Protein AF-A0A3M9ZLJ0-F1 (afdb_monomer)

Nearest PDB structures (foldseek):
  2p5d-assembly1_A  TM=7.598E-01  e=3.535E-08  Methanocaldococcus jannaschii
  6t0x-assembly2_B  TM=7.408E-01  e=1.692E-04  Homo sapiens
  6t09-assembly2_B  TM=6.859E-01  e=2.561E-04  Homo sapiens
  6ynk-assembly1_A  TM=6.733E-01  e=2.144E-04  Homo sapiens
  8q35-assembly1_A  TM=6.871E-01  e=4.915E-04  Homo sapiens

Structure (mmCIF, N/CA/C/O backbone):
data_AF-A0A3M9ZLJ0-F1
#
_entry.id   AF-A0A3M9ZLJ0-F1
#
loop_
_atom_site.group_PDB
_atom_site.id
_atom_site.type_symbol
_atom_site.label_atom_id
_atom_site.label_alt_id
_atom_site.label_comp_id
_atom_site.label_asym_id
_atom_site.label_entity_id
_atom_site.label_seq_id
_atom_site.pdbx_PDB_ins_code
_atom_site.Cartn_x
_atom_site.Cartn_y
_atom_site.Cartn_z
_atom_site.occupancy
_atom_site.B_iso_or_equiv
_atom_site.auth_seq_id
_atom_site.auth_comp_id
_atom_site.auth_asym_id
_atom_site.auth_atom_id
_atom_site.pdbx_PDB_model_num
ATOM 1 N N . MET A 1 1 ? 13.527 -43.789 9.318 1.00 39.03 1 MET A N 1
ATOM 2 C CA . MET A 1 1 ? 13.101 -42.381 9.482 1.00 39.03 1 MET A CA 1
ATOM 3 C C . MET A 1 1 ? 14.214 -41.638 10.201 1.00 39.03 1 MET A C 1
ATOM 5 O O . MET A 1 1 ? 14.647 -42.113 11.244 1.00 39.03 1 MET A O 1
ATOM 9 N N . GLY A 1 2 ? 14.756 -40.577 9.596 1.00 50.22 2 GLY A N 1
ATOM 10 C CA . GLY A 1 2 ? 15.852 -39.792 10.178 1.00 50.22 2 GLY A CA 1
ATOM 11 C C . GLY A 1 2 ? 15.369 -38.919 11.339 1.00 50.22 2 GLY A C 1
ATOM 12 O O . GLY A 1 2 ? 14.223 -38.486 11.345 1.00 50.22 2 GLY A O 1
ATOM 13 N N . SER A 1 3 ? 16.228 -38.693 12.335 1.00 68.69 3 SER A N 1
ATOM 14 C CA . SER A 1 3 ? 15.946 -37.769 13.441 1.00 68.69 3 SER A CA 1
ATOM 15 C C . SER A 1 3 ? 15.919 -36.326 12.930 1.00 68.69 3 SER A C 1
ATOM 17 O O . SER A 1 3 ? 16.823 -35.939 12.191 1.00 68.69 3 SER A O 1
ATOM 19 N N . LEU A 1 4 ? 14.935 -35.532 13.366 1.00 73.06 4 LEU A N 1
ATOM 20 C CA . LEU A 1 4 ? 14.882 -34.088 13.111 1.00 73.06 4 LEU A CA 1
ATOM 21 C C . LEU A 1 4 ? 16.132 -33.396 13.672 1.00 73.06 4 LEU A C 1
ATOM 23 O O . LEU A 1 4 ? 16.608 -33.742 14.759 1.00 73.06 4 LEU A O 1
ATOM 27 N N . MET A 1 5 ? 16.652 -32.433 12.916 1.00 85.31 5 MET A N 1
ATOM 28 C CA . MET A 1 5 ? 17.828 -31.637 13.256 1.00 85.31 5 MET A CA 1
ATOM 29 C C . MET A 1 5 ? 17.429 -30.363 14.006 1.00 85.31 5 MET A C 1
ATOM 31 O O . MET A 1 5 ? 16.286 -29.907 13.974 1.00 85.31 5 MET A O 1
ATOM 35 N N . THR A 1 6 ? 18.398 -29.743 14.671 1.00 90.50 6 THR A N 1
ATOM 36 C CA . THR A 1 6 ? 18.258 -28.361 15.142 1.00 90.50 6 THR A CA 1
ATOM 37 C C . THR A 1 6 ? 18.358 -27.371 13.975 1.00 90.50 6 THR A C 1
ATOM 39 O O . THR A 1 6 ? 18.946 -27.668 12.936 1.00 90.50 6 THR A O 1
ATOM 42 N N . PHE A 1 7 ? 17.848 -26.147 14.159 1.00 88.19 7 PHE A N 1
ATOM 43 C CA . PHE A 1 7 ? 17.967 -25.058 13.173 1.00 88.19 7 PHE A CA 1
ATOM 44 C C . PHE A 1 7 ? 19.415 -24.834 12.715 1.00 88.19 7 PHE A C 1
ATOM 46 O O . PHE A 1 7 ? 19.677 -24.680 11.525 1.00 88.19 7 PHE A O 1
ATOM 53 N N . LYS A 1 8 ? 20.362 -24.885 13.656 1.00 91.38 8 LYS A N 1
ATOM 54 C CA . LYS A 1 8 ? 21.791 -24.716 13.387 1.00 91.38 8 LYS A CA 1
ATOM 55 C C . LYS A 1 8 ? 22.363 -25.869 12.549 1.00 91.38 8 LYS A C 1
ATOM 57 O O . LYS A 1 8 ? 23.070 -25.627 11.577 1.00 91.38 8 LYS A O 1
ATOM 62 N N . GLU A 1 9 ? 22.039 -27.114 12.893 1.00 88.81 9 GLU A N 1
ATOM 63 C CA . GLU A 1 9 ? 22.499 -28.297 12.149 1.00 88.81 9 GLU A CA 1
ATOM 64 C C . GLU A 1 9 ? 21.938 -28.323 10.724 1.00 88.81 9 GLU A C 1
ATOM 66 O O . GLU A 1 9 ? 22.683 -28.548 9.770 1.00 88.81 9 GLU A O 1
ATOM 71 N N . ALA A 1 10 ? 20.650 -28.017 10.562 1.00 91.19 10 ALA A N 1
ATOM 72 C CA . ALA A 1 10 ? 20.035 -27.949 9.245 1.00 91.19 10 ALA A CA 1
ATOM 73 C C . ALA A 1 10 ? 20.601 -26.802 8.401 1.00 91.19 10 ALA A C 1
ATOM 75 O O . ALA A 1 10 ? 20.842 -26.985 7.210 1.00 91.19 10 ALA A O 1
ATOM 76 N N . ALA A 1 11 ? 20.898 -25.648 9.006 1.00 93.50 11 ALA A N 1
ATOM 77 C CA . ALA A 1 11 ? 21.577 -24.563 8.307 1.00 93.50 11 ALA A CA 1
ATOM 78 C C . ALA A 1 11 ? 22.946 -24.987 7.762 1.00 93.50 11 ALA A C 1
ATOM 80 O O . ALA A 1 11 ? 23.276 -24.664 6.620 1.00 93.50 11 ALA A O 1
ATOM 81 N N . ALA A 1 12 ? 23.720 -25.752 8.538 1.00 92.06 12 ALA A N 1
ATOM 82 C CA . ALA A 1 12 ? 25.002 -26.284 8.086 1.00 92.06 12 ALA A CA 1
ATOM 83 C C . ALA A 1 12 ? 24.837 -27.254 6.907 1.00 92.06 12 ALA A C 1
ATOM 85 O O . ALA A 1 12 ? 25.590 -27.160 5.941 1.00 92.06 12 ALA A O 1
ATOM 86 N N . VAL A 1 13 ? 23.845 -28.151 6.948 1.00 91.56 13 VAL A N 1
ATOM 87 C CA . VAL A 1 13 ? 23.542 -29.067 5.831 1.00 91.56 13 VAL A CA 1
ATOM 88 C C . VAL A 1 13 ? 23.210 -28.282 4.564 1.00 91.56 13 VAL A C 1
ATOM 90 O O . VAL A 1 13 ? 23.886 -28.447 3.551 1.00 91.56 13 VAL A O 1
ATOM 93 N N . ILE A 1 14 ? 22.256 -27.353 4.647 1.00 93.19 14 ILE A N 1
ATOM 94 C CA . ILE A 1 14 ? 21.809 -26.569 3.492 1.00 93.19 14 ILE A CA 1
ATOM 95 C C . ILE A 1 14 ? 22.937 -25.711 2.903 1.00 93.19 14 ILE A C 1
ATOM 97 O O . ILE A 1 14 ? 23.059 -25.597 1.682 1.00 93.19 14 ILE A O 1
ATOM 101 N N . LEU A 1 15 ? 23.783 -25.110 3.742 1.00 92.75 15 LEU A N 1
ATOM 102 C CA . LEU A 1 15 ? 24.909 -24.306 3.265 1.00 92.75 15 LEU A CA 1
ATOM 103 C C . LEU A 1 15 ? 26.033 -25.163 2.662 1.00 92.75 15 LEU A C 1
ATOM 105 O O . LEU A 1 15 ? 26.671 -24.723 1.704 1.00 92.75 15 LEU A O 1
ATOM 109 N N . ARG A 1 16 ? 26.255 -26.388 3.163 1.00 90.50 16 ARG A N 1
ATOM 110 C CA . ARG A 1 16 ? 27.196 -27.346 2.554 1.00 90.50 16 ARG A CA 1
ATOM 111 C C . ARG A 1 16 ? 26.693 -27.844 1.209 1.00 90.50 16 ARG A C 1
ATOM 113 O O . ARG A 1 16 ? 27.485 -27.945 0.284 1.00 90.50 16 ARG A O 1
ATOM 120 N N . GLU A 1 17 ? 25.404 -28.113 1.071 1.00 84.25 17 GLU A N 1
ATOM 121 C CA . GLU A 1 17 ? 24.821 -28.488 -0.221 1.00 84.25 17 GLU A CA 1
ATOM 122 C C . GLU A 1 17 ? 24.901 -27.337 -1.228 1.00 84.25 17 GLU A C 1
ATOM 124 O O . GLU A 1 17 ? 25.194 -27.544 -2.401 1.00 84.25 17 GLU A O 1
ATOM 129 N N . ALA A 1 18 ? 24.675 -26.104 -0.771 1.00 86.12 18 ALA A N 1
ATOM 130 C CA . ALA A 1 18 ? 24.676 -24.941 -1.646 1.00 86.12 18 ALA A CA 1
ATOM 131 C C . ALA A 1 18 ? 26.078 -24.479 -2.074 1.00 86.12 18 ALA A C 1
ATOM 133 O O . ALA A 1 18 ? 26.181 -23.803 -3.098 1.00 86.12 18 ALA A O 1
ATOM 134 N N . GLN A 1 19 ? 27.123 -24.773 -1.285 1.00 87.50 19 GLN A N 1
ATOM 135 C CA . GLN A 1 19 ? 28.513 -24.316 -1.485 1.00 87.50 19 GLN A CA 1
ATOM 136 C C . GLN A 1 19 ? 28.658 -22.791 -1.693 1.00 87.50 19 GLN A C 1
ATOM 138 O O . GLN A 1 19 ? 29.661 -22.306 -2.211 1.00 87.50 19 GLN A O 1
ATOM 143 N N . LYS A 1 20 ? 27.659 -22.003 -1.278 1.00 88.12 20 LYS A N 1
ATOM 144 C CA . LYS A 1 20 ? 27.632 -20.540 -1.392 1.00 88.12 20 LYS A CA 1
ATOM 145 C C . LYS A 1 20 ? 26.816 -19.917 -0.258 1.00 88.12 20 LYS A C 1
ATOM 147 O O . LYS A 1 20 ? 25.944 -20.596 0.288 1.00 88.12 20 LYS A O 1
ATOM 152 N N . PRO A 1 21 ? 27.051 -18.639 0.096 1.00 89.81 21 PRO A N 1
ATOM 153 C CA . PRO A 1 21 ? 26.227 -17.956 1.083 1.00 89.81 21 PRO A CA 1
ATOM 154 C C . PRO A 1 21 ? 24.761 -17.872 0.645 1.00 89.81 21 PRO A C 1
ATOM 156 O O . PRO A 1 21 ? 24.470 -17.588 -0.518 1.00 89.81 21 PRO A O 1
ATOM 159 N N . LEU A 1 22 ? 23.840 -18.078 1.583 1.00 83.69 22 LEU A N 1
ATOM 160 C CA . LEU A 1 22 ? 22.396 -18.006 1.374 1.00 83.69 22 LEU A CA 1
ATOM 161 C C . LEU A 1 22 ? 21.747 -17.074 2.399 1.00 83.69 22 LEU A C 1
ATOM 163 O O . LEU A 1 22 ? 22.232 -16.931 3.520 1.00 83.69 22 LEU A O 1
ATOM 167 N N . HIS A 1 23 ? 20.625 -16.462 2.022 1.00 93.56 23 HIS A N 1
ATOM 168 C CA . HIS A 1 23 ? 19.811 -15.686 2.957 1.00 93.56 23 HIS A CA 1
ATOM 169 C C . HIS A 1 23 ? 19.177 -16.620 3.990 1.00 93.56 23 HIS A C 1
ATOM 171 O O . HIS A 1 23 ? 18.770 -17.728 3.629 1.00 93.56 23 HIS A O 1
ATOM 177 N N . TYR A 1 24 ? 19.042 -16.190 5.247 1.00 81.56 24 TYR A N 1
ATOM 178 C CA . TYR A 1 24 ? 18.455 -17.034 6.296 1.00 81.56 24 TYR A CA 1
ATOM 179 C C . TYR A 1 24 ? 17.049 -17.545 5.938 1.00 81.56 24 TYR A C 1
ATOM 181 O O . TYR A 1 24 ? 16.736 -18.688 6.251 1.00 81.56 24 TYR A O 1
ATOM 189 N N . ASP A 1 25 ? 16.245 -16.771 5.198 1.00 75.00 25 ASP A N 1
ATOM 190 C CA . ASP A 1 25 ? 14.938 -17.224 4.690 1.00 75.00 25 ASP A CA 1
ATOM 191 C C . ASP A 1 25 ? 15.059 -18.452 3.779 1.00 75.00 25 ASP A C 1
ATOM 193 O O . ASP A 1 25 ? 14.269 -19.394 3.870 1.00 75.00 25 ASP A O 1
ATOM 197 N N . VAL A 1 26 ? 16.071 -18.468 2.907 1.00 78.69 26 VAL A N 1
ATOM 198 C CA . VAL A 1 26 ? 16.330 -19.575 1.975 1.00 78.69 26 VAL A CA 1
ATOM 199 C C . VAL A 1 26 ? 16.829 -20.797 2.738 1.00 78.69 26 VAL A C 1
ATOM 201 O O . VAL A 1 26 ? 16.417 -21.917 2.439 1.00 78.69 26 VAL A O 1
ATOM 204 N N . ILE A 1 27 ? 17.680 -20.583 3.743 1.00 85.94 27 ILE A N 1
ATOM 205 C CA . ILE A 1 27 ? 18.184 -21.649 4.612 1.00 85.94 27 ILE A CA 1
ATOM 206 C C . ILE A 1 27 ? 17.016 -22.315 5.353 1.00 85.94 27 ILE A C 1
ATOM 208 O O . ILE A 1 27 ? 16.872 -23.535 5.298 1.00 85.94 27 ILE A O 1
ATOM 212 N N . THR A 1 28 ? 16.137 -21.524 5.973 1.00 82.75 28 THR A N 1
ATOM 213 C CA . THR A 1 28 ? 14.946 -22.017 6.680 1.00 82.75 28 THR A CA 1
ATOM 214 C C . THR A 1 28 ? 13.982 -22.743 5.760 1.00 82.75 28 THR A C 1
ATOM 216 O O . THR A 1 28 ? 13.499 -23.818 6.105 1.00 82.75 28 THR A O 1
ATOM 219 N N . THR A 1 29 ? 13.712 -22.181 4.582 1.00 80.69 29 THR A N 1
ATOM 220 C CA . THR A 1 29 ? 12.767 -22.767 3.625 1.00 80.69 29 THR A CA 1
ATOM 221 C C . THR A 1 29 ? 13.239 -24.142 3.168 1.00 80.69 29 THR A C 1
ATOM 223 O O . THR A 1 29 ? 12.471 -25.100 3.220 1.00 80.69 29 THR A O 1
ATOM 226 N N . ARG A 1 30 ? 14.518 -24.275 2.792 1.00 89.31 30 ARG A N 1
ATOM 227 C CA . ARG A 1 30 ? 15.086 -25.567 2.379 1.00 89.31 30 ARG A CA 1
ATOM 228 C C . ARG A 1 30 ? 15.137 -26.567 3.529 1.00 89.31 30 ARG A C 1
ATOM 230 O O . ARG A 1 30 ? 14.878 -27.745 3.316 1.00 89.31 30 ARG A O 1
ATOM 237 N N . ALA A 1 31 ? 15.421 -26.103 4.743 1.00 83.12 31 ALA A N 1
ATOM 238 C CA . ALA A 1 31 ? 15.432 -26.956 5.922 1.00 83.12 31 ALA A CA 1
ATOM 239 C C . ALA A 1 31 ? 14.033 -27.509 6.264 1.00 83.12 31 ALA A C 1
ATOM 241 O O . ALA A 1 31 ? 13.922 -28.684 6.606 1.00 83.12 31 ALA A O 1
ATOM 242 N N . LEU A 1 32 ? 12.970 -26.706 6.131 1.00 80.50 32 LEU A N 1
ATOM 243 C CA . LEU A 1 32 ? 11.583 -27.161 6.309 1.00 80.50 32 LEU A CA 1
ATOM 244 C C . LEU A 1 32 ? 11.150 -28.106 5.177 1.00 80.50 32 LEU A C 1
ATOM 246 O O . LEU A 1 32 ? 10.584 -29.160 5.439 1.00 80.50 32 LEU A O 1
ATOM 250 N N . GLN A 1 33 ? 11.458 -27.767 3.921 1.00 79.06 33 GLN A N 1
ATOM 251 C CA . GLN A 1 33 ? 11.107 -28.590 2.753 1.00 79.06 33 GLN A CA 1
ATOM 252 C C . GLN A 1 33 ? 11.823 -29.942 2.737 1.00 79.06 33 GLN A C 1
ATOM 254 O O . GLN A 1 33 ? 11.241 -30.949 2.344 1.00 79.06 33 GLN A O 1
ATOM 259 N N . GLY A 1 34 ? 13.079 -29.974 3.183 1.00 77.44 34 GLY A N 1
ATOM 260 C CA . GLY A 1 34 ? 13.844 -31.206 3.345 1.00 77.44 34 GLY A CA 1
ATOM 261 C C . GLY A 1 34 ? 13.436 -32.026 4.569 1.00 77.44 34 GLY A C 1
ATOM 262 O O . GLY A 1 34 ? 14.090 -33.027 4.849 1.00 77.44 34 GLY A O 1
ATOM 263 N N . ASN A 1 35 ? 12.411 -31.598 5.324 1.00 84.12 35 ASN A N 1
ATOM 264 C CA . ASN A 1 35 ? 12.037 -32.156 6.627 1.00 84.12 35 ASN A CA 1
ATOM 265 C C . ASN A 1 35 ? 13.246 -32.289 7.577 1.00 84.12 35 ASN A C 1
ATOM 267 O O . ASN A 1 35 ? 13.322 -33.213 8.385 1.00 84.12 35 ASN A O 1
ATOM 271 N N . LEU A 1 36 ? 14.223 -31.383 7.453 1.00 78.19 36 LEU A N 1
ATOM 272 C CA . LEU A 1 36 ? 15.404 -31.342 8.315 1.00 78.19 36 LEU A CA 1
ATOM 273 C C . LEU A 1 36 ? 15.055 -30.703 9.659 1.00 78.19 36 LEU A C 1
ATOM 275 O O . LEU A 1 36 ? 15.613 -31.090 10.680 1.00 78.19 36 LEU A O 1
ATOM 279 N N . ILE A 1 37 ? 14.131 -29.740 9.658 1.00 83.88 37 ILE A N 1
ATOM 280 C CA . ILE A 1 37 ? 13.608 -29.067 10.851 1.00 83.88 37 ILE A CA 1
ATOM 281 C C . ILE A 1 37 ? 12.088 -29.005 10.792 1.00 83.88 37 ILE A C 1
ATOM 283 O O . ILE A 1 37 ? 11.497 -29.012 9.717 1.00 83.88 37 ILE A O 1
ATOM 287 N N . GLU A 1 38 ? 11.474 -28.837 11.955 1.00 77.62 38 GLU A N 1
ATOM 288 C CA . GLU A 1 38 ? 10.074 -28.452 12.093 1.00 77.62 38 GLU A CA 1
ATOM 289 C C . GLU A 1 38 ? 9.999 -27.145 12.881 1.00 77.62 38 GLU A C 1
ATOM 291 O O . GLU A 1 38 ? 10.838 -26.867 13.744 1.00 77.62 38 GLU A O 1
ATOM 296 N N . SER A 1 39 ? 8.989 -26.324 12.603 1.00 62.88 39 SER A N 1
ATOM 297 C CA . SER A 1 39 ? 8.739 -25.118 13.385 1.00 62.88 39 SER A CA 1
ATOM 298 C C . SER A 1 39 ? 7.263 -24.954 13.688 1.00 62.88 39 SER A C 1
ATOM 300 O O . SER A 1 39 ? 6.422 -25.125 12.812 1.00 62.88 39 SER A O 1
ATOM 302 N N . GLN A 1 40 ? 6.970 -24.592 14.936 1.00 47.03 40 GLN A N 1
ATOM 303 C CA . GLN A 1 40 ? 5.631 -24.212 15.391 1.00 47.03 40 GLN A CA 1
ATOM 304 C C . GLN A 1 40 ? 5.485 -22.696 15.603 1.00 47.03 40 GLN A C 1
ATOM 306 O O . GLN A 1 40 ? 4.429 -22.233 16.022 1.00 47.03 40 GLN A O 1
ATOM 311 N N . GLY A 1 41 ? 6.544 -21.918 15.354 1.00 45.09 41 GLY A N 1
ATOM 312 C CA . GLY A 1 41 ? 6.508 -20.459 15.445 1.00 45.09 41 GLY A CA 1
ATOM 313 C C . GLY A 1 41 ? 6.034 -19.820 14.139 1.00 45.09 41 GLY A C 1
ATOM 314 O O . GLY A 1 41 ? 6.242 -20.377 13.066 1.00 45.09 41 GLY A O 1
ATOM 315 N N . LEU A 1 42 ? 5.451 -18.620 14.225 1.00 47.50 42 LEU A N 1
ATOM 316 C CA . LEU A 1 42 ? 4.993 -17.849 13.057 1.00 47.50 42 LEU A CA 1
ATOM 317 C C . LEU A 1 42 ? 6.151 -17.319 12.193 1.00 47.50 42 LEU A C 1
ATOM 319 O O . LEU A 1 42 ? 5.951 -16.965 11.035 1.00 47.50 42 LEU A O 1
ATOM 323 N N . THR A 1 43 ? 7.365 -17.250 12.748 1.00 64.56 43 THR A N 1
ATOM 324 C CA . THR A 1 43 ? 8.524 -16.602 12.116 1.00 64.56 43 THR A CA 1
ATOM 325 C C . THR A 1 43 ? 9.789 -17.477 12.137 1.00 64.56 43 THR A C 1
ATOM 327 O O . THR A 1 43 ? 10.847 -17.033 12.591 1.00 64.56 43 THR A O 1
ATOM 330 N N . PRO A 1 44 ? 9.746 -18.715 11.597 1.00 66.56 44 PRO A N 1
ATOM 331 C CA . PRO A 1 44 ? 10.887 -19.637 11.614 1.00 66.56 44 PRO A CA 1
ATOM 332 C C . PRO A 1 44 ? 12.128 -19.059 10.930 1.00 66.56 44 PRO A C 1
ATOM 334 O O . PRO A 1 44 ? 13.257 -19.375 11.302 1.00 66.56 44 PRO A O 1
ATOM 337 N N . ALA A 1 45 ? 11.941 -18.186 9.940 1.00 72.56 45 ALA A N 1
ATOM 338 C CA . ALA A 1 45 ? 13.046 -17.530 9.270 1.00 72.56 45 ALA A CA 1
ATOM 339 C C . ALA A 1 45 ? 13.734 -16.493 10.163 1.00 72.56 45 ALA A C 1
ATOM 341 O O . ALA A 1 45 ? 14.949 -16.554 10.333 1.00 72.56 45 ALA A O 1
ATOM 342 N N . SER A 1 46 ? 12.966 -15.638 10.845 1.00 72.06 46 SER A N 1
ATOM 343 C CA . SER A 1 46 ? 13.519 -14.738 11.861 1.00 72.06 46 SER A CA 1
ATOM 344 C C . SER A 1 46 ? 14.260 -15.522 12.948 1.00 72.06 46 SER A C 1
ATOM 346 O O . SER A 1 46 ? 15.356 -15.128 13.334 1.00 72.06 46 SER A O 1
ATOM 348 N N . THR A 1 47 ? 13.712 -16.658 13.397 1.00 81.56 47 THR A N 1
ATOM 349 C CA . THR A 1 47 ? 14.373 -17.546 14.367 1.00 81.56 47 THR A CA 1
ATOM 350 C C . THR A 1 47 ? 15.700 -18.096 13.836 1.00 81.56 47 THR A C 1
ATOM 352 O O . THR A 1 47 ? 16.704 -18.035 14.542 1.00 81.56 47 THR A O 1
ATOM 355 N N . MET A 1 48 ? 15.744 -18.581 12.591 1.00 91.25 48 MET A N 1
ATOM 356 C CA . MET A 1 48 ? 16.981 -19.038 11.944 1.00 91.25 48 MET A CA 1
ATOM 357 C C . MET A 1 48 ? 18.030 -17.926 11.875 1.00 91.25 48 MET A C 1
ATOM 359 O O . MET A 1 48 ? 19.174 -18.135 12.272 1.00 91.25 48 MET A O 1
ATOM 363 N N . GLY A 1 49 ? 17.638 -16.733 11.419 1.00 81.75 49 GLY A N 1
ATOM 364 C CA . GLY A 1 49 ? 18.527 -15.575 11.348 1.00 81.75 49 GLY A CA 1
ATOM 365 C C . GLY A 1 49 ? 19.095 -15.199 12.719 1.00 81.75 49 GLY A C 1
ATOM 366 O O . GLY A 1 49 ? 20.304 -15.007 12.847 1.00 81.75 49 GLY A O 1
ATOM 367 N N . SER A 1 50 ? 18.255 -15.164 13.759 1.00 87.62 50 SER A N 1
ATOM 368 C CA . SER A 1 50 ? 18.690 -14.892 15.135 1.00 87.62 50 SER A CA 1
ATOM 369 C C . SER A 1 50 ? 19.660 -15.949 15.663 1.00 87.62 50 SER A C 1
ATOM 371 O O . SER A 1 50 ? 20.683 -15.580 16.233 1.00 87.62 50 SER A O 1
ATOM 373 N N . ILE A 1 51 ? 19.388 -17.240 15.439 1.00 92.12 51 ILE A N 1
ATOM 374 C CA . ILE A 1 51 ? 20.257 -18.343 15.883 1.00 92.12 51 ILE A CA 1
ATOM 375 C C . ILE A 1 51 ? 21.635 -18.259 15.219 1.00 92.12 51 ILE A C 1
ATOM 377 O O . ILE A 1 51 ? 22.650 -18.375 15.902 1.00 92.12 51 ILE A O 1
ATOM 381 N N . LEU A 1 52 ? 21.687 -18.028 13.904 1.00 92.19 52 LEU A N 1
ATOM 382 C CA . LEU A 1 52 ? 22.952 -17.920 13.173 1.00 92.19 52 LEU A CA 1
ATOM 383 C C . LEU A 1 52 ? 23.737 -16.666 13.580 1.00 92.19 52 LEU A C 1
ATOM 385 O O . LEU A 1 52 ? 24.942 -16.742 13.809 1.00 92.19 52 LEU A O 1
ATOM 389 N N . SER A 1 53 ? 23.062 -15.523 13.731 1.00 90.75 53 SER A N 1
ATOM 390 C CA . SER A 1 53 ? 23.680 -14.294 14.248 1.00 90.75 53 SER A CA 1
ATOM 391 C C . SER A 1 53 ? 24.243 -14.472 15.657 1.00 90.75 53 SER A C 1
ATOM 393 O O . SER A 1 53 ? 25.361 -14.037 15.934 1.00 90.75 53 SER A O 1
ATOM 395 N N . GLN A 1 54 ? 23.481 -15.109 16.549 1.00 85.31 54 GLN A N 1
ATOM 396 C CA . GLN A 1 54 ? 23.899 -15.348 17.925 1.00 85.31 54 GLN A CA 1
ATOM 397 C C . GLN A 1 54 ? 25.096 -16.300 17.985 1.00 85.31 54 GLN A C 1
ATOM 399 O O . GLN A 1 54 ? 26.060 -16.005 18.686 1.00 85.31 54 GLN A O 1
ATOM 404 N N . ASP A 1 55 ? 25.093 -17.372 17.191 1.00 88.00 55 ASP A N 1
ATOM 405 C CA . ASP A 1 55 ? 26.220 -18.301 17.129 1.00 88.00 55 ASP A CA 1
ATOM 406 C C . ASP A 1 55 ? 27.518 -17.625 16.669 1.00 88.00 55 ASP A C 1
ATOM 408 O O . ASP A 1 55 ? 28.579 -17.847 17.251 1.00 88.00 55 ASP A O 1
ATOM 412 N N . ILE A 1 56 ? 27.431 -16.767 15.649 1.00 93.25 56 ILE A N 1
ATOM 413 C CA . ILE A 1 56 ? 28.575 -15.994 15.150 1.00 93.25 56 ILE A CA 1
ATOM 414 C C . ILE A 1 56 ? 29.059 -15.007 16.213 1.00 93.25 56 ILE A C 1
ATOM 416 O O . ILE A 1 56 ? 30.263 -14.850 16.402 1.00 93.25 56 ILE A O 1
ATOM 420 N N . LYS A 1 57 ? 28.140 -14.357 16.934 1.00 87.69 57 LYS A N 1
ATOM 421 C CA . LYS A 1 57 ? 28.479 -13.414 18.005 1.00 87.69 57 LYS A CA 1
ATOM 422 C C . LYS A 1 57 ? 29.185 -14.101 19.177 1.00 87.69 57 LYS A C 1
ATOM 424 O O . LYS A 1 57 ? 30.139 -13.546 19.712 1.00 87.69 57 LYS A O 1
ATOM 429 N N . GLU A 1 58 ? 28.723 -15.283 19.576 1.00 86.31 58 GLU A N 1
ATOM 430 C CA . GLU A 1 58 ? 29.268 -16.026 20.718 1.00 86.31 58 GLU A CA 1
ATOM 431 C C . GLU A 1 58 ? 30.585 -16.738 20.381 1.00 86.31 58 GLU A C 1
ATOM 433 O O . GLU A 1 58 ? 31.500 -16.775 21.205 1.00 86.31 58 GLU A O 1
ATOM 438 N N . ASN A 1 59 ? 30.708 -17.279 19.164 1.00 81.50 59 ASN A N 1
ATOM 439 C CA . ASN A 1 59 ? 31.841 -18.126 18.783 1.00 81.50 59 ASN A CA 1
ATOM 440 C C . ASN A 1 59 ? 32.866 -17.432 17.872 1.00 81.50 59 ASN A C 1
ATOM 442 O O . ASN A 1 59 ? 33.991 -17.922 17.741 1.00 81.50 59 ASN A O 1
ATOM 446 N N . GLY A 1 60 ? 32.535 -16.286 17.272 1.00 84.81 60 GLY A N 1
ATOM 447 C CA . GLY A 1 60 ? 33.442 -15.505 16.428 1.00 84.81 60 GLY A CA 1
ATOM 448 C C . GLY A 1 60 ? 34.048 -16.341 15.297 1.00 84.81 60 GLY A C 1
ATOM 449 O O . GLY A 1 60 ? 33.340 -17.042 14.577 1.00 84.81 60 GLY A O 1
ATOM 450 N N . SER A 1 61 ? 35.379 -16.325 15.175 1.00 81.94 61 SER A N 1
ATOM 451 C CA . SER A 1 61 ? 36.123 -17.118 14.181 1.00 81.94 61 SER A CA 1
ATOM 452 C C . SER A 1 61 ? 36.001 -18.638 14.358 1.00 81.94 61 SER A C 1
ATOM 454 O O . SER A 1 61 ? 36.343 -19.375 13.435 1.00 81.94 61 SER A O 1
ATOM 456 N N . ARG A 1 62 ? 35.498 -19.107 15.509 1.00 83.25 62 ARG A N 1
ATOM 457 C CA . ARG A 1 62 ? 35.218 -20.524 15.797 1.00 83.25 62 ARG A CA 1
ATOM 458 C C . ARG A 1 62 ? 33.790 -20.943 15.425 1.00 83.25 62 ARG A C 1
ATOM 460 O O . ARG A 1 62 ? 33.462 -22.120 15.553 1.00 83.25 62 ARG A O 1
ATOM 467 N N . SER A 1 63 ? 32.930 -20.015 14.989 1.00 90.88 63 SER A N 1
ATOM 468 C CA . SER A 1 63 ? 31.610 -20.369 14.453 1.00 90.88 63 SER A CA 1
ATOM 469 C C . SER A 1 63 ? 31.758 -21.109 13.123 1.00 90.88 63 SER A C 1
ATOM 471 O O . SER A 1 63 ? 32.647 -20.820 12.317 1.00 90.88 63 SER A O 1
ATOM 473 N N . GLU A 1 64 ? 30.850 -22.055 12.888 1.00 90.44 64 GLU A N 1
ATOM 474 C CA . GLU A 1 64 ? 30.699 -22.734 11.598 1.00 90.44 64 GLU A CA 1
ATOM 475 C C . GLU A 1 64 ? 30.193 -21.796 10.499 1.00 90.44 64 GLU A C 1
ATOM 477 O O . GLU A 1 64 ? 30.392 -22.051 9.310 1.00 90.44 64 GLU A O 1
ATOM 482 N N . PHE A 1 65 ? 29.574 -20.687 10.895 1.00 94.94 65 PHE A N 1
ATOM 483 C CA . PHE A 1 65 ? 28.934 -19.746 9.998 1.00 94.94 65 PHE A CA 1
ATOM 484 C C . PHE A 1 65 ? 29.703 -18.433 9.934 1.00 94.94 65 PHE A C 1
ATOM 486 O O . PHE A 1 65 ? 30.449 -18.058 10.836 1.00 94.94 65 PHE A O 1
ATOM 493 N N . VAL A 1 66 ? 29.489 -17.698 8.851 1.00 94.12 66 VAL A N 1
ATOM 494 C CA . VAL A 1 66 ? 29.991 -16.338 8.680 1.00 94.12 66 VAL A CA 1
ATOM 495 C C . VAL A 1 66 ? 28.903 -15.456 8.081 1.00 94.12 66 VAL A C 1
ATOM 497 O O . VAL A 1 66 ? 28.220 -15.852 7.135 1.00 94.12 66 VAL A O 1
ATOM 500 N N . HIS A 1 67 ? 28.745 -14.251 8.62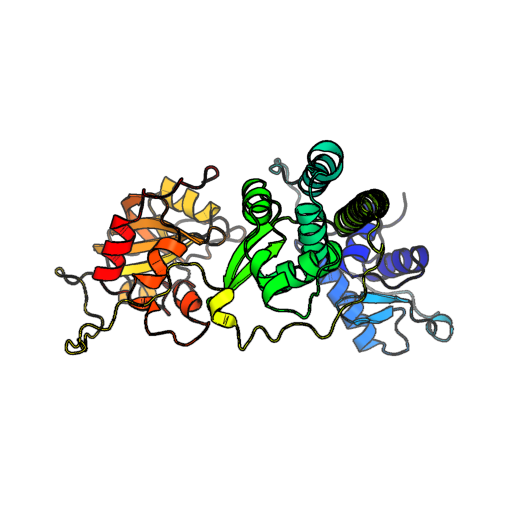9 1.00 92.06 67 HIS A N 1
ATOM 501 C CA . HIS A 1 67 ? 27.792 -13.262 8.134 1.00 92.06 67 HIS A CA 1
ATOM 502 C C . HIS A 1 67 ? 28.387 -12.516 6.931 1.00 92.06 67 HIS A C 1
ATOM 504 O O . HIS A 1 67 ? 29.541 -12.082 6.963 1.00 92.06 67 HIS A O 1
ATOM 510 N N . ARG A 1 68 ? 27.605 -12.369 5.857 1.00 87.88 68 ARG A N 1
ATOM 511 C CA . ARG A 1 68 ? 28.011 -11.726 4.592 1.00 87.88 68 ARG A CA 1
ATOM 512 C C . ARG A 1 68 ? 27.248 -10.433 4.285 1.00 87.88 68 ARG A C 1
ATOM 514 O O . ARG A 1 68 ? 27.395 -9.894 3.194 1.00 87.88 68 ARG A O 1
ATOM 521 N N . GLY A 1 69 ? 26.490 -9.910 5.252 1.00 69.06 69 GLY A N 1
ATOM 522 C CA . GLY A 1 69 ? 25.670 -8.706 5.080 1.00 69.06 69 GLY A CA 1
ATOM 523 C C . GLY A 1 69 ? 24.269 -9.029 4.558 1.00 69.06 69 GLY A C 1
ATOM 524 O O . GLY A 1 69 ? 24.048 -10.099 3.998 1.00 69.06 69 GLY A O 1
ATOM 525 N N . ASN A 1 70 ? 23.317 -8.114 4.766 1.00 80.06 70 ASN A N 1
ATOM 526 C CA . ASN A 1 70 ? 21.939 -8.208 4.259 1.00 80.06 70 ASN A CA 1
ATOM 527 C C . ASN A 1 70 ? 21.245 -9.557 4.549 1.00 80.06 70 ASN A C 1
ATOM 529 O O . ASN A 1 70 ? 20.572 -10.094 3.679 1.00 80.06 70 ASN A O 1
ATOM 533 N N . GLY A 1 71 ? 21.463 -10.139 5.737 1.00 81.00 71 GLY A N 1
ATOM 534 C CA . GLY A 1 71 ? 20.862 -11.420 6.138 1.00 81.00 71 GLY A CA 1
ATOM 535 C C . GLY A 1 71 ? 21.459 -12.669 5.472 1.00 81.00 71 GLY A C 1
ATOM 536 O O . GLY A 1 71 ? 20.891 -13.757 5.586 1.00 81.00 71 GLY A O 1
ATOM 537 N N . MET A 1 72 ? 22.598 -12.543 4.786 1.00 86.94 72 MET A N 1
ATOM 538 C CA . MET A 1 72 ? 23.294 -13.650 4.127 1.00 86.94 72 MET A CA 1
ATOM 539 C C . MET A 1 72 ? 24.276 -14.349 5.074 1.00 86.94 72 MET A C 1
ATOM 541 O O . MET A 1 72 ? 25.118 -13.704 5.703 1.00 86.94 72 MET A O 1
ATOM 545 N N . TYR A 1 73 ? 24.226 -15.680 5.102 1.00 91.62 73 TYR A N 1
ATOM 546 C CA . TYR A 1 73 ? 25.108 -16.542 5.888 1.00 91.62 73 TYR A CA 1
ATOM 547 C C . TYR A 1 73 ? 25.807 -17.548 4.981 1.00 91.62 73 TYR A C 1
ATOM 549 O O . TYR A 1 73 ? 25.199 -18.090 4.065 1.00 91.62 73 TYR A O 1
ATOM 557 N N . GLY A 1 74 ? 27.088 -17.805 5.228 1.00 93.81 74 GLY A N 1
ATOM 558 C CA . GLY A 1 74 ? 27.858 -18.851 4.553 1.00 93.81 74 GLY A CA 1
ATOM 559 C C . GLY A 1 74 ? 28.595 -19.735 5.550 1.00 93.81 74 GLY A C 1
ATOM 560 O O . GLY A 1 74 ? 28.597 -19.445 6.745 1.00 93.81 74 GLY A O 1
ATOM 561 N N . LEU A 1 75 ? 29.244 -20.789 5.057 1.00 93.56 75 LEU A N 1
ATOM 562 C CA . LEU A 1 75 ? 30.170 -21.577 5.871 1.00 93.56 75 LEU A CA 1
ATOM 563 C C . LEU A 1 75 ? 31.478 -20.816 6.059 1.00 93.56 75 LEU A C 1
ATOM 565 O O . LEU A 1 75 ? 31.995 -20.203 5.121 1.00 93.56 75 LEU A O 1
ATOM 569 N N . ASN A 1 76 ? 32.011 -20.869 7.272 1.00 91.00 76 ASN A N 1
ATOM 570 C CA . ASN A 1 76 ? 33.327 -20.348 7.589 1.00 91.00 76 ASN A CA 1
ATOM 571 C C . ASN A 1 76 ? 34.404 -21.330 7.078 1.00 91.00 76 ASN A C 1
ATOM 573 O O . ASN A 1 76 ? 34.493 -22.447 7.593 1.00 91.00 76 ASN A O 1
ATOM 577 N N . PRO A 1 77 ? 35.262 -20.939 6.114 1.00 81.62 77 PRO A N 1
ATOM 578 C CA . PRO A 1 77 ? 36.323 -21.812 5.603 1.00 81.62 77 PRO A CA 1
ATOM 579 C C . PRO A 1 77 ? 37.328 -22.240 6.685 1.00 81.62 77 PRO A C 1
ATOM 581 O O . PRO A 1 77 ? 37.932 -23.304 6.582 1.00 81.62 77 PRO A O 1
ATOM 584 N N . GLY A 1 78 ? 37.482 -21.436 7.745 1.00 77.00 78 GLY A N 1
ATOM 585 C CA . GLY A 1 78 ? 38.354 -21.721 8.886 1.00 77.00 78 GLY A CA 1
ATOM 586 C C . GLY A 1 78 ? 37.742 -22.642 9.947 1.00 77.00 78 GLY A C 1
ATOM 587 O O . GLY A 1 78 ? 38.400 -22.945 10.936 1.00 77.00 78 GLY A O 1
ATOM 588 N N . TYR A 1 79 ? 36.502 -23.106 9.777 1.00 71.94 79 TYR A N 1
ATOM 589 C CA . TYR A 1 79 ? 35.821 -23.929 10.784 1.00 71.94 79 TYR A CA 1
ATOM 590 C C . TYR A 1 79 ? 36.469 -25.313 10.982 1.00 71.94 79 TYR A C 1
ATOM 592 O O . TYR A 1 79 ? 36.473 -25.863 12.086 1.00 71.94 79 TYR A O 1
ATOM 600 N N . ALA A 1 80 ? 37.082 -25.867 9.930 1.00 56.50 80 ALA A N 1
ATOM 601 C CA . ALA A 1 80 ? 37.689 -27.198 9.957 1.00 56.50 80 ALA A CA 1
ATOM 602 C C . ALA A 1 80 ? 38.934 -27.308 10.861 1.00 56.50 80 ALA A C 1
ATOM 604 O O . ALA A 1 80 ? 39.343 -28.423 11.182 1.00 56.50 80 ALA A O 1
ATOM 605 N N . THR A 1 81 ? 39.516 -26.195 11.320 1.00 46.38 81 THR A N 1
ATOM 606 C CA . THR A 1 81 ? 40.722 -26.224 12.163 1.00 46.38 81 THR A CA 1
ATOM 607 C C . THR A 1 81 ? 40.446 -26.230 13.670 1.00 46.38 81 THR A C 1
ATOM 609 O O . THR A 1 81 ? 41.390 -26.411 14.433 1.00 46.38 81 THR A O 1
ATOM 612 N N . THR A 1 82 ? 39.197 -26.082 14.150 1.00 49.56 82 THR A N 1
ATOM 613 C CA . THR A 1 82 ? 38.952 -25.847 15.599 1.00 49.56 82 THR A CA 1
ATOM 614 C C . THR A 1 82 ? 37.653 -26.423 16.210 1.00 49.56 82 THR A C 1
ATOM 616 O O . THR A 1 82 ? 37.203 -25.923 17.239 1.00 49.56 82 THR A O 1
ATOM 619 N N . GLY A 1 83 ? 37.035 -27.485 15.661 1.00 39.53 83 GLY A N 1
ATOM 620 C CA . GLY A 1 83 ? 35.625 -27.780 16.003 1.00 39.53 83 GLY A CA 1
ATOM 621 C C . GLY A 1 83 ? 35.135 -29.215 16.237 1.00 39.53 83 GLY A C 1
ATOM 622 O O . GLY A 1 83 ? 33.925 -29.408 16.231 1.00 39.53 83 GLY A O 1
ATOM 623 N N . LYS A 1 84 ? 35.973 -30.237 16.469 1.00 36.78 84 LYS A N 1
ATOM 624 C CA . LYS A 1 84 ? 35.488 -31.557 16.951 1.00 36.78 84 LYS A CA 1
ATOM 625 C C . LYS A 1 84 ? 35.708 -31.701 18.457 1.00 36.78 84 LYS A C 1
ATOM 627 O O . LYS A 1 84 ? 36.613 -32.409 18.869 1.00 36.78 84 LYS A O 1
ATOM 632 N N . GLN A 1 85 ? 34.866 -31.074 19.282 1.00 40.16 85 GLN A N 1
ATOM 633 C CA . GLN A 1 85 ? 34.626 -31.521 20.664 1.00 40.16 85 GLN A CA 1
ATOM 634 C C . GLN A 1 85 ? 33.409 -30.812 21.285 1.00 40.16 85 GLN A C 1
ATOM 636 O O . GLN A 1 85 ? 33.500 -29.666 21.711 1.00 40.16 85 GLN A O 1
ATOM 641 N N . ARG A 1 86 ? 32.280 -31.534 21.375 1.00 34.66 86 ARG A N 1
ATOM 642 C CA . ARG A 1 86 ? 31.481 -31.798 22.600 1.00 34.66 86 ARG A CA 1
ATOM 643 C C . ARG A 1 86 ? 30.021 -32.110 22.254 1.00 34.66 86 ARG A C 1
ATOM 645 O O . ARG A 1 86 ? 29.210 -31.234 21.988 1.00 34.66 86 ARG A O 1
ATOM 652 N N . ARG A 1 87 ? 29.682 -33.401 22.347 1.00 35.38 87 ARG A N 1
ATOM 653 C CA . ARG A 1 87 ? 28.320 -33.885 22.619 1.00 35.38 87 ARG A CA 1
ATOM 654 C C . ARG A 1 87 ? 28.096 -33.882 24.141 1.00 35.38 87 ARG A C 1
ATOM 656 O O . ARG A 1 87 ? 29.002 -34.283 24.868 1.00 35.38 87 ARG A O 1
ATOM 663 N N . LYS A 1 88 ? 26.849 -33.590 24.541 1.00 32.47 88 LYS A N 1
ATOM 664 C CA . LYS A 1 88 ? 26.088 -34.030 25.742 1.00 32.47 88 LYS A CA 1
ATOM 665 C C . LYS A 1 88 ? 25.710 -32.973 26.800 1.00 32.47 88 LYS A C 1
ATOM 667 O O . LYS A 1 88 ? 26.546 -32.221 27.281 1.00 32.47 88 LYS A O 1
ATOM 672 N N . ALA A 1 89 ? 24.455 -33.164 27.250 1.00 28.33 89 ALA A N 1
ATOM 673 C CA . ALA A 1 89 ? 23.728 -32.668 28.434 1.00 28.33 89 ALA A CA 1
ATOM 674 C C . ALA A 1 89 ? 22.995 -31.319 28.251 1.00 28.33 89 ALA A C 1
ATOM 676 O O . ALA A 1 89 ? 23.598 -30.367 27.790 1.00 28.33 89 ALA A O 1
ATOM 677 N N . LYS A 1 90 ? 21.709 -31.139 28.601 1.00 29.97 90 LYS A N 1
ATOM 678 C CA . LYS A 1 90 ? 20.742 -31.934 29.395 1.00 29.97 90 LYS A CA 1
ATOM 679 C C . LYS A 1 90 ? 19.313 -31.366 29.173 1.00 29.97 90 LYS A C 1
ATOM 681 O O . LYS A 1 90 ? 19.176 -30.273 28.647 1.00 29.97 90 LYS A O 1
ATOM 686 N N . GLY A 1 91 ? 18.281 -32.130 29.567 1.00 27.72 91 GLY A N 1
ATOM 687 C CA . GLY A 1 91 ? 16.833 -31.884 29.356 1.00 27.72 91 GLY A CA 1
ATOM 688 C C . GLY A 1 91 ? 16.275 -30.563 29.927 1.00 27.72 91 GLY A C 1
ATOM 689 O O . GLY A 1 91 ? 16.975 -29.859 30.639 1.00 27.72 91 GLY A O 1
ATOM 690 N N . LYS A 1 92 ? 14.983 -30.221 29.773 1.00 26.58 92 LYS A N 1
ATOM 691 C CA . LYS A 1 92 ? 13.829 -31.035 30.211 1.00 26.58 92 LYS A CA 1
ATOM 692 C C . LYS A 1 92 ? 12.469 -30.343 29.891 1.00 26.58 92 LYS A C 1
ATOM 694 O O . LYS A 1 92 ? 12.280 -29.207 30.290 1.00 26.58 92 LYS A O 1
ATOM 699 N N . ARG A 1 93 ? 11.527 -31.133 29.332 1.00 27.38 93 ARG A N 1
ATOM 700 C CA . ARG A 1 93 ? 10.036 -31.176 29.492 1.00 27.38 93 ARG A CA 1
ATOM 701 C C . ARG A 1 93 ? 9.146 -30.021 28.974 1.00 27.38 93 ARG A C 1
ATOM 703 O O . ARG A 1 93 ? 9.265 -28.900 29.427 1.00 27.38 93 ARG A O 1
ATOM 710 N N . ARG A 1 94 ? 8.276 -30.324 27.987 1.00 24.94 94 ARG A N 1
ATOM 711 C CA . ARG A 1 94 ? 6.819 -30.696 28.035 1.00 24.94 94 ARG A CA 1
ATOM 712 C C . ARG A 1 94 ? 5.902 -29.455 28.136 1.00 24.94 94 ARG A C 1
ATOM 714 O O . ARG A 1 94 ? 6.151 -28.609 28.970 1.00 24.94 94 ARG A O 1
ATOM 721 N N . GLY A 1 95 ? 4.810 -29.326 27.383 1.00 24.97 95 GLY A N 1
ATOM 722 C CA . GLY A 1 95 ? 4.026 -30.361 26.715 1.00 24.97 95 GLY A CA 1
ATOM 723 C C . GLY A 1 95 ? 3.181 -29.844 25.552 1.00 24.97 95 GLY A C 1
ATOM 724 O O . GLY A 1 95 ? 2.934 -28.652 25.405 1.00 24.97 95 GLY A O 1
ATOM 725 N N . SER A 1 96 ? 2.782 -30.808 24.727 1.00 25.19 96 SER A N 1
ATOM 726 C CA . SER A 1 96 ? 1.903 -30.650 23.579 1.00 25.19 96 SER A CA 1
ATOM 727 C C . SER A 1 96 ? 0.451 -30.478 24.034 1.00 25.19 96 SER A C 1
ATOM 729 O O . SER A 1 96 ? 0.026 -31.065 25.034 1.00 25.19 96 SER A O 1
ATOM 731 N N . ARG A 1 97 ? -0.325 -29.723 23.255 1.00 24.11 97 ARG A N 1
ATOM 732 C CA . ARG A 1 97 ? -1.763 -29.947 23.111 1.00 24.11 97 ARG A CA 1
ATOM 733 C C . ARG A 1 97 ? -2.156 -29.699 21.660 1.00 24.11 97 ARG A C 1
ATOM 735 O O . ARG A 1 97 ? -2.019 -28.604 21.135 1.00 24.11 97 ARG A O 1
ATOM 742 N N . THR A 1 98 ? -2.580 -30.782 21.028 1.00 25.53 98 THR A N 1
ATOM 743 C CA . THR A 1 98 ? -3.169 -30.895 19.695 1.00 25.53 98 THR A CA 1
ATOM 744 C C . THR A 1 98 ? -4.576 -30.301 19.639 1.00 25.53 98 THR A C 1
ATOM 746 O O . THR A 1 98 ? -5.330 -30.440 20.602 1.00 25.53 98 THR A O 1
ATOM 749 N N . ARG A 1 99 ? -4.922 -29.745 18.468 1.00 23.38 99 ARG A N 1
ATOM 750 C CA . ARG A 1 99 ? -6.222 -29.705 17.742 1.00 23.38 99 ARG A CA 1
ATOM 751 C C . ARG A 1 99 ? -6.159 -28.466 16.836 1.00 23.38 99 ARG A C 1
ATOM 753 O O . ARG A 1 99 ? -5.795 -27.410 17.319 1.00 23.38 99 ARG A O 1
ATOM 760 N N . GLY A 1 100 ? -6.418 -28.473 15.538 1.00 21.64 100 GLY A N 1
ATOM 761 C CA . GLY A 1 100 ? -7.157 -29.375 14.665 1.00 21.64 100 GLY A CA 1
ATOM 762 C C . GLY A 1 100 ? -7.870 -28.466 13.654 1.00 21.64 100 GLY A C 1
ATOM 763 O O . GLY A 1 100 ? -8.688 -27.668 14.081 1.00 21.64 100 GLY A O 1
ATOM 764 N N . GLY A 1 101 ? -7.463 -28.557 12.381 1.00 24.69 101 GLY A N 1
ATOM 765 C CA . GLY A 1 101 ? -8.071 -28.070 11.126 1.00 24.69 101 GLY A CA 1
ATOM 766 C C . GLY A 1 101 ? -9.002 -26.846 11.093 1.00 24.69 101 GLY A C 1
ATOM 767 O O . GLY A 1 101 ? -10.074 -26.862 11.684 1.00 24.69 101 GLY A O 1
ATOM 768 N N . ASN A 1 102 ? -8.696 -25.882 10.213 1.00 24.16 102 ASN A N 1
ATOM 769 C CA . ASN A 1 102 ? -9.417 -25.752 8.935 1.00 24.16 102 ASN A CA 1
ATOM 770 C C . ASN A 1 102 ? -8.745 -24.767 7.955 1.00 24.16 102 ASN A C 1
ATOM 772 O O . ASN A 1 102 ? -7.883 -23.981 8.330 1.00 24.16 102 ASN A O 1
ATOM 776 N N . ALA A 1 103 ? -9.113 -24.937 6.683 1.00 27.78 103 ALA A N 1
ATOM 777 C CA . ALA A 1 103 ? -8.487 -24.491 5.438 1.00 27.78 103 ALA A CA 1
ATOM 778 C C . ALA A 1 103 ? -8.055 -23.012 5.332 1.00 27.78 103 ALA A C 1
ATOM 780 O O . ALA A 1 103 ? -8.764 -22.101 5.749 1.00 27.78 103 ALA A O 1
ATOM 781 N N . ALA A 1 104 ? -6.909 -22.804 4.671 1.00 27.20 104 ALA A N 1
ATOM 782 C CA . ALA A 1 104 ? -6.357 -21.502 4.298 1.00 27.20 104 ALA A CA 1
ATOM 783 C C . ALA A 1 104 ? -6.947 -20.975 2.966 1.00 27.20 104 ALA A C 1
ATOM 785 O O . ALA A 1 104 ? -7.214 -21.785 2.072 1.00 27.20 104 ALA A O 1
ATOM 786 N N . PRO A 1 105 ? -7.089 -19.646 2.779 1.00 29.66 105 PRO A N 1
ATOM 787 C CA . PRO A 1 105 ? -7.458 -19.047 1.502 1.00 29.66 105 PRO A CA 1
ATOM 788 C C . PRO A 1 105 ? -6.253 -18.893 0.554 1.00 29.66 105 PRO A C 1
ATOM 790 O O . PRO A 1 105 ? -5.098 -18.767 0.961 1.00 29.66 105 PRO A O 1
ATOM 793 N N . VAL A 1 106 ? -6.562 -18.923 -0.741 1.00 36.34 106 VAL A N 1
ATOM 794 C CA . VAL A 1 106 ? -5.670 -18.997 -1.905 1.00 36.34 106 VAL A CA 1
ATOM 795 C C . VAL A 1 106 ? -4.664 -17.835 -1.963 1.00 36.34 106 VAL A C 1
ATOM 797 O O . VAL A 1 106 ? -4.986 -16.742 -2.413 1.00 36.34 106 VAL A O 1
ATOM 800 N N . THR A 1 107 ? -3.403 -18.086 -1.606 1.00 44.56 107 THR A N 1
ATOM 801 C CA . THR A 1 107 ? -2.259 -17.253 -2.017 1.00 44.56 107 THR A CA 1
ATOM 802 C C . THR A 1 107 ? -1.311 -18.121 -2.832 1.00 44.56 107 THR A C 1
ATOM 804 O O . THR A 1 107 ? -0.632 -18.997 -2.307 1.00 44.56 107 THR A O 1
ATOM 807 N N . GLY A 1 108 ? -1.286 -17.944 -4.152 1.00 46.25 108 GLY A N 1
ATOM 808 C CA . GLY A 1 108 ? -0.408 -18.782 -4.966 1.00 46.25 108 GLY A CA 1
ATOM 809 C C . GLY A 1 108 ? -0.612 -18.666 -6.460 1.00 46.25 108 GLY A C 1
ATOM 810 O O . GLY A 1 108 ? -0.954 -19.663 -7.083 1.00 46.25 108 GLY A O 1
ATOM 811 N N . ASN A 1 109 ? -0.405 -17.481 -7.056 1.00 62.91 109 ASN A N 1
ATOM 812 C CA . ASN A 1 109 ? -0.166 -17.447 -8.506 1.00 62.91 109 ASN A CA 1
ATOM 813 C C . ASN A 1 109 ? 0.512 -16.194 -9.110 1.00 62.91 109 ASN A C 1
ATOM 815 O O . ASN A 1 109 ? 0.612 -16.147 -10.331 1.00 62.91 109 ASN A O 1
ATOM 819 N N . CYS A 1 110 ? 0.972 -15.163 -8.373 1.00 70.38 110 CYS A N 1
ATOM 820 C CA . CYS A 1 110 ? 1.494 -13.968 -9.079 1.00 70.38 110 CYS A CA 1
ATOM 821 C C . CYS A 1 110 ? 2.722 -14.280 -9.960 1.00 70.38 110 CYS A C 1
ATOM 823 O O . CYS A 1 110 ? 2.766 -13.865 -11.115 1.00 70.38 110 CYS A O 1
ATOM 825 N N . GLY A 1 111 ? 3.676 -15.079 -9.470 1.00 70.62 111 GLY A N 1
ATOM 826 C CA . GLY A 1 111 ? 4.859 -15.452 -10.254 1.00 70.62 111 GLY A CA 1
ATOM 827 C C . GLY A 1 111 ? 4.536 -16.199 -11.553 1.00 70.62 111 GLY A C 1
ATOM 828 O O . GLY A 1 111 ? 5.167 -15.946 -12.577 1.00 70.62 111 GLY A O 1
ATOM 829 N N . LYS A 1 112 ? 3.524 -17.074 -11.543 1.00 75.19 112 LYS A N 1
ATOM 830 C CA . LYS A 1 112 ? 3.085 -17.773 -12.755 1.00 75.19 112 LYS A CA 1
ATOM 831 C C . LYS A 1 112 ? 2.209 -16.881 -13.647 1.00 75.19 112 LYS A C 1
ATOM 833 O O . LYS A 1 112 ? 2.482 -16.827 -14.833 1.00 75.19 112 LYS A O 1
ATOM 838 N N . ARG A 1 113 ? 1.292 -16.067 -13.105 1.00 85.38 113 ARG A N 1
ATOM 839 C CA . ARG A 1 113 ? 0.540 -15.061 -13.893 1.00 85.38 113 ARG A CA 1
ATOM 840 C C . ARG A 1 113 ? 1.455 -14.102 -14.656 1.00 85.38 113 ARG A C 1
ATOM 842 O O . ARG A 1 113 ? 1.177 -13.768 -15.801 1.00 85.38 113 ARG A O 1
ATOM 849 N N . LEU A 1 114 ? 2.523 -13.638 -14.012 1.00 82.75 114 LEU A N 1
ATOM 850 C CA . LEU A 1 114 ? 3.476 -12.727 -14.633 1.00 82.75 114 LEU A CA 1
ATOM 851 C C . LEU A 1 114 ? 4.324 -13.426 -15.698 1.00 82.75 114 LEU A C 1
ATOM 853 O O . LEU A 1 114 ? 4.575 -12.849 -16.749 1.00 82.75 114 LEU A O 1
ATOM 857 N N . ARG A 1 115 ? 4.728 -14.673 -15.452 1.00 80.25 115 ARG A N 1
ATOM 858 C CA . ARG A 1 115 ? 5.388 -15.497 -16.467 1.00 80.25 115 ARG A CA 1
ATOM 859 C C . ARG A 1 115 ? 4.492 -15.679 -17.692 1.00 80.25 115 ARG A C 1
ATOM 861 O O . ARG A 1 115 ? 4.924 -15.346 -18.787 1.00 80.25 115 ARG A O 1
ATOM 868 N N . ASP A 1 116 ? 3.251 -16.119 -17.489 1.00 81.50 116 ASP A N 1
ATOM 869 C CA . ASP A 1 116 ? 2.279 -16.342 -18.564 1.00 81.50 116 ASP A CA 1
ATOM 870 C C . ASP A 1 116 ? 2.064 -15.046 -19.374 1.00 81.50 116 ASP A C 1
ATOM 872 O O . ASP A 1 116 ? 2.022 -15.071 -20.605 1.00 81.50 116 ASP A O 1
ATOM 876 N N . TYR A 1 117 ? 2.019 -13.893 -18.691 1.00 85.12 117 TYR A N 1
ATOM 877 C CA . TYR A 1 117 ? 1.948 -12.577 -19.326 1.00 85.12 117 TYR A CA 1
ATOM 878 C C . TYR A 1 117 ? 3.181 -12.260 -20.182 1.00 85.12 117 TYR A C 1
ATOM 880 O O . TYR A 1 117 ? 3.033 -11.863 -21.337 1.00 85.12 117 TYR A O 1
ATOM 888 N N . ILE A 1 118 ? 4.388 -12.455 -19.643 1.00 83.06 118 ILE A N 1
ATOM 889 C CA . ILE A 1 118 ? 5.642 -12.213 -20.369 1.00 83.06 118 ILE A CA 1
ATOM 890 C C . ILE A 1 118 ? 5.734 -13.122 -21.592 1.00 83.06 118 ILE A C 1
ATOM 892 O O . ILE A 1 118 ? 6.116 -12.665 -22.668 1.00 83.06 118 ILE A O 1
ATOM 896 N N . GLU A 1 119 ? 5.367 -14.392 -21.446 1.00 76.56 119 GLU A N 1
ATOM 897 C CA . GLU A 1 119 ? 5.466 -15.404 -22.494 1.00 76.56 119 GLU A CA 1
ATOM 898 C C . GLU A 1 119 ? 4.441 -15.184 -23.615 1.00 76.56 119 GLU A C 1
ATOM 900 O O . GLU A 1 119 ? 4.832 -15.266 -24.781 1.00 76.56 119 GLU A O 1
ATOM 905 N N . SER A 1 120 ? 3.198 -14.810 -23.287 1.00 73.06 120 SER A N 1
ATOM 906 C CA . SER A 1 120 ? 2.073 -14.856 -24.240 1.00 73.06 120 SER A CA 1
ATOM 907 C C . SER A 1 120 ? 1.425 -13.506 -24.580 1.00 73.06 120 SER A C 1
ATOM 909 O O . SER A 1 120 ? 0.775 -13.407 -25.617 1.00 73.06 120 SER A O 1
ATOM 911 N N . ASN A 1 121 ? 1.578 -12.469 -23.744 1.00 62.31 121 ASN A N 1
ATOM 912 C CA . ASN A 1 121 ? 0.733 -11.262 -23.804 1.00 62.31 121 ASN A CA 1
ATOM 913 C C . ASN A 1 121 ? 1.505 -9.930 -23.885 1.00 62.31 121 ASN A C 1
ATOM 915 O O . ASN A 1 121 ? 0.875 -8.867 -23.910 1.00 62.31 121 ASN A O 1
ATOM 919 N N . ILE A 1 122 ? 2.841 -9.959 -23.907 1.00 67.88 122 ILE A N 1
ATOM 920 C CA . ILE A 1 122 ? 3.634 -8.756 -24.188 1.00 67.88 122 ILE A CA 1
ATOM 921 C C . ILE A 1 122 ? 3.592 -8.480 -25.688 1.00 67.88 122 ILE A C 1
ATOM 923 O O . ILE A 1 122 ? 4.012 -9.306 -26.498 1.00 67.88 122 ILE A O 1
ATOM 927 N N . ASP A 1 123 ? 3.096 -7.293 -26.020 1.00 60.53 123 ASP A N 1
ATOM 928 C CA . ASP A 1 123 ? 3.149 -6.730 -27.360 1.00 60.53 123 ASP A CA 1
ATOM 929 C C . ASP A 1 123 ? 4.602 -6.348 -27.676 1.00 60.53 123 ASP A C 1
ATOM 931 O O . ASP A 1 123 ? 5.175 -5.468 -27.032 1.00 60.53 123 ASP A O 1
ATOM 935 N N . LEU A 1 124 ? 5.215 -7.064 -28.621 1.00 64.50 124 LEU A N 1
ATOM 936 C CA . LEU A 1 124 ? 6.612 -6.874 -29.016 1.00 64.50 124 LEU A CA 1
ATOM 937 C C . LEU A 1 124 ? 6.798 -5.748 -30.044 1.00 64.50 124 LEU A C 1
ATOM 939 O O . LEU A 1 124 ? 7.908 -5.592 -30.551 1.00 64.50 124 LEU A O 1
ATOM 943 N N . ASP A 1 125 ? 5.768 -4.948 -30.333 1.00 65.00 125 ASP A N 1
ATOM 944 C CA . ASP A 1 125 ? 5.916 -3.725 -31.132 1.00 65.00 125 ASP A CA 1
ATOM 945 C C . ASP A 1 125 ? 6.711 -2.639 -30.380 1.00 65.00 125 ASP A C 1
ATOM 947 O O . ASP A 1 125 ? 7.292 -1.747 -30.997 1.00 65.00 125 ASP A O 1
ATOM 951 N N . THR A 1 126 ? 6.803 -2.732 -29.044 1.00 80.38 126 THR A N 1
ATOM 952 C CA . THR A 1 126 ? 7.697 -1.909 -28.206 1.00 80.38 126 THR A CA 1
ATOM 953 C C . THR A 1 126 ? 8.325 -2.744 -27.086 1.00 80.38 126 THR A C 1
ATOM 955 O O . THR A 1 126 ? 7.734 -3.712 -26.617 1.00 80.38 126 THR A O 1
ATOM 958 N N . ASN A 1 127 ? 9.496 -2.354 -26.572 1.00 87.00 127 ASN A N 1
ATOM 959 C CA . ASN A 1 127 ? 10.136 -3.044 -25.437 1.00 87.00 127 ASN A CA 1
ATOM 960 C C . ASN A 1 127 ? 9.804 -2.444 -24.058 1.00 87.00 127 ASN A C 1
ATOM 962 O O . ASN A 1 127 ? 10.364 -2.874 -23.046 1.00 87.00 127 ASN A O 1
ATOM 966 N N . HIS A 1 128 ? 8.922 -1.442 -23.996 1.00 89.88 128 HIS A N 1
ATOM 967 C CA . HIS A 1 128 ? 8.751 -0.617 -22.802 1.00 89.88 128 HIS A CA 1
ATOM 968 C C . HIS A 1 128 ? 8.333 -1.431 -21.566 1.00 89.88 128 HIS A C 1
ATOM 970 O O . HIS A 1 128 ? 8.887 -1.237 -20.485 1.00 89.88 128 HIS A O 1
ATOM 976 N N . GLU A 1 129 ? 7.415 -2.391 -21.721 1.00 88.69 129 GLU A N 1
ATOM 977 C CA . GLU A 1 129 ? 6.976 -3.265 -20.622 1.00 88.69 129 GLU A CA 1
ATOM 978 C C . GLU A 1 129 ? 8.116 -4.139 -20.087 1.00 88.69 129 GLU A C 1
ATOM 980 O O . GLU A 1 129 ? 8.278 -4.261 -18.873 1.00 88.69 129 GLU A O 1
ATOM 985 N N . LEU A 1 130 ? 8.948 -4.691 -20.980 1.00 89.62 130 LEU A N 1
ATOM 986 C CA . LEU A 1 130 ? 10.101 -5.518 -20.613 1.00 89.62 130 LEU A CA 1
ATOM 987 C C . LEU A 1 130 ? 11.125 -4.707 -19.812 1.00 89.62 130 LEU A C 1
ATOM 989 O O . LEU A 1 130 ? 11.611 -5.159 -18.774 1.00 89.62 130 LEU A O 1
ATOM 993 N N . VAL A 1 131 ? 11.425 -3.492 -20.275 1.00 89.88 131 VAL A N 1
ATOM 994 C CA . VAL A 1 131 ? 12.403 -2.596 -19.646 1.00 89.88 131 VAL A CA 1
ATOM 995 C C . VAL A 1 131 ? 11.923 -2.137 -18.268 1.00 89.88 131 VAL A C 1
ATOM 997 O O . VAL A 1 131 ? 12.694 -2.203 -17.306 1.00 89.88 131 VAL A O 1
ATOM 1000 N N . ILE A 1 132 ? 10.649 -1.746 -18.145 1.00 90.12 132 ILE A N 1
ATOM 1001 C CA . ILE A 1 132 ? 10.039 -1.337 -16.871 1.00 90.12 132 ILE A CA 1
ATOM 1002 C C . ILE A 1 132 ? 10.064 -2.496 -15.870 1.00 90.12 132 ILE A C 1
ATOM 1004 O O . ILE A 1 132 ? 10.580 -2.338 -14.761 1.00 90.12 132 ILE A O 1
ATOM 1008 N N . LEU A 1 133 ? 9.558 -3.673 -16.258 1.00 89.94 133 LEU A N 1
ATOM 1009 C CA . LEU A 1 133 ? 9.507 -4.843 -15.378 1.00 89.94 133 LEU A CA 1
ATOM 1010 C C . LEU A 1 133 ? 10.909 -5.272 -14.937 1.00 89.94 133 LEU A C 1
ATOM 1012 O O . LEU A 1 133 ? 11.132 -5.512 -13.752 1.00 89.94 133 LEU A O 1
ATOM 1016 N N . ARG A 1 134 ? 11.884 -5.298 -15.854 1.00 90.56 134 ARG A N 1
ATOM 1017 C CA . ARG A 1 134 ? 13.285 -5.604 -15.530 1.00 90.56 134 ARG A CA 1
ATOM 1018 C C . ARG A 1 134 ? 13.853 -4.617 -14.509 1.00 90.56 134 ARG A C 1
ATOM 1020 O O . ARG A 1 134 ? 14.498 -5.033 -13.544 1.00 90.56 134 ARG A O 1
ATOM 1027 N N . HIS A 1 135 ? 13.646 -3.316 -14.723 1.00 87.94 135 HIS A N 1
ATOM 1028 C CA . HIS A 1 135 ? 14.184 -2.279 -13.844 1.00 87.94 135 HIS A CA 1
ATOM 1029 C C . HIS A 1 135 ? 13.578 -2.378 -12.437 1.00 87.94 135 HIS A C 1
ATOM 1031 O O . HIS A 1 135 ? 14.312 -2.397 -11.446 1.00 87.94 135 HIS A O 1
ATOM 1037 N N . LEU A 1 136 ? 12.256 -2.532 -12.341 1.00 85.69 136 LEU A N 1
ATOM 1038 C CA . LEU A 1 136 ? 11.557 -2.655 -11.062 1.00 85.69 136 LEU A CA 1
ATOM 1039 C C . LEU A 1 136 ? 11.877 -3.966 -10.340 1.00 85.69 136 LEU A C 1
ATOM 1041 O O . LEU A 1 136 ? 12.030 -3.963 -9.122 1.00 85.69 136 LEU A O 1
ATOM 1045 N N . LEU A 1 137 ? 12.076 -5.073 -11.055 1.00 82.75 137 LEU A N 1
ATOM 1046 C CA . LEU A 1 137 ? 12.480 -6.336 -10.437 1.00 82.75 137 LEU A CA 1
ATOM 1047 C C . LEU A 1 137 ? 13.891 -6.254 -9.825 1.00 82.75 137 LEU A C 1
ATOM 1049 O O . LEU A 1 137 ? 14.169 -6.885 -8.806 1.00 82.75 137 LEU A O 1
ATOM 1053 N N . LYS A 1 138 ? 14.775 -5.441 -10.419 1.00 79.25 138 LYS A N 1
ATOM 1054 C CA . LYS A 1 138 ? 16.141 -5.207 -9.931 1.00 79.25 138 LYS A CA 1
ATOM 1055 C C . LYS A 1 138 ? 16.205 -4.207 -8.773 1.00 79.25 138 LYS A C 1
ATOM 1057 O O . LYS A 1 138 ? 16.974 -4.417 -7.838 1.00 79.25 138 LYS A O 1
ATOM 1062 N N . HIS A 1 139 ? 15.440 -3.119 -8.846 1.00 75.75 139 HIS A N 1
ATOM 1063 C CA . HIS A 1 139 ? 15.562 -1.976 -7.933 1.00 75.75 139 HIS A CA 1
ATOM 1064 C C . HIS A 1 139 ? 14.415 -1.853 -6.920 1.00 75.75 139 HIS A C 1
ATOM 1066 O O . HIS A 1 139 ? 14.518 -1.061 -5.988 1.00 75.75 139 HIS A O 1
ATOM 1072 N N . ARG A 1 140 ? 13.359 -2.668 -7.057 1.00 70.00 140 ARG A N 1
ATOM 1073 C CA . ARG A 1 140 ? 12.096 -2.686 -6.287 1.00 70.00 140 ARG A CA 1
ATOM 1074 C C . ARG A 1 140 ? 11.238 -1.426 -6.356 1.00 70.00 140 ARG A C 1
ATOM 1076 O O . ARG A 1 140 ? 10.023 -1.536 -6.224 1.00 70.00 140 ARG A O 1
ATOM 1083 N N . LEU A 1 141 ? 11.857 -0.276 -6.568 1.00 77.44 141 LEU A N 1
ATOM 1084 C CA . LEU A 1 141 ? 11.249 1.040 -6.637 1.00 77.44 141 LEU A CA 1
ATOM 1085 C C . LEU A 1 141 ? 12.019 1.877 -7.658 1.00 77.44 141 LEU A C 1
ATOM 1087 O O . LEU A 1 141 ? 13.252 1.840 -7.671 1.00 77.44 141 LEU A O 1
ATOM 1091 N N . ALA A 1 142 ? 11.309 2.648 -8.473 1.00 81.00 142 ALA A N 1
ATOM 1092 C CA . ALA A 1 142 ? 11.912 3.640 -9.353 1.00 81.00 142 ALA A CA 1
ATOM 1093 C C . ALA A 1 142 ? 10.956 4.809 -9.588 1.00 81.00 142 ALA A C 1
ATOM 1095 O O . ALA A 1 142 ? 9.761 4.605 -9.795 1.00 81.00 142 ALA A O 1
ATOM 1096 N N . HIS A 1 143 ? 11.472 6.037 -9.606 1.00 86.12 143 HIS A N 1
ATOM 1097 C CA . HIS A 1 143 ? 10.668 7.171 -10.065 1.00 86.12 143 HIS A CA 1
ATOM 1098 C C . HIS A 1 143 ? 10.565 7.185 -11.594 1.00 86.12 143 HIS A C 1
ATOM 1100 O O . HIS A 1 143 ? 11.434 6.663 -12.294 1.00 86.12 143 HIS A O 1
ATOM 1106 N N . HIS A 1 144 ? 9.529 7.824 -12.137 1.00 85.06 144 HIS A N 1
ATOM 1107 C CA . HIS A 1 144 ? 9.245 7.778 -13.578 1.00 85.06 144 HIS A CA 1
ATOM 1108 C C . HIS A 1 144 ? 10.408 8.292 -14.447 1.00 85.06 144 HIS A C 1
ATOM 1110 O O . HIS A 1 144 ? 10.633 7.762 -15.527 1.00 85.06 144 HIS A O 1
ATOM 1116 N N . GLY A 1 145 ? 11.207 9.246 -13.954 1.00 85.88 145 GLY A N 1
ATOM 1117 C CA . GLY A 1 145 ? 12.445 9.684 -14.617 1.00 85.88 145 GLY A CA 1
ATOM 1118 C C . GLY A 1 145 ? 13.526 8.600 -14.744 1.00 85.88 145 GLY A C 1
ATOM 1119 O O . GLY A 1 145 ? 14.132 8.466 -15.799 1.00 85.88 145 GLY A O 1
ATOM 1120 N N . GLN A 1 146 ? 13.730 7.764 -13.718 1.00 88.00 146 GLN A N 1
ATOM 1121 C CA . GLN A 1 146 ? 14.667 6.629 -13.783 1.00 88.00 146 GLN A CA 1
ATOM 1122 C C . GLN A 1 146 ? 14.203 5.579 -14.792 1.00 88.00 146 GLN A C 1
ATOM 1124 O O . GLN A 1 146 ? 15.017 5.016 -15.521 1.00 88.00 146 GLN A O 1
ATOM 1129 N N . LEU A 1 147 ? 12.893 5.333 -14.847 1.00 89.38 147 LEU A N 1
ATOM 1130 C CA . LEU A 1 147 ? 12.308 4.444 -15.845 1.00 89.38 147 LEU A CA 1
ATOM 1131 C C . LEU A 1 147 ? 12.455 5.034 -17.250 1.00 89.38 147 LE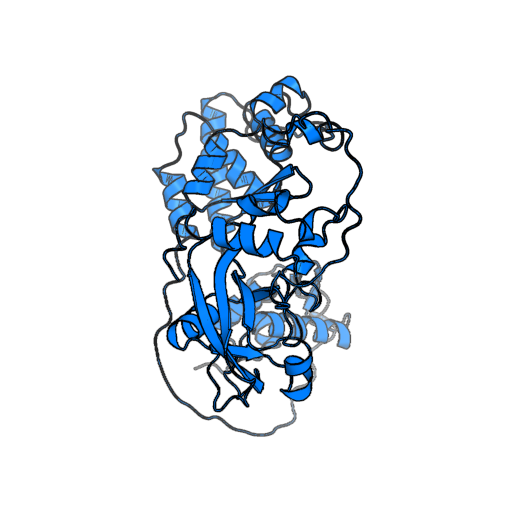U A C 1
ATOM 1133 O O . LEU A 1 147 ? 12.828 4.306 -18.160 1.00 89.38 147 LEU A O 1
ATOM 1137 N N . ALA A 1 148 ? 12.254 6.342 -17.416 1.00 89.12 148 ALA A N 1
ATOM 1138 C CA . ALA A 1 148 ? 12.437 7.035 -18.687 1.00 89.12 148 ALA A CA 1
ATOM 1139 C C . ALA A 1 148 ? 13.900 7.006 -19.176 1.00 89.12 148 ALA A C 1
ATOM 1141 O O . ALA A 1 148 ? 14.130 6.747 -20.353 1.00 89.12 148 ALA A O 1
ATOM 1142 N N . GLU A 1 149 ? 14.892 7.186 -18.292 1.00 88.00 149 GLU A N 1
ATOM 1143 C CA . GLU A 1 149 ? 16.314 6.998 -18.637 1.00 88.00 149 GLU A CA 1
ATOM 1144 C C . GLU A 1 149 ? 16.601 5.563 -19.099 1.00 88.00 149 GLU A C 1
ATOM 1146 O O . GLU A 1 149 ? 17.325 5.341 -20.070 1.00 88.00 149 GLU A O 1
ATOM 1151 N N . GLU A 1 150 ? 16.046 4.568 -18.398 1.00 91.25 150 GLU A N 1
ATOM 1152 C CA . GLU A 1 150 ? 16.221 3.165 -18.772 1.00 91.25 150 GLU A CA 1
ATOM 1153 C C . GLU A 1 150 ? 15.567 2.878 -20.131 1.00 91.25 150 GLU A C 1
ATOM 1155 O O . GLU A 1 150 ? 16.176 2.232 -20.981 1.00 91.25 150 GLU A O 1
ATOM 1160 N N . LEU A 1 151 ? 14.361 3.397 -20.365 1.00 91.31 151 LEU A N 1
ATOM 1161 C CA . LEU A 1 151 ? 13.653 3.275 -21.637 1.00 91.31 151 LEU A CA 1
ATOM 1162 C C . LEU A 1 151 ? 14.433 3.939 -22.774 1.00 91.31 151 LEU A C 1
ATOM 1164 O O . LEU A 1 151 ? 14.588 3.317 -23.822 1.00 91.31 151 LEU A O 1
ATOM 1168 N N . ALA A 1 152 ? 14.982 5.138 -22.561 1.00 89.56 152 ALA A N 1
ATOM 1169 C CA . ALA A 1 152 ? 15.805 5.829 -23.551 1.00 89.56 152 ALA A CA 1
ATOM 1170 C C . ALA A 1 152 ? 17.003 4.959 -23.949 1.00 89.56 152 ALA A C 1
ATOM 1172 O O . ALA A 1 152 ? 17.209 4.650 -25.123 1.00 89.56 152 ALA A O 1
ATOM 1173 N N . ARG A 1 153 ? 17.716 4.445 -22.942 1.00 89.75 153 ARG A N 1
ATOM 1174 C CA . ARG A 1 153 ? 18.898 3.604 -23.127 1.00 89.75 153 ARG A CA 1
ATOM 1175 C C . ARG A 1 153 ? 18.607 2.324 -23.915 1.00 89.75 153 ARG A C 1
ATOM 1177 O O . ARG A 1 153 ? 19.391 1.941 -24.781 1.00 89.75 153 ARG A O 1
ATOM 1184 N N . TYR A 1 154 ? 17.502 1.647 -23.610 1.00 90.06 154 TYR A N 1
ATOM 1185 C CA . TYR A 1 154 ? 17.121 0.396 -24.277 1.00 90.06 154 TYR A CA 1
ATOM 1186 C C . TYR A 1 154 ? 16.449 0.600 -25.640 1.00 90.06 154 TYR A C 1
ATOM 1188 O O . TYR A 1 154 ? 16.213 -0.384 -26.334 1.00 90.06 154 TYR A O 1
ATOM 1196 N N . ASN A 1 155 ? 16.182 1.845 -26.042 1.00 88.94 155 ASN A N 1
ATOM 1197 C CA . ASN A 1 155 ? 15.653 2.201 -27.362 1.00 88.94 155 ASN A CA 1
ATOM 1198 C C . ASN A 1 155 ? 16.656 3.001 -28.213 1.00 88.94 155 ASN A C 1
ATOM 1200 O O . ASN A 1 155 ? 16.269 3.616 -29.200 1.00 88.94 155 ASN A O 1
ATOM 1204 N N . GLY A 1 156 ? 17.945 2.994 -27.847 1.00 85.56 156 GLY A N 1
ATOM 1205 C CA . GLY A 1 156 ? 19.007 3.650 -28.622 1.00 85.56 156 GLY A CA 1
ATOM 1206 C C . GLY A 1 156 ? 19.016 5.181 -28.534 1.00 85.56 156 GLY A C 1
ATOM 1207 O O . GLY A 1 156 ? 19.733 5.824 -29.296 1.00 85.56 156 GLY A O 1
ATOM 1208 N N . LEU A 1 157 ? 18.247 5.760 -27.611 1.00 87.81 157 LEU A N 1
ATOM 1209 C CA . LEU A 1 157 ? 18.214 7.196 -27.341 1.00 87.81 157 LEU A CA 1
ATOM 1210 C C . LEU A 1 157 ? 19.260 7.582 -26.286 1.00 87.81 157 LEU A C 1
ATOM 1212 O O . LEU A 1 157 ? 19.766 6.736 -25.540 1.00 87.81 157 LEU A O 1
ATOM 1216 N N . ASN A 1 158 ? 19.576 8.875 -26.199 1.00 85.44 158 ASN A N 1
ATOM 1217 C CA . ASN A 1 158 ? 20.545 9.370 -25.229 1.00 85.44 158 ASN A CA 1
ATOM 1218 C C . ASN A 1 158 ? 19.909 9.493 -23.833 1.00 85.44 158 ASN A C 1
ATOM 1220 O O . ASN A 1 158 ? 19.124 10.396 -23.564 1.00 85.44 158 ASN A O 1
ATOM 1224 N N . ASP A 1 159 ? 20.296 8.608 -22.912 1.00 84.38 159 ASP A N 1
ATOM 1225 C CA . ASP A 1 159 ? 19.797 8.581 -21.527 1.00 84.38 159 ASP A CA 1
ATOM 1226 C C . ASP A 1 159 ? 20.304 9.736 -20.647 1.00 84.38 159 ASP A C 1
ATOM 1228 O O . ASP A 1 159 ? 19.915 9.854 -19.487 1.00 84.38 159 ASP A O 1
ATOM 1232 N N . SER A 1 160 ? 21.191 10.574 -21.185 1.00 86.19 160 SER A N 1
ATOM 1233 C CA . SER A 1 160 ? 21.695 11.793 -20.550 1.00 86.19 160 SER A CA 1
ATOM 1234 C C . SER A 1 160 ? 21.154 13.067 -21.218 1.00 86.19 160 SER A C 1
ATOM 1236 O O . SER A 1 160 ? 21.528 14.163 -20.802 1.00 86.19 160 SER A O 1
ATOM 1238 N N . ASP A 1 161 ? 20.306 12.935 -22.245 1.00 86.81 161 ASP A N 1
ATOM 1239 C CA . ASP A 1 161 ? 19.636 14.046 -22.921 1.00 86.81 161 ASP A CA 1
ATOM 1240 C C . ASP A 1 161 ? 18.191 14.173 -22.428 1.00 86.81 161 ASP A C 1
ATOM 1242 O O . ASP A 1 161 ? 17.372 13.260 -22.558 1.00 86.81 161 ASP A O 1
ATOM 1246 N N . LEU A 1 162 ? 17.866 15.329 -21.854 1.00 85.31 162 LEU A N 1
ATOM 1247 C CA . LEU A 1 162 ? 16.542 15.594 -21.308 1.00 85.31 162 LEU A CA 1
ATOM 1248 C C . LEU A 1 162 ? 15.450 15.575 -22.386 1.00 85.31 162 LEU A C 1
ATOM 1250 O O . LEU A 1 162 ? 14.329 15.159 -22.096 1.00 85.31 162 LEU A O 1
ATOM 1254 N N . ASP A 1 163 ? 15.749 15.993 -23.617 1.00 85.38 163 ASP A N 1
ATOM 1255 C CA . ASP A 1 163 ? 14.761 16.049 -24.694 1.00 85.38 163 ASP A CA 1
ATOM 1256 C C . ASP A 1 163 ? 14.362 14.664 -25.193 1.00 85.38 163 ASP A C 1
ATOM 1258 O O . ASP A 1 163 ? 13.209 14.458 -25.583 1.00 85.38 163 ASP A O 1
ATOM 1262 N N . ASP A 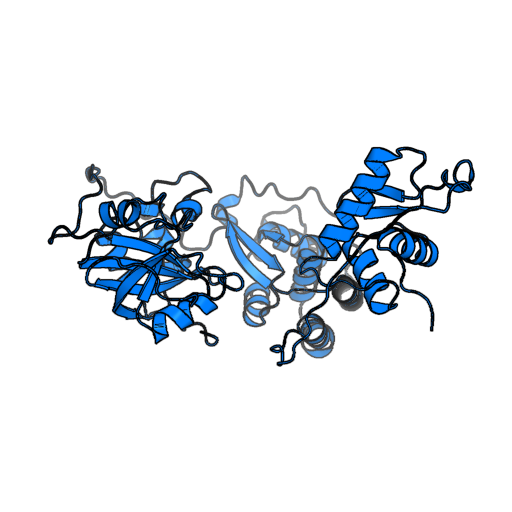1 164 ? 15.279 13.705 -25.137 1.00 84.06 164 ASP A N 1
ATOM 1263 C CA . ASP A 1 164 ? 14.992 12.309 -25.441 1.00 84.06 164 ASP A CA 1
ATOM 1264 C C . ASP A 1 164 ? 14.284 11.612 -24.283 1.00 84.06 164 ASP A C 1
ATOM 1266 O O . ASP A 1 164 ? 13.287 10.918 -24.494 1.00 84.06 164 ASP A O 1
ATOM 1270 N N . VAL A 1 165 ? 14.735 11.850 -23.051 1.00 85.31 165 VAL A N 1
ATOM 1271 C CA . VAL A 1 165 ? 14.170 11.195 -21.869 1.00 85.31 165 VAL A CA 1
ATOM 1272 C C . VAL A 1 165 ? 12.766 11.713 -21.535 1.00 85.31 165 VAL A C 1
ATOM 1274 O O . VAL A 1 165 ? 11.894 10.916 -21.184 1.00 85.31 165 VAL A O 1
ATOM 1277 N N . LYS A 1 166 ? 12.478 13.013 -21.700 1.00 85.25 166 LYS A N 1
ATOM 1278 C CA . LYS A 1 166 ? 11.158 13.587 -21.362 1.00 85.25 166 LYS A CA 1
ATOM 1279 C C . LYS A 1 166 ? 10.007 12.979 -22.167 1.00 85.25 166 LYS A C 1
ATOM 1281 O O . LYS A 1 166 ? 8.898 12.875 -21.654 1.00 85.25 166 LYS A O 1
ATOM 1286 N N . LYS A 1 167 ? 10.272 12.530 -23.402 1.00 85.81 167 LYS A N 1
ATOM 1287 C CA . LYS A 1 167 ? 9.286 11.867 -24.280 1.00 85.81 167 LYS A CA 1
ATOM 1288 C C . LYS A 1 167 ? 8.815 10.521 -23.714 1.00 85.81 167 LYS A C 1
ATOM 1290 O O . LYS A 1 167 ? 7.758 10.032 -24.099 1.00 85.81 167 LYS A O 1
ATOM 1295 N N . LEU A 1 168 ? 9.605 9.926 -22.820 1.00 86.50 168 LEU A N 1
ATOM 1296 C CA . LEU A 1 168 ? 9.387 8.601 -22.240 1.00 86.50 168 LEU A CA 1
ATOM 1297 C C . LEU A 1 168 ? 8.901 8.661 -20.785 1.00 86.50 168 LEU A C 1
ATOM 1299 O O . LEU A 1 168 ? 8.697 7.625 -20.149 1.00 86.50 168 LEU A O 1
ATOM 1303 N N . ILE A 1 169 ? 8.684 9.860 -20.239 1.00 82.69 169 ILE A N 1
ATOM 1304 C CA . ILE A 1 169 ? 8.048 10.020 -18.932 1.00 82.69 169 ILE A CA 1
ATOM 1305 C C . ILE A 1 169 ? 6.555 9.709 -19.080 1.00 82.69 169 ILE A C 1
ATOM 1307 O O . ILE A 1 169 ? 5.853 10.329 -19.873 1.00 82.69 169 ILE A O 1
ATOM 1311 N N . GLY A 1 170 ? 6.052 8.759 -18.286 1.00 75.50 170 GLY A N 1
ATOM 1312 C CA . GLY A 1 170 ? 4.617 8.460 -18.235 1.00 75.50 170 GLY A CA 1
ATOM 1313 C C . GLY A 1 170 ? 4.083 7.649 -19.419 1.00 75.50 170 GLY A C 1
ATOM 1314 O O . GLY A 1 170 ? 2.908 7.777 -19.756 1.00 75.50 170 GLY A O 1
ATOM 1315 N N . VAL A 1 171 ? 4.919 6.805 -20.035 1.00 82.81 171 VAL A N 1
ATOM 1316 C CA . VAL A 1 171 ? 4.489 5.882 -21.099 1.00 82.81 171 VAL A CA 1
ATOM 1317 C C . VAL A 1 171 ? 3.239 5.073 -20.694 1.00 82.81 171 VAL A C 1
ATOM 1319 O O . VAL A 1 171 ? 3.142 4.623 -19.545 1.00 82.81 171 VAL A O 1
ATOM 1322 N N . PRO A 1 172 ? 2.277 4.839 -21.611 1.00 80.69 172 PRO A N 1
ATOM 1323 C CA . PRO A 1 172 ? 0.999 4.186 -21.294 1.00 80.69 172 PRO A CA 1
ATOM 1324 C C . PRO A 1 172 ? 1.163 2.757 -20.754 1.00 80.69 172 PRO A C 1
ATOM 1326 O O . PRO A 1 172 ? 0.297 2.251 -20.038 1.00 80.69 172 PRO A O 1
ATOM 1329 N N . GLN A 1 173 ? 2.300 2.119 -21.034 1.00 84.44 173 GLN A N 1
ATOM 1330 C CA . GLN A 1 173 ? 2.675 0.807 -20.517 1.00 84.44 173 GLN A CA 1
ATOM 1331 C C . GLN A 1 173 ? 2.754 0.776 -18.981 1.00 84.44 173 GLN A C 1
ATOM 1333 O O . GLN A 1 173 ? 2.451 -0.257 -18.390 1.00 84.44 173 GLN A O 1
ATOM 1338 N N . LEU A 1 174 ? 3.058 1.898 -18.312 1.00 79.38 174 LEU A N 1
ATOM 1339 C CA . LEU A 1 174 ? 2.984 1.985 -16.846 1.00 79.38 174 LEU A CA 1
ATOM 1340 C C . LEU A 1 174 ? 1.546 1.813 -16.344 1.00 79.38 174 LEU A C 1
ATOM 1342 O O . LEU A 1 174 ? 1.299 1.010 -15.449 1.00 79.38 174 LEU A O 1
ATOM 1346 N N . GLN A 1 175 ? 0.582 2.493 -16.972 1.00 79.44 175 GLN A N 1
ATOM 1347 C CA . GLN A 1 175 ? -0.838 2.351 -16.630 1.00 79.44 175 GLN A CA 1
ATOM 1348 C C . GLN A 1 175 ? -1.356 0.943 -16.952 1.00 79.44 175 GLN A C 1
ATOM 1350 O O . GLN A 1 175 ? -2.194 0.405 -16.231 1.00 79.44 175 GLN A O 1
ATOM 1355 N N . LYS A 1 176 ? -0.860 0.321 -18.029 1.00 81.88 176 LYS A N 1
ATOM 1356 C CA . LYS A 1 176 ? -1.218 -1.058 -18.388 1.00 81.88 176 LYS A CA 1
ATOM 1357 C C . LYS A 1 176 ? -0.714 -2.065 -17.348 1.00 81.88 176 LYS A C 1
ATOM 1359 O O . LYS A 1 176 ? -1.501 -2.886 -16.887 1.00 81.88 176 LYS A O 1
ATOM 1364 N N . LEU A 1 177 ? 0.555 -1.986 -16.942 1.00 82.38 177 LEU A N 1
ATOM 1365 C CA . LEU A 1 177 ? 1.128 -2.872 -15.919 1.00 82.38 177 LEU A CA 1
ATOM 1366 C C . LEU A 1 177 ? 0.482 -2.673 -14.538 1.00 82.38 177 LEU A C 1
ATOM 1368 O O . LEU A 1 177 ? 0.328 -3.641 -13.790 1.00 82.38 177 LEU A O 1
ATOM 1372 N N . GLU A 1 178 ? 0.071 -1.443 -14.225 1.00 79.19 178 GLU A N 1
ATOM 1373 C CA . GLU A 1 178 ? -0.699 -1.120 -13.022 1.00 79.19 178 GLU A CA 1
ATOM 1374 C C . GLU A 1 178 ? -2.092 -1.763 -13.052 1.00 79.19 178 GLU A C 1
ATOM 1376 O O . GLU A 1 178 ? -2.455 -2.468 -12.116 1.00 79.19 178 GLU A O 1
ATOM 1381 N N . ARG A 1 179 ? -2.843 -1.645 -14.160 1.00 79.44 179 ARG A N 1
ATOM 1382 C CA . ARG A 1 179 ? -4.154 -2.315 -14.326 1.00 79.44 179 ARG A CA 1
ATOM 1383 C C . ARG A 1 179 ? -4.076 -3.839 -14.199 1.00 79.44 179 ARG A C 1
ATOM 1385 O O . ARG A 1 179 ? -5.052 -4.474 -13.812 1.00 79.44 179 ARG A O 1
ATOM 1392 N N . LEU A 1 180 ? -2.933 -4.431 -14.545 1.00 78.50 180 LEU A N 1
ATOM 1393 C CA . LEU A 1 180 ? -2.682 -5.871 -14.429 1.00 78.50 180 LEU A CA 1
ATOM 1394 C C . LEU A 1 180 ? -2.230 -6.300 -13.019 1.00 78.50 180 LEU A C 1
ATOM 1396 O O . LEU A 1 180 ? -2.099 -7.503 -12.763 1.00 78.50 180 LEU A O 1
ATOM 1400 N N . ASN A 1 181 ? -2.048 -5.340 -12.103 1.00 75.94 181 ASN A N 1
ATOM 1401 C CA . ASN A 1 181 ? -1.547 -5.511 -10.738 1.00 75.94 181 ASN A CA 1
ATOM 1402 C C . ASN A 1 181 ? -0.123 -6.094 -10.665 1.00 75.94 181 ASN A C 1
ATOM 1404 O O . ASN A 1 181 ? 0.207 -6.814 -9.723 1.00 75.94 181 ASN A O 1
ATOM 1408 N N . PHE A 1 182 ? 0.731 -5.817 -11.657 1.00 80.25 182 PHE A N 1
ATOM 1409 C CA . PHE A 1 182 ? 2.150 -6.198 -11.600 1.00 80.25 182 PHE A CA 1
ATOM 1410 C C . PHE A 1 182 ? 3.018 -5.134 -10.928 1.00 80.25 182 PHE A C 1
ATOM 1412 O O . PHE A 1 182 ? 4.017 -5.461 -10.283 1.00 80.25 182 PHE A O 1
ATOM 1419 N N . ILE A 1 183 ? 2.622 -3.871 -11.057 1.00 81.25 183 ILE A N 1
ATOM 1420 C CA . ILE A 1 183 ? 3.276 -2.723 -10.432 1.00 81.25 183 ILE A CA 1
ATOM 1421 C C . ILE A 1 183 ? 2.232 -1.896 -9.689 1.00 81.25 183 ILE A C 1
ATOM 1423 O O . ILE A 1 183 ? 1.055 -1.918 -10.046 1.00 81.25 183 ILE A O 1
ATOM 1427 N N . THR A 1 184 ? 2.669 -1.152 -8.686 1.00 76.75 184 THR A N 1
ATOM 1428 C CA . THR A 1 184 ? 1.860 -0.135 -8.013 1.00 76.75 184 THR A CA 1
ATOM 1429 C C . THR A 1 184 ? 2.532 1.216 -8.202 1.00 76.75 184 THR A C 1
ATOM 1431 O O . THR A 1 184 ? 3.745 1.341 -8.039 1.00 76.75 184 THR A O 1
ATOM 1434 N N . ASN A 1 185 ? 1.760 2.232 -8.583 1.00 76.38 185 ASN A N 1
ATOM 1435 C CA . ASN A 1 185 ? 2.258 3.598 -8.660 1.00 76.38 185 ASN A CA 1
ATOM 1436 C C . ASN A 1 185 ? 1.889 4.342 -7.376 1.00 76.38 185 ASN A C 1
ATOM 1438 O O . ASN A 1 185 ? 0.774 4.241 -6.867 1.00 76.38 185 ASN A O 1
ATOM 1442 N N . ARG A 1 186 ? 2.834 5.108 -6.843 1.00 72.88 186 ARG A N 1
ATOM 1443 C CA . ARG A 1 186 ? 2.647 5.956 -5.669 1.00 72.88 186 ARG A CA 1
ATOM 1444 C C . ARG A 1 186 ? 3.284 7.313 -5.907 1.00 72.88 186 ARG A C 1
ATOM 1446 O O . ARG A 1 186 ? 4.266 7.434 -6.632 1.00 72.88 186 ARG A O 1
ATOM 1453 N N . LYS A 1 187 ? 2.765 8.343 -5.248 1.00 68.19 187 LYS A N 1
ATOM 1454 C CA . LYS A 1 187 ? 3.428 9.647 -5.202 1.00 68.19 187 LYS A CA 1
ATOM 1455 C C . LYS A 1 187 ? 4.270 9.738 -3.940 1.00 68.19 187 LYS A C 1
ATOM 1457 O O . LYS A 1 187 ? 3.794 9.454 -2.848 1.00 68.19 187 LYS A O 1
ATOM 1462 N N . THR A 1 188 ? 5.537 10.105 -4.078 1.00 56.25 188 THR A N 1
ATOM 1463 C CA . THR A 1 188 ? 6.441 10.354 -2.947 1.00 56.25 188 THR A CA 1
ATOM 1464 C C . THR A 1 188 ? 7.160 11.673 -3.200 1.00 56.25 188 THR A C 1
ATOM 1466 O O . THR A 1 188 ? 7.829 11.843 -4.216 1.00 56.25 188 THR A O 1
ATOM 1469 N N . ASN A 1 189 ? 6.984 12.648 -2.303 1.00 56.94 189 ASN A N 1
ATOM 1470 C CA . ASN A 1 189 ? 7.553 14.001 -2.414 1.00 56.94 189 ASN A CA 1
ATOM 1471 C C . ASN A 1 189 ? 7.216 14.708 -3.746 1.00 56.94 189 ASN A C 1
ATOM 1473 O O . ASN A 1 189 ? 8.088 15.320 -4.360 1.00 56.94 189 ASN A O 1
ATOM 1477 N N . GLY A 1 190 ? 5.978 14.567 -4.234 1.00 56.88 190 GLY A N 1
ATOM 1478 C CA . GLY A 1 190 ? 5.536 15.143 -5.513 1.00 56.88 190 GLY A CA 1
ATOM 1479 C C . GLY A 1 190 ? 6.001 14.387 -6.764 1.00 56.88 190 GLY A C 1
ATOM 1480 O O . GLY A 1 190 ? 5.594 14.737 -7.864 1.00 56.88 190 GLY A O 1
ATOM 1481 N N . ARG A 1 191 ? 6.798 13.322 -6.620 1.00 64.81 191 ARG A N 1
ATOM 1482 C CA . ARG A 1 191 ? 7.285 12.508 -7.742 1.00 64.81 191 ARG A CA 1
ATOM 1483 C C . ARG A 1 191 ? 6.449 11.251 -7.891 1.00 64.81 191 ARG A C 1
ATOM 1485 O O . ARG A 1 191 ? 6.142 10.594 -6.897 1.00 64.81 191 ARG A O 1
ATOM 1492 N N . ASN A 1 192 ? 6.130 10.893 -9.130 1.00 72.25 192 ASN A N 1
ATOM 1493 C CA . ASN A 1 192 ? 5.541 9.593 -9.430 1.00 72.25 192 ASN A CA 1
ATOM 1494 C C . ASN A 1 192 ? 6.614 8.492 -9.332 1.00 72.25 192 ASN A C 1
ATOM 1496 O O . ASN A 1 192 ? 7.627 8.529 -10.040 1.00 72.25 192 ASN A O 1
ATOM 1500 N N . GLU A 1 193 ? 6.389 7.531 -8.440 1.00 78.31 193 GLU A N 1
ATOM 1501 C CA . GLU A 1 193 ? 7.207 6.339 -8.230 1.00 78.31 193 GLU A CA 1
ATOM 1502 C C . GLU A 1 193 ? 6.414 5.081 -8.554 1.00 78.31 193 GLU A C 1
ATOM 1504 O O . GLU A 1 193 ? 5.281 4.923 -8.115 1.00 78.31 193 GLU A O 1
ATOM 1509 N N . SER A 1 194 ? 7.040 4.159 -9.273 1.00 78.50 194 SER A N 1
ATOM 1510 C CA . SER A 1 194 ? 6.519 2.820 -9.499 1.00 78.50 194 SER A CA 1
ATOM 1511 C C . SER A 1 194 ? 7.271 1.842 -8.611 1.00 78.50 194 SER A C 1
ATOM 1513 O O . SER A 1 194 ? 8.504 1.865 -8.540 1.00 78.50 194 SER A O 1
ATOM 1515 N N . GLU A 1 195 ? 6.542 0.955 -7.951 1.00 78.75 195 GLU A N 1
ATOM 1516 C CA . GLU A 1 195 ? 7.100 -0.139 -7.173 1.00 78.75 195 GLU A CA 1
ATOM 1517 C C . GLU A 1 195 ? 6.538 -1.483 -7.624 1.00 78.75 195 GLU A C 1
ATOM 1519 O O . GLU A 1 195 ? 5.533 -1.589 -8.330 1.00 78.75 195 GLU A O 1
ATOM 1524 N N . TRP A 1 196 ? 7.245 -2.534 -7.235 1.00 78.12 196 TRP A N 1
ATOM 1525 C CA . TRP A 1 196 ? 6.849 -3.890 -7.557 1.00 78.12 196 TRP A CA 1
ATOM 1526 C C . TRP A 1 196 ? 5.597 -4.305 -6.766 1.00 78.12 196 TRP A C 1
ATOM 1528 O O . TRP A 1 196 ? 5.645 -4.405 -5.541 1.00 78.12 196 TRP A O 1
ATOM 1538 N N . GLY A 1 197 ? 4.496 -4.606 -7.464 1.00 65.31 197 GLY A N 1
ATOM 1539 C CA . GLY A 1 197 ? 3.180 -4.844 -6.854 1.00 65.31 197 GLY A CA 1
ATOM 1540 C C . GLY A 1 197 ? 2.935 -6.279 -6.371 1.00 65.31 197 GLY A C 1
ATOM 1541 O O . GLY A 1 197 ? 1.901 -6.561 -5.772 1.00 65.31 197 GLY A O 1
ATOM 1542 N N . CYS A 1 198 ? 3.869 -7.205 -6.617 1.00 69.00 198 CYS A N 1
ATOM 1543 C CA . CYS A 1 198 ? 3.670 -8.631 -6.354 1.00 69.00 198 CYS A CA 1
ATOM 1544 C C . CYS A 1 198 ? 4.670 -9.257 -5.379 1.00 69.00 198 CYS A C 1
ATOM 1546 O O . CYS A 1 198 ? 5.884 -9.131 -5.524 1.00 69.00 198 CYS A O 1
ATOM 1548 N N . ALA A 1 199 ? 4.175 -10.092 -4.466 1.00 63.09 199 ALA A N 1
ATOM 1549 C CA . ALA A 1 199 ? 5.031 -10.992 -3.701 1.00 63.09 199 ALA A CA 1
ATOM 1550 C C . ALA A 1 199 ? 5.586 -12.098 -4.619 1.00 63.09 199 ALA A C 1
ATOM 1552 O O . ALA A 1 199 ? 4.876 -13.031 -4.995 1.00 63.09 199 ALA A O 1
ATOM 1553 N N . LEU A 1 200 ? 6.860 -11.981 -5.000 1.00 62.81 200 LEU A N 1
ATOM 1554 C CA . LEU A 1 200 ? 7.592 -13.014 -5.731 1.00 62.81 200 LEU A CA 1
ATOM 1555 C C . LEU A 1 200 ? 8.538 -13.765 -4.798 1.00 62.81 200 LEU A C 1
ATOM 1557 O O . LEU A 1 200 ? 9.274 -13.155 -4.018 1.00 62.81 200 LEU A O 1
ATOM 1561 N N . SER A 1 201 ? 8.581 -15.091 -4.939 1.00 60.44 201 SER A N 1
ATOM 1562 C CA . SER A 1 201 ? 9.692 -15.865 -4.392 1.00 60.44 201 SER A CA 1
ATOM 1563 C C . SER A 1 201 ? 10.987 -15.495 -5.128 1.00 60.44 201 SER A C 1
ATOM 1565 O O . SER A 1 201 ? 10.959 -15.085 -6.288 1.00 60.44 201 SER A O 1
ATOM 1567 N N . ILE A 1 202 ? 12.147 -15.680 -4.492 1.00 51.09 202 ILE A N 1
ATOM 1568 C CA . ILE A 1 202 ? 13.449 -15.443 -5.145 1.00 51.09 202 ILE A CA 1
ATOM 1569 C C . ILE A 1 202 ? 13.606 -16.327 -6.397 1.00 51.09 202 ILE A C 1
ATOM 1571 O O . ILE A 1 202 ? 14.210 -15.907 -7.380 1.00 51.09 202 ILE A O 1
ATOM 1575 N N . HIS A 1 203 ? 13.028 -17.533 -6.387 1.00 50.94 203 HIS A N 1
ATOM 1576 C CA . HIS A 1 203 ? 13.042 -18.437 -7.535 1.00 50.94 203 HIS A CA 1
ATOM 1577 C C . HIS A 1 203 ? 12.175 -17.937 -8.690 1.00 50.94 203 HIS A C 1
ATOM 1579 O O . HIS A 1 203 ? 12.590 -18.044 -9.843 1.00 50.94 203 HIS A O 1
ATOM 1585 N N . ASP A 1 204 ? 10.998 -17.386 -8.395 1.00 69.06 204 ASP A N 1
ATOM 1586 C CA . ASP A 1 204 ? 10.137 -16.803 -9.421 1.00 69.06 204 ASP A CA 1
ATOM 1587 C C . ASP A 1 204 ? 10.747 -15.515 -9.961 1.00 69.06 204 ASP A C 1
ATOM 1589 O O . ASP A 1 204 ? 10.814 -15.356 -11.171 1.00 69.06 204 ASP A O 1
ATOM 1593 N N . ALA A 1 205 ? 11.284 -14.651 -9.096 1.00 71.00 205 ALA A N 1
ATOM 1594 C CA . ALA A 1 205 ? 11.992 -13.442 -9.504 1.00 71.00 205 ALA A CA 1
ATOM 1595 C C . ALA A 1 205 ? 13.193 -13.752 -10.411 1.00 71.00 205 ALA A C 1
ATOM 1597 O O . ALA A 1 205 ? 13.364 -13.095 -11.430 1.00 71.00 205 ALA A O 1
ATOM 1598 N N . ALA A 1 206 ? 13.994 -14.776 -10.095 1.00 65.94 206 ALA A N 1
ATOM 1599 C CA . ALA A 1 206 ? 15.109 -15.188 -10.948 1.00 65.94 206 ALA A CA 1
ATOM 1600 C C . ALA A 1 206 ? 14.632 -15.688 -12.321 1.00 65.94 206 ALA A C 1
ATOM 1602 O O . ALA A 1 206 ? 15.141 -15.235 -13.340 1.00 65.94 206 ALA A O 1
ATOM 1603 N N . ARG A 1 207 ? 13.616 -16.563 -12.352 1.00 75.00 207 ARG A N 1
ATOM 1604 C CA . ARG A 1 207 ? 13.071 -17.108 -13.607 1.00 75.00 207 ARG A CA 1
ATOM 1605 C C . ARG A 1 207 ? 12.355 -16.049 -14.453 1.00 75.00 207 ARG A C 1
ATOM 1607 O O . ARG A 1 207 ? 12.416 -16.097 -15.672 1.00 75.00 207 ARG A O 1
ATOM 1614 N N . ILE A 1 208 ? 11.675 -15.100 -13.814 1.00 83.38 208 ILE A N 1
ATOM 1615 C CA . ILE A 1 208 ? 11.047 -13.956 -14.484 1.00 83.38 208 ILE A CA 1
ATOM 1616 C C . ILE A 1 208 ? 12.122 -13.027 -15.050 1.00 83.38 208 ILE A C 1
ATOM 1618 O O . ILE A 1 208 ? 11.998 -12.591 -16.187 1.00 83.38 208 ILE A O 1
ATOM 1622 N N . MET A 1 209 ? 13.182 -12.742 -14.287 1.00 83.88 209 MET A N 1
ATOM 1623 C CA . MET A 1 209 ? 14.296 -11.920 -14.765 1.00 83.88 209 MET A CA 1
ATOM 1624 C C . MET A 1 209 ? 14.967 -12.552 -15.989 1.00 83.88 209 MET A C 1
ATOM 1626 O O . MET A 1 209 ? 15.245 -11.845 -16.948 1.00 83.88 209 MET A O 1
ATOM 1630 N N . GLU A 1 210 ? 15.193 -13.866 -15.974 1.00 76.56 210 GLU A N 1
ATOM 1631 C CA . GLU A 1 210 ? 15.728 -14.620 -17.114 1.00 76.56 210 GLU A CA 1
ATOM 1632 C C . GLU A 1 210 ? 14.820 -14.491 -18.348 1.00 76.56 210 GLU A C 1
ATOM 1634 O O . GLU A 1 210 ? 15.269 -14.003 -19.381 1.00 76.56 210 GLU A O 1
ATOM 1639 N N . ALA A 1 211 ? 13.519 -14.771 -18.208 1.00 83.88 211 ALA A N 1
ATOM 1640 C CA . ALA A 1 211 ? 12.553 -14.637 -19.303 1.00 83.88 211 ALA A CA 1
ATOM 1641 C C . ALA A 1 211 ? 12.459 -13.203 -19.866 1.00 83.88 211 ALA A C 1
ATOM 1643 O O . ALA A 1 211 ? 12.316 -13.011 -21.074 1.00 83.88 211 ALA A O 1
ATOM 1644 N N . LEU A 1 212 ? 12.552 -12.183 -19.002 1.00 88.56 212 LEU A N 1
ATOM 1645 C CA . LEU A 1 212 ? 12.594 -10.778 -19.419 1.00 88.56 212 LEU A CA 1
ATOM 1646 C C . LEU A 1 212 ? 13.859 -10.464 -20.221 1.00 88.56 212 LEU A C 1
ATOM 1648 O O . LEU A 1 212 ? 13.774 -9.760 -21.224 1.00 88.56 212 LEU A O 1
ATOM 1652 N N . LEU A 1 213 ? 15.022 -10.955 -19.779 1.00 86.69 213 LEU A N 1
ATOM 1653 C CA . LEU A 1 213 ? 16.297 -10.723 -20.458 1.00 86.69 213 LEU A CA 1
ATOM 1654 C C . LEU A 1 213 ? 16.347 -11.417 -21.820 1.00 86.69 213 LEU A C 1
ATOM 1656 O O . LEU A 1 213 ? 16.796 -10.792 -22.779 1.00 86.69 213 LEU A O 1
ATOM 1660 N N . ASP A 1 214 ? 15.839 -12.644 -21.923 1.00 86.38 214 ASP A N 1
ATOM 1661 C CA . ASP A 1 214 ? 15.793 -13.384 -23.187 1.00 86.38 214 ASP A CA 1
ATOM 1662 C C . ASP A 1 214 ? 14.913 -12.670 -24.219 1.00 86.38 214 ASP A C 1
ATOM 1664 O O . ASP A 1 214 ? 15.373 -12.359 -25.320 1.00 86.38 214 ASP A O 1
ATOM 1668 N N . LYS A 1 215 ? 13.683 -12.292 -23.838 1.00 87.50 215 LYS A N 1
ATOM 1669 C CA . LYS A 1 215 ? 12.779 -11.547 -24.731 1.00 87.50 215 LYS A CA 1
ATOM 1670 C C . LYS A 1 215 ? 13.313 -10.169 -25.108 1.00 87.50 215 LYS A C 1
ATOM 1672 O O . LYS A 1 215 ? 13.128 -9.718 -26.238 1.00 87.50 215 LYS A O 1
ATOM 1677 N N . LEU A 1 216 ? 13.974 -9.487 -24.175 1.00 89.88 216 LEU A N 1
ATOM 1678 C CA . LEU A 1 216 ? 14.584 -8.190 -24.448 1.00 89.88 216 LEU A CA 1
ATOM 1679 C C . LEU A 1 216 ? 15.758 -8.324 -25.425 1.00 89.88 216 LEU A C 1
ATOM 1681 O O . LEU A 1 216 ? 15.883 -7.496 -26.324 1.00 89.88 216 LEU A O 1
ATOM 1685 N N . ALA A 1 217 ? 16.556 -9.389 -25.307 1.00 87.12 217 ALA A N 1
ATOM 1686 C CA . ALA A 1 217 ? 17.636 -9.694 -26.238 1.00 87.12 217 ALA A CA 1
ATOM 1687 C C . ALA A 1 217 ? 17.114 -10.031 -27.645 1.00 87.12 217 ALA A C 1
ATOM 1689 O O . ALA A 1 217 ? 17.709 -9.594 -28.632 1.00 87.12 217 ALA A O 1
ATOM 1690 N N . ASP A 1 218 ? 16.001 -10.764 -27.754 1.00 88.31 218 ASP A N 1
ATOM 1691 C CA . ASP A 1 218 ? 15.327 -11.018 -29.036 1.00 88.31 218 ASP A CA 1
ATOM 1692 C C . ASP A 1 218 ? 14.857 -9.721 -29.697 1.00 88.31 218 ASP A C 1
ATOM 1694 O O . ASP A 1 218 ? 15.141 -9.487 -30.874 1.00 88.31 218 ASP A O 1
ATOM 1698 N N . TYR A 1 219 ? 14.201 -8.845 -28.930 1.00 88.81 219 TYR A N 1
ATOM 1699 C CA . TYR A 1 219 ? 13.790 -7.528 -29.413 1.00 88.81 219 TYR A CA 1
ATOM 1700 C C . TYR A 1 219 ? 15.000 -6.701 -29.870 1.00 88.81 219 TYR A C 1
ATOM 1702 O O . TYR A 1 219 ? 15.009 -6.163 -30.972 1.00 88.81 219 TYR A O 1
ATOM 1710 N N . GLN A 1 220 ? 16.057 -6.628 -29.060 1.00 90.50 220 GLN A N 1
ATOM 1711 C CA . GLN A 1 220 ? 17.252 -5.851 -29.394 1.00 90.50 220 GLN A CA 1
ATOM 1712 C C . GLN A 1 220 ? 17.919 -6.346 -30.681 1.00 90.50 220 GLN A C 1
ATOM 1714 O O . GLN A 1 220 ? 18.273 -5.525 -31.519 1.00 90.50 220 GLN A O 1
ATOM 1719 N N . ARG A 1 221 ? 18.022 -7.667 -30.886 1.00 91.38 221 ARG A N 1
ATOM 1720 C CA . ARG A 1 221 ? 18.523 -8.240 -32.147 1.00 91.38 221 ARG A CA 1
ATOM 1721 C C . ARG A 1 221 ? 17.646 -7.872 -33.338 1.00 91.38 221 ARG A C 1
ATOM 1723 O O . ARG A 1 221 ? 18.173 -7.496 -34.374 1.00 91.38 221 ARG A O 1
ATOM 1730 N N . LYS A 1 222 ? 16.322 -7.979 -33.198 1.00 90.69 222 LYS A N 1
ATOM 1731 C CA . LYS A 1 222 ? 15.366 -7.677 -34.275 1.00 90.69 222 LYS A CA 1
ATOM 1732 C C . LYS A 1 222 ? 15.419 -6.208 -34.717 1.00 90.69 222 LYS A C 1
ATOM 1734 O O . LYS A 1 222 ? 15.132 -5.919 -35.873 1.00 90.69 222 LYS A O 1
ATOM 1739 N N . HIS A 1 223 ? 15.755 -5.304 -33.801 1.00 88.19 223 HIS A N 1
ATOM 1740 C CA . HIS A 1 223 ? 15.770 -3.857 -34.025 1.00 88.19 223 HIS A CA 1
ATOM 1741 C C . HIS A 1 223 ? 17.190 -3.264 -34.139 1.00 88.19 223 HIS A C 1
ATOM 1743 O O . HIS A 1 223 ? 17.333 -2.046 -34.069 1.00 88.19 223 HIS A O 1
ATOM 1749 N N . ASP A 1 224 ? 18.228 -4.098 -34.287 1.00 90.06 224 ASP A N 1
ATOM 1750 C CA . ASP A 1 224 ? 19.643 -3.687 -34.375 1.00 90.06 224 ASP A CA 1
ATOM 1751 C C . ASP A 1 224 ? 20.118 -2.789 -33.211 1.00 90.06 224 ASP A C 1
ATOM 1753 O O . ASP A 1 224 ? 20.944 -1.885 -33.361 1.00 90.06 224 ASP A O 1
ATOM 1757 N N . LEU A 1 225 ? 19.607 -3.057 -32.008 1.00 89.75 225 LEU A N 1
ATOM 1758 C CA . LEU A 1 225 ? 19.954 -2.351 -30.778 1.00 89.75 225 LEU A CA 1
ATOM 1759 C C . LEU A 1 225 ? 21.019 -3.117 -29.969 1.00 89.75 225 LEU A C 1
ATOM 1761 O O . LEU A 1 225 ? 21.070 -4.350 -29.982 1.00 89.75 225 LEU A O 1
ATOM 1765 N N . PRO A 1 226 ? 21.864 -2.418 -29.191 1.00 85.19 226 PRO A N 1
ATOM 1766 C CA . PRO A 1 226 ? 22.865 -3.061 -28.343 1.00 85.19 226 PRO A CA 1
ATOM 1767 C C . PRO A 1 226 ? 22.215 -3.928 -27.254 1.00 85.19 226 PRO A C 1
ATOM 1769 O O . PRO A 1 226 ? 21.385 -3.439 -26.493 1.00 85.19 226 PRO A O 1
ATOM 1772 N N . LEU A 1 227 ? 22.664 -5.183 -27.114 1.00 80.19 227 LEU A N 1
ATOM 1773 C CA . LEU A 1 227 ? 22.164 -6.139 -26.107 1.00 80.19 227 LEU A CA 1
ATOM 1774 C C . LEU A 1 227 ? 22.349 -5.650 -24.661 1.00 80.19 227 LEU A C 1
ATOM 1776 O O . LEU A 1 227 ? 21.485 -5.817 -23.803 1.00 80.19 227 LEU A O 1
ATOM 1780 N N . ALA A 1 228 ? 23.487 -5.015 -24.389 1.00 80.06 228 ALA A N 1
ATOM 1781 C CA . ALA A 1 228 ? 23.826 -4.462 -23.083 1.00 80.06 228 ALA A CA 1
ATOM 1782 C C . ALA A 1 228 ? 24.226 -2.988 -23.244 1.00 80.06 228 ALA A C 1
ATOM 1784 O O . ALA A 1 228 ? 25.421 -2.675 -23.300 1.00 80.06 228 ALA A O 1
ATOM 1785 N N . PRO A 1 229 ? 23.252 -2.070 -23.365 1.00 82.62 229 PRO A N 1
ATOM 1786 C CA . PRO A 1 229 ? 23.558 -0.668 -23.586 1.00 82.62 229 PRO A CA 1
ATOM 1787 C C . PRO A 1 229 ? 24.258 -0.079 -22.356 1.00 82.62 229 PRO A C 1
ATOM 1789 O O . PRO A 1 229 ? 23.866 -0.316 -21.207 1.00 82.62 229 PRO A O 1
ATOM 1792 N N . LYS A 1 230 ? 25.331 0.681 -22.594 1.00 79.62 230 LYS A N 1
ATOM 1793 C CA . LYS A 1 230 ? 26.112 1.313 -21.525 1.00 79.62 230 LYS A CA 1
ATOM 1794 C C . LYS A 1 230 ? 25.310 2.446 -20.892 1.00 79.62 230 LYS A C 1
ATOM 1796 O O . LYS A 1 230 ? 24.612 3.179 -21.582 1.00 79.62 230 LYS A O 1
ATOM 1801 N N . ARG A 1 231 ? 25.433 2.588 -19.572 1.00 80.50 231 ARG A N 1
ATOM 1802 C CA . ARG A 1 231 ? 24.812 3.685 -18.827 1.00 80.50 231 ARG A CA 1
ATOM 1803 C C . ARG A 1 231 ? 25.578 4.986 -19.067 1.00 80.50 231 ARG A C 1
ATOM 1805 O O . ARG A 1 231 ? 26.801 4.988 -18.923 1.00 80.50 231 ARG A O 1
ATOM 1812 N N . GLY A 1 232 ? 24.861 6.058 -19.403 1.00 76.62 232 GLY A N 1
ATOM 1813 C CA . GLY A 1 232 ? 25.420 7.402 -19.504 1.00 76.62 232 GLY A CA 1
ATOM 1814 C C . GLY A 1 232 ? 25.665 8.053 -18.140 1.00 76.62 232 GLY A C 1
ATOM 1815 O O . GLY A 1 232 ? 25.695 7.390 -17.099 1.00 76.62 232 GLY A O 1
ATOM 1816 N N . ARG A 1 233 ? 25.847 9.378 -18.135 1.00 78.75 233 ARG A N 1
ATOM 1817 C CA . ARG A 1 233 ? 26.060 10.152 -16.896 1.00 78.75 233 ARG A CA 1
ATOM 1818 C C . ARG A 1 233 ? 24.787 10.258 -16.044 1.00 78.75 233 ARG A C 1
ATOM 1820 O O . ARG A 1 233 ? 24.907 10.448 -14.836 1.00 78.75 233 ARG A O 1
ATOM 1827 N N . GLY A 1 234 ? 23.617 10.043 -16.651 1.00 76.50 234 GLY A N 1
ATOM 1828 C CA . GLY A 1 234 ? 22.307 10.144 -16.005 1.00 76.50 234 GLY A CA 1
ATOM 1829 C C . GLY A 1 234 ? 21.871 11.596 -15.811 1.00 76.50 234 GLY A C 1
ATOM 1830 O O . GLY A 1 234 ? 22.689 12.516 -15.889 1.00 76.50 234 GLY A O 1
ATOM 1831 N N . ILE A 1 235 ? 20.579 11.803 -15.567 1.00 81.62 235 ILE A N 1
ATOM 1832 C CA . ILE A 1 235 ? 19.989 13.130 -15.378 1.00 81.62 235 ILE A CA 1
ATOM 1833 C C . ILE A 1 235 ? 19.871 13.416 -13.876 1.00 81.62 235 ILE A C 1
ATOM 1835 O O . ILE A 1 235 ? 19.456 12.563 -13.087 1.00 81.62 235 ILE A O 1
ATOM 1839 N N . ASP A 1 236 ? 20.226 14.633 -13.447 1.00 82.94 236 ASP A N 1
ATOM 1840 C CA . ASP A 1 236 ? 19.955 15.058 -12.072 1.00 82.94 236 ASP A CA 1
ATOM 1841 C C . ASP A 1 236 ? 18.480 15.446 -11.924 1.00 82.94 236 ASP A C 1
ATOM 1843 O O . ASP A 1 236 ? 18.075 16.595 -12.073 1.00 82.94 236 ASP A O 1
ATOM 1847 N N . TRP A 1 237 ? 17.646 14.471 -11.584 1.00 79.44 237 TRP A N 1
ATOM 1848 C CA . TRP A 1 237 ? 16.212 14.686 -11.382 1.00 79.44 237 TRP A CA 1
ATOM 1849 C C . TRP A 1 237 ? 15.857 15.609 -10.210 1.00 79.44 237 TRP A C 1
ATOM 1851 O O . TRP A 1 237 ? 14.684 15.931 -10.022 1.00 79.44 237 TRP A O 1
ATOM 1861 N N . ARG A 1 238 ? 16.827 16.056 -9.398 1.00 76.62 238 ARG A N 1
ATOM 1862 C CA . ARG A 1 238 ? 16.562 17.065 -8.361 1.00 76.62 238 ARG A CA 1
ATOM 1863 C C . ARG A 1 238 ? 16.238 18.429 -8.963 1.00 76.62 238 ARG A C 1
ATOM 1865 O O . ARG A 1 238 ? 15.422 19.135 -8.382 1.00 76.62 238 ARG A O 1
ATOM 1872 N N . ILE A 1 239 ? 16.840 18.767 -10.105 1.00 79.00 239 ILE A N 1
ATOM 1873 C CA . ILE A 1 239 ? 16.637 20.053 -10.792 1.00 79.00 239 ILE A CA 1
ATOM 1874 C C . ILE A 1 239 ? 15.484 20.023 -11.810 1.00 79.00 239 ILE A C 1
ATOM 1876 O O . ILE A 1 239 ? 15.042 21.080 -12.241 1.00 79.00 239 ILE A O 1
ATOM 1880 N N . HIS A 1 240 ? 14.964 18.834 -12.136 1.00 79.19 240 HIS A N 1
ATOM 1881 C CA . HIS A 1 240 ? 13.833 18.609 -13.055 1.00 79.19 240 HIS A CA 1
ATOM 1882 C C . HIS A 1 240 ? 12.643 17.936 -12.349 1.00 79.19 240 HIS A C 1
ATOM 1884 O O . HIS A 1 240 ? 11.986 17.044 -12.889 1.00 79.19 240 HIS A O 1
ATOM 1890 N N . ALA A 1 241 ? 12.416 18.289 -11.080 1.00 69.44 241 ALA A N 1
ATOM 1891 C CA . ALA A 1 241 ? 11.377 17.671 -10.257 1.00 69.44 241 ALA A CA 1
ATOM 1892 C C . ALA A 1 241 ? 9.956 17.976 -10.766 1.00 69.44 241 ALA A C 1
ATOM 1894 O O . ALA A 1 241 ? 9.062 17.156 -10.584 1.00 69.44 241 ALA A O 1
ATOM 1895 N N . ASP A 1 242 ? 9.777 19.115 -11.433 1.00 72.62 242 ASP A N 1
ATOM 1896 C CA . ASP A 1 242 ? 8.554 19.558 -12.104 1.00 72.62 242 ASP A CA 1
ATOM 1897 C C . ASP A 1 242 ? 8.092 18.584 -13.196 1.00 72.62 242 ASP A C 1
ATOM 1899 O O . ASP A 1 242 ? 6.900 18.319 -13.323 1.00 72.62 242 ASP A O 1
ATOM 1903 N N . MET A 1 243 ? 9.030 17.977 -13.928 1.00 71.94 243 MET A N 1
ATOM 1904 C CA . MET A 1 243 ? 8.730 17.005 -14.988 1.00 71.94 243 MET A CA 1
ATOM 1905 C C . MET A 1 243 ? 8.298 15.633 -14.457 1.00 71.94 243 MET A C 1
ATOM 1907 O O . MET A 1 243 ? 7.795 14.800 -15.209 1.00 71.94 243 MET A O 1
ATOM 1911 N N . LEU A 1 244 ? 8.512 15.370 -13.166 1.00 69.06 244 LEU A N 1
ATOM 1912 C CA . LEU A 1 244 ? 8.081 14.138 -12.500 1.00 69.06 244 LEU A CA 1
ATOM 1913 C C . LEU A 1 244 ? 6.689 14.266 -11.868 1.00 69.06 244 LEU A C 1
ATOM 1915 O O . LEU A 1 244 ? 6.143 13.262 -11.389 1.00 69.06 244 LEU A O 1
ATOM 1919 N N . SER A 1 245 ? 6.132 15.476 -11.908 1.00 58.59 245 SER A N 1
ATOM 1920 C CA . SER A 1 245 ? 4.799 15.852 -11.454 1.00 58.59 245 SER A CA 1
ATOM 1921 C C . SER A 1 245 ? 3.800 15.800 -12.625 1.00 58.59 245 SER A C 1
ATOM 1923 O O . SER A 1 245 ? 4.179 15.878 -13.791 1.00 58.59 245 SER A O 1
ATOM 1925 N N . SER A 1 246 ? 2.509 15.587 -12.359 1.00 45.59 246 SER A N 1
ATOM 1926 C CA . SER A 1 246 ? 1.508 15.412 -13.431 1.00 45.59 246 SER A CA 1
ATOM 1927 C C . SER A 1 246 ? 1.075 16.767 -14.032 1.00 45.59 246 SER A C 1
ATOM 1929 O O . SER A 1 246 ? 1.029 17.755 -13.297 1.00 45.59 246 SER A O 1
ATOM 1931 N N . PRO A 1 247 ? 0.682 16.849 -15.325 1.00 36.28 247 PRO A N 1
ATOM 1932 C CA . PRO A 1 247 ? 0.138 18.079 -15.907 1.00 36.28 247 PRO A CA 1
ATOM 1933 C C . PRO A 1 247 ? -1.161 18.460 -15.183 1.00 36.28 247 PRO A C 1
ATOM 1935 O O . PRO A 1 247 ? -2.181 17.787 -15.312 1.00 36.28 247 PRO A O 1
ATOM 1938 N N . GLY A 1 248 ? -1.085 19.502 -14.360 1.00 41.34 248 GLY A N 1
ATOM 1939 C CA . GLY A 1 248 ? -2.115 19.903 -13.397 1.00 41.34 248 GLY A CA 1
ATOM 1940 C C . GLY A 1 248 ? -1.558 20.777 -12.266 1.00 41.34 248 GLY A C 1
ATOM 1941 O O . GLY A 1 248 ? -2.312 21.500 -11.628 1.00 41.34 248 GLY A O 1
ATOM 1942 N N . ASP A 1 249 ? -0.232 20.783 -12.086 1.00 33.34 249 ASP A N 1
ATOM 1943 C CA . ASP A 1 249 ? 0.472 21.532 -11.035 1.00 33.34 249 ASP A CA 1
ATOM 1944 C C . ASP A 1 249 ? 0.817 22.999 -11.382 1.00 33.34 249 ASP A C 1
ATOM 1946 O O . ASP A 1 249 ? 1.676 23.608 -10.740 1.00 33.34 249 ASP A O 1
ATOM 1950 N N . VAL A 1 250 ? 0.122 23.632 -12.341 1.00 31.08 250 VAL A N 1
ATOM 1951 C CA . VAL A 1 250 ? 0.112 25.107 -12.380 1.00 31.08 250 VAL A CA 1
ATOM 1952 C C . VAL A 1 250 ? -0.798 25.572 -11.249 1.00 31.08 250 VAL A C 1
ATOM 1954 O O . VAL A 1 250 ? -2.020 25.598 -11.386 1.00 31.08 250 VAL A O 1
ATOM 1957 N N . GLN A 1 251 ? -0.190 25.908 -10.109 1.00 30.64 251 GLN A N 1
ATOM 1958 C CA . GLN A 1 251 ? -0.885 26.522 -8.981 1.00 30.64 251 GLN A CA 1
ATOM 1959 C C . GLN A 1 251 ? -1.727 27.713 -9.476 1.00 30.64 251 GLN A C 1
ATOM 1961 O O . GLN A 1 251 ? -1.161 28.637 -10.070 1.00 30.64 251 GLN A O 1
ATOM 1966 N N . PRO A 1 252 ? -3.050 27.756 -9.225 1.00 28.20 252 PRO A N 1
ATOM 1967 C CA . PRO A 1 252 ? -3.793 28.990 -9.411 1.00 28.20 252 PRO A CA 1
ATOM 1968 C C . PRO A 1 252 ? -3.182 30.047 -8.488 1.00 28.20 252 PRO A C 1
ATOM 1970 O O . PRO A 1 252 ? -2.888 29.777 -7.319 1.00 28.20 252 PRO A O 1
ATOM 1973 N N . GLN A 1 253 ? -2.942 31.240 -9.035 1.00 28.81 253 GLN A N 1
ATOM 1974 C CA . GLN A 1 253 ? -2.370 32.342 -8.272 1.00 28.81 253 GLN A CA 1
ATOM 1975 C C . GLN A 1 253 ? -3.164 32.568 -6.981 1.00 28.81 253 GLN A C 1
ATOM 1977 O O . GLN A 1 253 ? -4.397 32.572 -6.980 1.00 28.81 253 GLN A O 1
ATOM 1982 N N . ARG A 1 254 ? -2.417 32.741 -5.882 1.00 26.75 254 ARG A N 1
ATOM 1983 C CA . ARG A 1 254 ? -2.914 33.062 -4.539 1.00 26.75 254 ARG A CA 1
ATOM 1984 C C . ARG A 1 254 ? -4.070 34.067 -4.599 1.00 26.75 254 ARG A C 1
ATOM 1986 O O . ARG A 1 254 ? -3.842 35.198 -5.028 1.00 26.75 254 ARG A O 1
ATOM 1993 N N . PRO A 1 255 ? -5.236 33.760 -4.010 1.00 28.34 255 PRO A N 1
ATOM 1994 C CA . PRO A 1 255 ? -6.077 34.809 -3.473 1.00 28.34 255 PRO A CA 1
ATOM 1995 C C . PRO A 1 255 ? -5.326 35.417 -2.285 1.00 28.34 255 PRO A C 1
ATOM 1997 O O . PRO A 1 255 ? -5.057 34.753 -1.282 1.00 28.34 255 PRO A O 1
ATOM 2000 N N . THR A 1 256 ? -4.942 36.683 -2.408 1.00 30.69 256 THR A N 1
ATOM 2001 C CA . THR A 1 256 ? -4.480 37.516 -1.297 1.00 30.69 256 THR A CA 1
ATOM 2002 C C . THR A 1 256 ? -5.665 37.803 -0.373 1.00 30.69 256 THR A C 1
ATOM 2004 O O . THR A 1 256 ? -6.293 38.853 -0.457 1.00 30.69 256 THR A O 1
ATOM 2007 N N . GLY A 1 257 ? -6.012 36.834 0.470 1.00 30.72 257 GLY A N 1
ATOM 2008 C CA . GLY A 1 257 ? -6.978 36.970 1.559 1.00 30.72 257 GLY A CA 1
ATOM 2009 C C . GLY A 1 257 ? -6.315 36.648 2.901 1.00 30.72 257 GLY A C 1
ATOM 2010 O O . GLY A 1 257 ? -5.332 35.900 2.926 1.00 30.72 257 GLY A O 1
ATOM 2011 N N . PRO A 1 258 ? -6.788 37.225 4.019 1.00 29.53 258 PRO A N 1
ATOM 2012 C CA . PRO A 1 258 ? -6.131 37.064 5.308 1.00 29.53 258 PRO A CA 1
ATOM 2013 C C . PRO A 1 258 ? -6.185 35.596 5.748 1.00 29.53 258 PRO A C 1
ATOM 2015 O O . PRO A 1 258 ? -7.227 34.948 5.660 1.00 29.53 258 PRO A O 1
ATOM 2018 N N . LYS A 1 259 ? -5.048 35.075 6.231 1.00 29.00 259 LYS A N 1
ATOM 2019 C CA . LYS A 1 259 ? -4.960 33.750 6.862 1.00 29.00 259 LYS A CA 1
ATOM 2020 C C . LYS A 1 259 ? -6.012 33.647 7.976 1.00 29.00 259 LYS A C 1
ATOM 2022 O O . LYS A 1 259 ? -5.949 34.464 8.898 1.00 29.00 259 LYS A O 1
ATOM 2027 N N . PRO A 1 260 ? -6.899 32.638 7.985 1.00 34.03 260 PRO A N 1
ATOM 2028 C CA . PRO A 1 260 ? -7.642 32.334 9.188 1.00 34.03 260 PRO A CA 1
ATOM 2029 C C . PRO A 1 260 ? -6.695 31.607 10.144 1.00 34.03 260 PRO A C 1
ATOM 2031 O O . PRO A 1 260 ? -6.330 30.451 9.942 1.00 34.03 260 PRO A O 1
ATOM 2034 N N . GLY A 1 261 ? -6.278 32.311 11.193 1.00 36.53 261 GLY A N 1
ATOM 2035 C CA . GLY A 1 261 ? -5.865 31.662 12.427 1.00 36.53 261 GLY A CA 1
ATOM 2036 C C . GLY A 1 261 ? -7.097 30.992 13.028 1.00 36.53 261 GLY A C 1
ATOM 2037 O O . GLY A 1 261 ? -7.925 31.663 13.631 1.00 36.53 261 GLY A O 1
ATOM 2038 N N . GLY A 1 262 ? -7.251 29.691 12.803 1.00 31.55 262 GLY A N 1
ATOM 2039 C CA . GLY A 1 262 ? -8.326 28.889 13.374 1.00 31.55 262 GLY A CA 1
ATOM 2040 C C . GLY A 1 262 ? -7.730 27.777 14.218 1.00 31.55 262 GLY A C 1
ATOM 2041 O O . GLY A 1 262 ? -7.136 26.841 13.690 1.00 31.55 262 GLY A O 1
ATOM 2042 N N . THR A 1 263 ? -7.864 27.885 15.535 1.00 36.44 263 THR A N 1
ATOM 2043 C CA . THR A 1 263 ? -7.672 26.757 16.445 1.00 36.44 263 THR A CA 1
ATOM 2044 C C . THR A 1 263 ? -8.664 25.645 16.092 1.00 36.44 263 THR A C 1
ATOM 2046 O O . THR A 1 263 ? -9.797 25.913 15.697 1.00 36.44 263 THR A O 1
ATOM 2049 N N . ALA A 1 264 ? -8.234 24.388 16.224 1.00 39.03 264 ALA A N 1
ATOM 2050 C CA . ALA A 1 264 ? -9.090 23.214 16.074 1.00 39.03 264 ALA A CA 1
ATOM 2051 C C . ALA A 1 264 ? -10.219 23.254 17.122 1.00 39.03 264 ALA A C 1
ATOM 2053 O O . ALA A 1 264 ? -10.011 22.873 18.272 1.00 39.03 264 ALA A O 1
ATOM 2054 N N . GLY A 1 265 ? -11.381 23.787 16.744 1.00 40.19 265 GLY A N 1
ATOM 2055 C CA . GLY A 1 265 ? -12.595 23.797 17.558 1.00 40.19 265 GLY A CA 1
ATOM 2056 C C . GLY A 1 265 ? -13.515 22.613 17.227 1.00 40.19 265 GLY A C 1
ATOM 2057 O O . GLY A 1 265 ? -13.466 22.115 16.096 1.00 40.19 265 GLY A O 1
ATOM 2058 N N . PRO A 1 266 ? -14.341 22.153 18.189 1.00 51.16 266 PRO A N 1
ATOM 2059 C CA . PRO A 1 266 ? -15.346 21.113 17.964 1.00 51.16 266 PRO A CA 1
ATOM 2060 C C . PRO A 1 266 ? -16.413 21.562 16.951 1.00 51.16 266 PRO A C 1
ATOM 2062 O O . PRO A 1 266 ? -16.525 22.745 16.623 1.00 51.16 266 PRO A O 1
ATOM 2065 N N . GLY A 1 267 ? -17.181 20.608 16.413 1.00 49.03 267 GLY A N 1
ATOM 2066 C CA . GLY A 1 267 ? -18.289 20.896 15.496 1.00 49.03 267 GLY A CA 1
ATOM 2067 C C . GLY A 1 267 ? -19.384 21.778 16.112 1.00 49.03 267 GLY A C 1
ATOM 2068 O O . GLY A 1 267 ? -19.348 22.048 17.312 1.00 49.03 267 GLY A O 1
ATOM 2069 N N . PRO A 1 268 ? -20.369 22.219 15.307 1.00 48.25 268 PRO A N 1
ATOM 2070 C CA . PRO A 1 268 ? -21.441 23.119 15.750 1.00 48.25 268 PRO A CA 1
ATOM 2071 C C . PRO A 1 268 ? -22.227 22.624 16.981 1.00 48.25 268 PRO A C 1
ATOM 2073 O O . PRO A 1 268 ? -22.750 23.455 17.716 1.00 48.25 268 PRO A O 1
ATOM 2076 N N . ASP A 1 269 ? -22.214 21.315 17.263 1.00 58.34 269 ASP A N 1
ATOM 2077 C CA . ASP A 1 269 ? -22.889 20.688 18.412 1.00 58.34 269 ASP A CA 1
ATOM 2078 C C . ASP A 1 269 ? -21.936 20.309 19.572 1.00 58.34 269 ASP A C 1
ATOM 2080 O O . ASP A 1 269 ? -22.331 19.634 20.520 1.00 58.34 269 ASP A O 1
ATOM 2084 N N . GLY A 1 270 ? -20.658 20.705 19.514 1.00 67.81 270 GLY A N 1
ATOM 2085 C CA . GLY A 1 270 ? -19.650 20.389 20.539 1.00 67.81 270 GLY A CA 1
ATOM 2086 C C . GLY A 1 270 ? -18.987 19.007 20.411 1.00 67.81 270 GLY A C 1
ATOM 2087 O O . GLY A 1 270 ? -18.109 18.682 21.208 1.00 67.81 270 GLY A O 1
ATOM 2088 N N . THR A 1 271 ? -19.350 18.213 19.401 1.00 81.69 271 THR A N 1
ATOM 2089 C CA . THR A 1 271 ? -18.809 16.866 19.150 1.00 81.69 271 THR A CA 1
ATOM 2090 C C . THR A 1 271 ? -17.456 16.901 18.440 1.00 81.69 271 THR A C 1
ATOM 2092 O O . THR A 1 271 ? -17.236 17.694 17.513 1.00 81.69 271 THR A O 1
ATOM 2095 N N . ASN A 1 272 ? -16.560 15.994 18.826 1.00 94.12 272 ASN A N 1
ATOM 2096 C CA . ASN A 1 272 ? -15.265 15.816 18.183 1.00 94.12 272 ASN A CA 1
ATOM 2097 C C . ASN A 1 272 ? -15.366 14.903 16.957 1.00 94.12 272 ASN A C 1
ATOM 2099 O O . ASN A 1 272 ? -16.232 14.037 16.848 1.00 94.12 272 ASN A O 1
ATOM 2103 N N . SER A 1 273 ? -14.436 15.089 16.024 1.00 95.38 273 SER A N 1
ATOM 2104 C CA . SER A 1 273 ? -14.263 14.223 14.860 1.00 95.38 273 SER A CA 1
ATOM 2105 C C . SER A 1 273 ? -12.914 13.522 14.940 1.00 95.38 273 SER A C 1
ATOM 2107 O O . SER A 1 273 ? -11.894 14.158 15.188 1.00 95.38 273 SER A O 1
ATOM 2109 N N . TRP A 1 274 ? -12.888 12.216 14.713 1.00 96.06 274 TRP A N 1
ATOM 2110 C CA . TRP A 1 274 ? -11.712 11.369 14.884 1.00 96.06 274 TRP A CA 1
ATOM 2111 C C . TRP A 1 274 ? -11.350 10.647 13.592 1.00 96.06 274 TRP A C 1
ATOM 2113 O O . TRP A 1 274 ? -12.200 10.377 12.747 1.00 96.06 274 TRP A O 1
ATOM 2123 N N . ILE A 1 275 ? -10.081 10.265 13.473 1.00 94.88 275 ILE A N 1
ATOM 2124 C CA . ILE A 1 275 ? -9.628 9.267 12.501 1.00 94.88 275 ILE A CA 1
ATOM 2125 C C . ILE A 1 275 ? -9.151 8.053 13.280 1.00 94.88 275 ILE A C 1
ATOM 2127 O O . ILE A 1 275 ? -8.430 8.210 14.265 1.00 94.88 275 ILE A O 1
ATOM 2131 N N . TRP A 1 276 ? -9.498 6.850 12.837 1.00 95.25 276 TRP A N 1
ATOM 2132 C CA . TRP A 1 276 ? -8.983 5.622 13.433 1.00 95.25 276 TRP A CA 1
ATOM 2133 C C . TRP A 1 276 ? -8.556 4.629 12.357 1.00 95.25 276 TRP A C 1
ATOM 2135 O O . TRP A 1 276 ? -9.309 4.339 11.432 1.00 95.25 276 TRP A O 1
ATOM 2145 N N . SER A 1 277 ? -7.334 4.107 12.456 1.00 90.06 277 SER A N 1
ATOM 2146 C CA . SER A 1 277 ? -6.850 3.091 11.524 1.00 90.06 277 SER A CA 1
ATOM 2147 C C . SER A 1 277 ? -7.397 1.705 11.872 1.00 90.06 277 SER A C 1
ATOM 2149 O O . SER A 1 277 ? -7.340 1.300 13.034 1.00 90.06 277 SER A O 1
ATOM 2151 N N . VAL A 1 278 ? -7.837 0.955 10.865 1.00 88.06 278 VAL A N 1
ATOM 2152 C CA . VAL A 1 278 ? -8.394 -0.399 10.992 1.00 88.06 278 VAL A CA 1
ATOM 2153 C C . VAL A 1 278 ? -7.816 -1.312 9.906 1.00 88.06 278 VAL A C 1
ATOM 2155 O O . VAL A 1 278 ? -7.480 -0.845 8.822 1.00 88.06 278 VAL A O 1
ATOM 2158 N N . ASN A 1 279 ? -7.647 -2.607 10.184 1.00 86.38 279 ASN A N 1
ATOM 2159 C CA . ASN A 1 279 ? -7.291 -3.605 9.163 1.00 86.38 279 ASN A CA 1
ATOM 2160 C C . ASN A 1 279 ? -8.564 -4.226 8.547 1.00 86.38 279 ASN A C 1
ATOM 2162 O O . ASN A 1 279 ? -9.657 -4.037 9.073 1.00 86.38 279 ASN A O 1
ATOM 2166 N N . ALA A 1 280 ? -8.442 -4.963 7.441 1.00 82.25 280 ALA A N 1
ATOM 2167 C CA . ALA A 1 280 ? -9.610 -5.490 6.727 1.00 82.25 280 ALA A CA 1
ATOM 2168 C C . ALA A 1 280 ? -10.473 -6.443 7.577 1.00 82.25 280 ALA A C 1
ATOM 2170 O O . ALA A 1 280 ? -11.697 -6.324 7.577 1.00 82.25 280 ALA A O 1
ATOM 2171 N N . ASP A 1 281 ? -9.856 -7.338 8.351 1.00 82.75 281 ASP A N 1
ATOM 2172 C CA . ASP A 1 281 ? -10.586 -8.313 9.171 1.00 82.75 281 ASP A CA 1
ATOM 2173 C C . ASP A 1 281 ? -11.340 -7.642 10.327 1.00 82.75 281 ASP A C 1
ATOM 2175 O O . ASP A 1 281 ? -12.523 -7.900 10.548 1.00 82.75 281 ASP A O 1
ATOM 2179 N N . ASN A 1 282 ? -10.691 -6.707 11.024 1.00 86.12 282 ASN A N 1
ATOM 2180 C CA . ASN A 1 282 ? -11.313 -5.931 12.094 1.00 86.12 282 ASN A CA 1
ATOM 2181 C C . ASN A 1 282 ? -12.401 -5.003 11.552 1.00 86.12 282 ASN A C 1
ATOM 2183 O O . ASN A 1 282 ? -13.405 -4.793 12.227 1.00 86.12 282 ASN A O 1
ATOM 2187 N N . PHE A 1 283 ? -12.262 -4.493 10.325 1.00 90.12 283 PHE A N 1
ATOM 2188 C CA . PHE A 1 283 ? -13.326 -3.725 9.685 1.00 90.12 283 PHE A CA 1
ATOM 2189 C C . PHE A 1 283 ? -14.568 -4.590 9.424 1.00 90.12 283 PHE A C 1
ATOM 2191 O O . PHE A 1 283 ? -15.675 -4.148 9.723 1.00 90.12 283 PHE A O 1
ATOM 2198 N N . LYS A 1 284 ? -14.406 -5.841 8.965 1.00 88.81 284 LYS A N 1
ATOM 2199 C CA . LYS A 1 284 ? -15.520 -6.800 8.807 1.00 88.81 284 LYS A CA 1
ATOM 2200 C C . LYS A 1 284 ? -16.227 -7.078 10.135 1.00 88.81 284 LYS A C 1
ATOM 2202 O O . LYS A 1 284 ? -17.456 -7.039 10.202 1.00 88.81 284 LYS A O 1
ATOM 2207 N N . ILE A 1 285 ? -15.458 -7.303 11.202 1.00 85.38 285 ILE A N 1
ATOM 2208 C CA . ILE A 1 285 ? -15.990 -7.544 12.553 1.00 85.38 285 ILE A CA 1
ATOM 2209 C C . ILE A 1 285 ? -16.771 -6.323 13.051 1.00 85.38 285 ILE A C 1
ATOM 2211 O O . ILE A 1 285 ? -17.931 -6.462 13.446 1.00 85.38 285 ILE A O 1
ATOM 2215 N N . MET A 1 286 ? -16.160 -5.137 12.973 1.00 92.00 286 MET A N 1
ATOM 2216 C CA . MET A 1 286 ? -16.758 -3.855 13.347 1.00 92.00 286 MET A CA 1
ATOM 2217 C C . MET A 1 286 ? -18.054 -3.594 12.576 1.00 92.00 286 MET A C 1
ATOM 2219 O O . MET A 1 286 ? -19.060 -3.239 13.180 1.00 92.00 286 MET A O 1
ATOM 2223 N N . ARG A 1 287 ? -18.055 -3.810 11.255 1.00 88.50 287 ARG A N 1
ATOM 2224 C CA . ARG A 1 287 ? -19.226 -3.640 10.385 1.00 88.50 287 ARG A CA 1
ATOM 2225 C C . ARG A 1 287 ? -20.362 -4.586 10.772 1.00 88.50 287 ARG A C 1
ATOM 2227 O O . ARG A 1 287 ? -21.509 -4.157 10.851 1.00 88.50 287 ARG A O 1
ATOM 2234 N N . SER A 1 288 ? -20.054 -5.851 11.057 1.00 86.81 288 SER A N 1
ATOM 223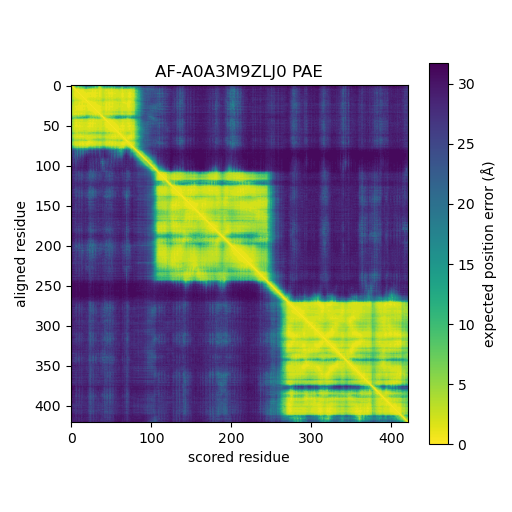5 C CA . SER A 1 288 ? -21.061 -6.852 11.433 1.00 86.81 288 SER A CA 1
ATOM 2236 C C . SER A 1 288 ? -21.658 -6.618 12.822 1.00 86.81 288 SER A C 1
ATOM 2238 O O . SER A 1 288 ? -22.835 -6.899 13.026 1.00 86.81 288 SER A O 1
ATOM 2240 N N . HIS A 1 289 ? -20.859 -6.152 13.783 1.00 86.75 289 HIS A N 1
ATOM 2241 C CA . HIS A 1 289 ? -21.272 -6.035 15.188 1.00 86.75 289 HIS A CA 1
ATOM 2242 C C . HIS A 1 289 ? -21.591 -4.596 15.610 1.00 86.75 289 HIS A C 1
ATOM 2244 O O . HIS A 1 289 ? -22.075 -4.387 16.719 1.00 86.75 289 HIS A O 1
ATOM 2250 N N . GLN A 1 290 ? -21.319 -3.615 14.742 1.00 92.31 290 GLN A N 1
ATOM 2251 C CA . GLN A 1 290 ? -21.506 -2.183 14.992 1.00 92.31 290 GLN A CA 1
ATOM 2252 C C . GLN A 1 290 ? -20.851 -1.747 16.313 1.00 92.31 290 GLN A C 1
ATOM 2254 O O . GLN A 1 290 ? -21.443 -1.062 17.145 1.00 92.31 290 GLN A O 1
ATOM 2259 N N . VAL A 1 291 ? -19.607 -2.177 16.523 1.00 93.12 291 VAL A N 1
ATOM 2260 C CA . VAL A 1 291 ? -18.830 -1.905 17.736 1.00 93.12 291 VAL A CA 1
ATOM 2261 C C . VAL A 1 291 ? -17.393 -1.588 17.370 1.00 93.12 291 VAL A C 1
ATOM 2263 O O . VAL A 1 291 ? -16.842 -2.178 16.443 1.00 93.12 291 VAL A O 1
ATOM 2266 N N . TRP A 1 292 ? -16.780 -0.682 18.120 1.00 95.69 292 TRP A N 1
ATOM 2267 C CA . TRP A 1 292 ? -15.348 -0.430 18.078 1.00 95.69 292 TRP A CA 1
ATOM 2268 C C . TRP A 1 292 ? -14.712 -0.688 19.436 1.00 95.69 2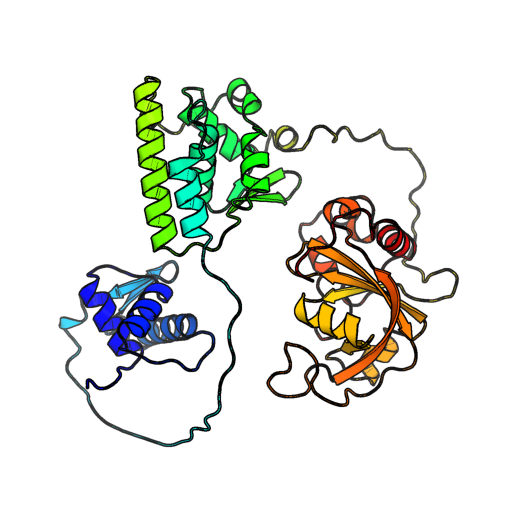92 TRP A C 1
ATOM 2270 O O . TRP A 1 292 ? -15.381 -0.594 20.464 1.00 95.69 292 TRP A O 1
ATOM 2280 N N . ALA A 1 293 ? -13.416 -0.998 19.451 1.00 91.50 293 ALA A N 1
ATOM 2281 C CA . ALA A 1 293 ? -12.689 -1.244 20.683 1.00 91.50 293 ALA A CA 1
ATOM 2282 C C . ALA A 1 293 ? -11.341 -0.529 20.747 1.00 91.50 293 ALA A C 1
ATOM 2284 O O . ALA A 1 293 ? -10.742 -0.132 19.749 1.00 91.50 293 ALA A O 1
ATOM 2285 N N . SER A 1 294 ? -10.867 -0.378 21.975 1.00 91.81 294 SER A N 1
ATOM 2286 C CA . SER A 1 294 ? -9.620 0.268 22.333 1.00 91.81 294 SER A CA 1
ATOM 2287 C C . SER A 1 294 ? -8.816 -0.625 23.271 1.00 91.81 294 SER A C 1
ATOM 2289 O O . SER A 1 294 ? -9.354 -1.247 24.185 1.00 91.81 294 SER A O 1
ATOM 2291 N N . GLN A 1 295 ? -7.496 -0.635 23.090 1.00 89.19 295 GLN A N 1
ATOM 2292 C CA . GLN A 1 295 ? -6.548 -1.243 24.033 1.00 89.19 295 GLN A CA 1
ATOM 2293 C C . GLN A 1 295 ? -6.415 -0.454 25.347 1.00 89.19 295 GLN A C 1
ATOM 2295 O O . GLN A 1 295 ? -5.869 -0.969 26.326 1.00 89.19 295 GLN A O 1
ATOM 2300 N N . ALA A 1 296 ? -6.880 0.798 25.377 1.00 88.44 296 ALA A N 1
ATOM 2301 C CA . ALA A 1 296 ? -6.884 1.616 26.579 1.00 88.44 296 ALA A CA 1
ATOM 2302 C C . ALA A 1 296 ? -8.017 1.190 27.527 1.00 88.44 296 ALA A C 1
ATOM 2304 O O . ALA A 1 296 ? -9.050 0.682 27.095 1.00 88.44 296 ALA A O 1
ATOM 2305 N N . GLU A 1 297 ? -7.809 1.405 28.827 1.00 89.94 297 GLU A N 1
ATOM 2306 C CA . GLU A 1 297 ? -8.855 1.235 29.845 1.00 89.94 297 GLU A CA 1
ATOM 2307 C C . GLU A 1 297 ? -9.940 2.308 29.686 1.00 89.94 297 GLU A C 1
ATOM 2309 O O . GLU A 1 297 ? -9.658 3.404 29.181 1.00 89.94 297 GLU A O 1
ATOM 2314 N N . ILE A 1 298 ? -11.151 2.003 30.161 1.00 89.44 298 ILE A N 1
ATOM 2315 C CA . ILE A 1 298 ? -12.339 2.855 30.023 1.00 89.44 298 ILE A CA 1
ATOM 2316 C C . ILE A 1 298 ? -12.045 4.251 30.563 1.00 89.44 298 ILE A C 1
ATOM 2318 O O . ILE A 1 298 ? -12.282 5.236 29.869 1.00 89.44 298 ILE A O 1
ATOM 2322 N N . GLU A 1 299 ? -11.413 4.337 31.735 1.00 89.50 299 GLU A N 1
ATOM 2323 C CA . GLU A 1 299 ? -11.127 5.597 32.422 1.00 89.50 299 GLU A CA 1
ATOM 2324 C C . GLU A 1 299 ? -10.221 6.518 31.601 1.00 89.50 299 GLU A C 1
ATOM 2326 O O . GLU A 1 299 ? -10.292 7.732 31.735 1.00 89.50 299 GLU A O 1
ATOM 2331 N N . LYS A 1 300 ? -9.376 5.956 30.728 1.00 89.81 300 LYS A N 1
ATOM 2332 C CA . LYS A 1 300 ? -8.436 6.732 29.909 1.00 89.81 300 LYS A CA 1
ATOM 2333 C C . LYS A 1 300 ? -9.018 7.137 28.563 1.00 89.81 300 LYS A C 1
ATOM 2335 O O . LYS A 1 300 ? -8.697 8.212 28.055 1.00 89.81 300 LYS A O 1
ATOM 2340 N N . ILE A 1 301 ? -9.804 6.256 27.943 1.00 91.56 301 ILE A N 1
ATOM 2341 C CA . ILE A 1 301 ? -10.351 6.509 26.607 1.00 91.56 301 ILE A CA 1
ATOM 2342 C C . ILE A 1 301 ? -11.616 7.363 26.667 1.00 91.56 301 ILE A C 1
ATOM 2344 O O . ILE A 1 301 ? -11.787 8.233 25.811 1.00 91.56 301 ILE A O 1
ATOM 2348 N N . GLN A 1 302 ? -12.439 7.190 27.707 1.00 90.69 302 GLN A N 1
ATOM 2349 C CA . GLN A 1 302 ? -13.693 7.923 27.860 1.00 90.69 302 GLN A CA 1
ATOM 2350 C C . GLN A 1 302 ? -13.475 9.427 28.000 1.00 90.69 302 GLN A C 1
ATOM 2352 O O . GLN A 1 302 ? -14.345 10.189 27.613 1.00 90.69 302 GLN A O 1
ATOM 2357 N N . ASP A 1 303 ? -12.334 9.885 28.524 1.00 87.25 303 ASP A N 1
ATOM 2358 C CA . ASP A 1 303 ? -12.019 11.316 28.641 1.00 87.25 303 ASP A CA 1
ATOM 2359 C C . ASP A 1 303 ? -11.773 11.982 27.288 1.00 87.25 303 ASP A C 1
ATOM 2361 O O . ASP A 1 303 ? -11.931 13.194 27.157 1.00 87.25 303 ASP A O 1
ATOM 2365 N N . ARG A 1 304 ? -11.415 11.187 26.277 1.00 89.12 304 ARG A N 1
ATOM 2366 C CA . ARG A 1 304 ? -11.084 11.669 24.937 1.00 89.12 304 ARG A CA 1
ATOM 2367 C C . ARG A 1 304 ? -12.236 11.475 23.974 1.00 89.12 304 ARG A C 1
ATOM 2369 O O . ARG A 1 304 ? -12.640 12.435 23.338 1.00 89.12 304 ARG A O 1
ATOM 2376 N N . VAL A 1 305 ? -12.731 10.246 23.866 1.00 93.19 305 VAL A N 1
ATOM 2377 C CA . VAL A 1 305 ? -13.762 9.870 22.898 1.00 93.19 305 VAL A CA 1
ATOM 2378 C C . VAL A 1 305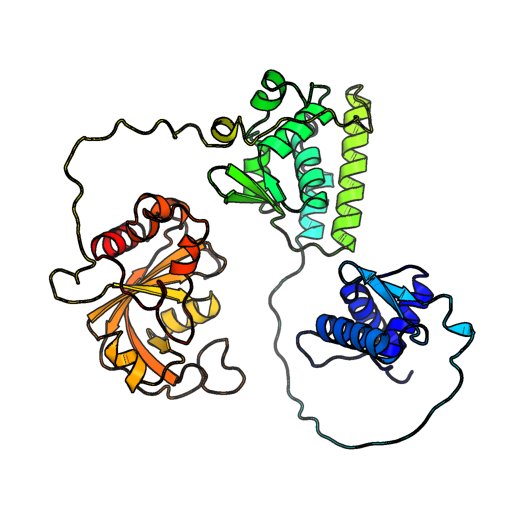 ? -15.093 9.782 23.622 1.00 93.19 305 VAL A C 1
ATOM 2380 O O . VAL A 1 305 ? -15.269 8.921 24.488 1.00 93.19 305 VAL A O 1
ATOM 2383 N N . LYS A 1 306 ? -16.011 10.677 23.268 1.00 91.31 306 LYS A N 1
ATOM 2384 C CA . LYS A 1 306 ? -17.317 10.816 23.909 1.00 91.31 306 LYS A CA 1
ATOM 2385 C C . LYS A 1 306 ? -18.431 10.263 23.011 1.00 91.31 306 LYS A C 1
ATOM 2387 O O . LYS A 1 306 ? -18.275 10.230 21.790 1.00 91.31 306 LYS A O 1
ATOM 2392 N N . PRO A 1 307 ? -19.567 9.841 23.589 1.00 92.25 307 PRO A N 1
ATOM 2393 C CA . PRO A 1 307 ? -20.765 9.564 22.804 1.00 92.25 307 PRO A CA 1
ATOM 2394 C C . PRO A 1 307 ? -21.164 10.801 21.981 1.00 92.25 307 PRO A C 1
ATOM 2396 O O . PRO A 1 307 ? -21.083 11.922 22.479 1.00 92.25 307 PRO A O 1
ATOM 2399 N N . GLY A 1 308 ? -21.585 10.598 20.735 1.00 90.88 308 GLY A N 1
ATOM 2400 C CA . GLY A 1 308 ? -21.882 11.650 19.757 1.00 90.88 308 GLY A CA 1
ATOM 2401 C C . GLY A 1 308 ? -20.685 12.060 18.892 1.00 90.88 308 GLY A C 1
ATOM 2402 O O . GLY A 1 308 ? -20.873 12.677 17.846 1.00 90.88 308 GLY A O 1
ATOM 2403 N N . ASP A 1 309 ? -19.458 11.690 19.269 1.00 95.25 309 ASP A N 1
ATOM 2404 C CA . ASP A 1 309 ? -18.287 11.937 18.431 1.00 95.25 309 ASP A CA 1
ATOM 2405 C C . ASP A 1 309 ? -18.347 11.121 17.131 1.00 95.25 309 ASP A C 1
ATOM 2407 O O . ASP A 1 309 ? -18.794 9.970 17.103 1.00 95.25 309 ASP A O 1
ATOM 2411 N N . LEU A 1 310 ? -17.818 11.694 16.052 1.00 96.75 310 LEU A N 1
ATOM 2412 C CA . LEU A 1 310 ? -17.692 11.018 14.764 1.00 96.75 310 LEU A CA 1
ATOM 2413 C C . LEU A 1 310 ? -16.317 10.378 14.612 1.00 96.75 310 LEU A C 1
ATOM 2415 O O . LEU A 1 310 ? -15.308 10.932 15.042 1.00 96.75 310 LEU A O 1
ATOM 2419 N N . VAL A 1 311 ? -16.250 9.249 13.917 1.00 97.00 311 VAL A N 1
ATOM 2420 C CA . VAL A 1 311 ? -14.997 8.577 13.571 1.00 97.00 311 VAL A CA 1
ATOM 2421 C C . VAL A 1 311 ? -14.979 8.171 12.108 1.00 97.00 311 VAL A C 1
ATOM 2423 O O . VAL A 1 311 ? -15.883 7.497 11.623 1.00 97.00 311 VAL A O 1
ATOM 2426 N N . ALA A 1 312 ? -13.915 8.561 11.413 1.00 96.94 312 ALA A N 1
ATOM 2427 C CA . ALA A 1 312 ? -13.588 8.111 10.072 1.00 96.94 312 ALA A CA 1
ATOM 2428 C C . ALA A 1 312 ? -12.577 6.962 10.151 1.00 96.94 312 ALA A C 1
ATOM 2430 O O . ALA A 1 312 ? -11.466 7.130 10.666 1.00 96.94 312 ALA A O 1
ATOM 2431 N N . PHE A 1 313 ? -12.942 5.797 9.620 1.00 95.75 313 PHE A N 1
ATOM 2432 C CA . PHE A 1 313 ? -12.072 4.626 9.611 1.00 95.75 313 PHE A CA 1
ATOM 2433 C C . PHE A 1 313 ? -11.183 4.603 8.374 1.00 95.75 313 PHE A C 1
ATOM 2435 O O . PHE A 1 313 ? -11.672 4.525 7.245 1.00 95.75 313 PHE A O 1
ATOM 2442 N N . TYR A 1 314 ? -9.872 4.653 8.606 1.00 92.00 314 TYR A N 1
ATOM 2443 C CA . TYR A 1 314 ? -8.844 4.526 7.578 1.00 92.00 314 TYR A CA 1
ATOM 2444 C C . TYR A 1 314 ? -8.393 3.070 7.467 1.00 92.00 314 TYR A C 1
ATOM 2446 O O . TYR A 1 314 ? -7.913 2.484 8.441 1.00 92.00 314 TYR A O 1
ATOM 2454 N N . LEU A 1 315 ? -8.522 2.482 6.281 1.00 85.62 315 LEU A N 1
ATOM 2455 C CA . LEU A 1 315 ? -8.201 1.083 6.057 1.00 85.62 315 LEU A CA 1
ATOM 2456 C C . LEU A 1 315 ? -6.713 0.887 5.737 1.00 85.62 315 LEU A C 1
ATOM 2458 O O . LEU A 1 315 ? -6.202 1.289 4.687 1.00 85.62 315 LEU A O 1
ATOM 2462 N N . ILE A 1 316 ? -6.019 0.207 6.646 1.00 76.44 316 ILE A N 1
ATOM 2463 C CA . ILE A 1 316 ? -4.598 -0.117 6.526 1.00 76.44 316 ILE A CA 1
ATOM 2464 C C . ILE A 1 316 ? -4.382 -1.041 5.319 1.00 76.44 316 ILE A C 1
ATOM 2466 O O . ILE A 1 316 ? -5.131 -1.992 5.090 1.00 76.44 316 ILE A O 1
ATOM 2470 N N . GLY A 1 317 ? -3.345 -0.743 4.534 1.00 69.06 317 GLY A N 1
ATOM 2471 C CA . GLY A 1 317 ? -2.976 -1.504 3.337 1.00 69.06 317 GLY A CA 1
ATOM 2472 C C . GLY A 1 317 ? -3.791 -1.171 2.083 1.00 69.06 317 GLY A C 1
ATOM 2473 O O . GLY A 1 317 ? -3.372 -1.553 1.001 1.00 69.06 317 GLY A O 1
ATOM 2474 N N . HIS A 1 318 ? -4.896 -0.428 2.211 1.00 71.62 318 HIS A N 1
ATOM 2475 C CA . HIS A 1 318 ? -5.776 -0.075 1.087 1.00 71.62 318 HIS A CA 1
ATOM 2476 C C . HIS A 1 318 ? -5.797 1.427 0.778 1.00 71.62 318 HIS A C 1
ATOM 2478 O O . HIS A 1 318 ? -6.368 1.842 -0.224 1.00 71.62 318 HIS A O 1
ATOM 2484 N N . GLY A 1 319 ? -5.165 2.253 1.617 1.00 75.56 319 GLY A N 1
ATOM 2485 C CA . GLY A 1 319 ? -4.853 3.637 1.259 1.00 75.56 319 GLY A CA 1
ATOM 2486 C C . GLY A 1 319 ? -6.053 4.582 1.217 1.00 75.56 319 GLY A C 1
ATOM 2487 O O . GLY A 1 319 ? -6.017 5.557 0.472 1.00 75.56 319 GLY A O 1
ATOM 2488 N N . GLY A 1 320 ? -7.121 4.322 1.976 1.00 85.12 320 GLY A N 1
ATOM 2489 C CA . GLY A 1 320 ? -8.318 5.163 1.949 1.00 85.12 320 GLY A CA 1
ATOM 2490 C C . GLY A 1 320 ? -9.240 4.986 3.148 1.00 85.12 320 GLY A C 1
ATOM 2491 O O . GLY A 1 320 ? -9.078 4.070 3.957 1.00 85.12 320 GLY A O 1
ATOM 2492 N N . PHE A 1 321 ? -10.216 5.884 3.256 1.00 92.75 321 PHE A N 1
ATOM 2493 C CA . PHE A 1 321 ? -11.294 5.782 4.233 1.00 92.75 321 PHE A CA 1
ATOM 2494 C C . PHE A 1 321 ? -12.409 4.889 3.702 1.00 92.75 321 PHE A C 1
ATOM 2496 O O . PHE A 1 321 ? -12.765 4.969 2.526 1.00 92.75 321 PHE A O 1
ATOM 2503 N N . VAL A 1 322 ? -12.957 4.054 4.582 1.00 92.56 322 VAL A N 1
ATOM 2504 C CA . VAL A 1 322 ? -13.968 3.040 4.230 1.00 92.56 322 VAL A CA 1
ATOM 2505 C C . VAL A 1 322 ? -15.341 3.303 4.840 1.00 92.56 322 VAL A C 1
ATOM 2507 O O . VAL A 1 322 ? -16.358 2.815 4.350 1.00 92.56 322 VAL A O 1
ATOM 2510 N N . ALA A 1 323 ? -15.391 4.075 5.921 1.00 94.38 323 ALA A N 1
ATOM 2511 C CA . ALA A 1 323 ? -16.643 4.440 6.557 1.00 94.38 323 ALA A CA 1
ATOM 2512 C C . ALA A 1 323 ? -16.463 5.574 7.563 1.00 94.38 323 ALA A C 1
ATOM 2514 O O . ALA A 1 323 ? -15.371 5.793 8.094 1.00 94.38 323 ALA A O 1
ATOM 2515 N N . VAL A 1 324 ? -17.575 6.234 7.866 1.00 96.94 324 VAL A N 1
ATOM 2516 C CA . VAL A 1 324 ? -17.747 7.128 9.004 1.00 96.94 324 VAL A CA 1
ATOM 2517 C C . VAL A 1 324 ? -18.883 6.603 9.875 1.00 96.94 324 VAL A C 1
ATOM 2519 O O . VAL A 1 324 ? -19.955 6.240 9.380 1.00 96.94 324 VAL A O 1
ATOM 2522 N N . TYR A 1 325 ? -18.633 6.582 11.178 1.00 96.94 325 TYR A N 1
ATOM 2523 C CA . TYR A 1 325 ? -19.578 6.177 12.210 1.00 96.94 325 TYR A CA 1
ATOM 2524 C C . TYR A 1 325 ? -19.673 7.249 13.295 1.00 96.94 325 TYR A C 1
ATOM 2526 O O . TYR A 1 325 ? -18.764 8.057 13.471 1.00 96.94 325 TYR A O 1
ATOM 2534 N N . GLU A 1 326 ? -20.771 7.219 14.032 1.00 96.12 326 GLU A N 1
ATOM 2535 C CA . GLU A 1 326 ? -20.991 7.947 15.277 1.00 96.12 326 GLU A CA 1
ATOM 2536 C C . GLU A 1 326 ? -20.756 6.988 16.453 1.00 96.12 326 GLU A C 1
ATOM 2538 O O . GLU A 1 326 ? -21.214 5.842 16.416 1.00 96.12 326 GLU A O 1
ATOM 2543 N N . PHE A 1 327 ? -20.047 7.431 17.490 1.00 95.81 327 PHE A N 1
ATOM 2544 C CA . PHE A 1 327 ? -19.914 6.689 18.742 1.00 95.81 327 PHE A CA 1
ATOM 2545 C C . PHE A 1 327 ? -21.185 6.838 19.583 1.00 95.81 327 PHE A C 1
ATOM 2547 O O . PHE A 1 327 ? -21.595 7.953 19.889 1.00 95.81 327 PHE A O 1
ATOM 2554 N N . VAL A 1 328 ? -21.811 5.731 19.989 1.00 92.19 328 VAL A N 1
ATOM 2555 C CA . VAL A 1 328 ? -23.121 5.754 20.659 1.00 92.19 328 VAL A CA 1
ATOM 2556 C C . VAL A 1 328 ? -23.080 5.069 22.020 1.00 92.19 328 VAL A C 1
ATOM 2558 O O . VAL A 1 328 ? -22.756 3.887 22.142 1.00 92.19 328 VAL A O 1
ATOM 2561 N N . GLY A 1 329 ? -23.538 5.796 23.039 1.00 89.25 329 GLY A N 1
ATOM 2562 C CA . GLY A 1 329 ? -23.552 5.333 24.425 1.00 89.25 329 GLY A CA 1
ATOM 2563 C C . GLY A 1 329 ? -22.156 5.231 25.037 1.00 89.25 329 GLY A C 1
ATOM 2564 O O . GLY A 1 329 ? -21.153 5.537 24.398 1.00 89.25 329 GLY A O 1
ATOM 2565 N N . ASP A 1 330 ? -22.110 4.811 26.296 1.00 89.50 330 ASP A N 1
ATOM 2566 C CA . ASP A 1 330 ? -20.876 4.819 27.077 1.00 89.50 330 ASP A CA 1
ATOM 2567 C C . ASP A 1 330 ? -19.893 3.720 26.663 1.00 89.50 330 ASP A C 1
ATOM 2569 O O . ASP A 1 330 ? -20.276 2.651 26.173 1.00 89.50 330 ASP A O 1
ATOM 2573 N N . TRP A 1 331 ? -18.611 3.975 26.927 1.00 93.88 331 TRP A N 1
ATOM 2574 C CA . TRP A 1 331 ? -17.584 2.942 26.881 1.00 93.88 331 TRP A CA 1
ATOM 2575 C C . TRP A 1 331 ? -17.878 1.866 27.930 1.00 93.88 331 TRP A C 1
ATOM 2577 O O . TRP A 1 331 ? -18.171 2.164 29.086 1.00 93.88 331 TRP A O 1
ATOM 2587 N N . TYR A 1 332 ? -17.754 0.604 27.540 1.00 90.56 332 TYR A N 1
ATOM 2588 C CA . TYR A 1 332 ? -17.962 -0.544 28.413 1.00 90.56 332 TYR A CA 1
ATOM 2589 C C . TYR A 1 332 ? -16.810 -1.535 28.289 1.00 90.56 332 TYR A C 1
ATOM 2591 O O . TYR A 1 332 ? -16.020 -1.506 27.346 1.00 90.56 332 TYR A O 1
ATOM 2599 N N . ARG A 1 333 ? -16.689 -2.425 29.274 1.00 88.75 333 ARG A N 1
ATOM 2600 C CA . ARG A 1 333 ? -15.616 -3.417 29.291 1.00 88.75 333 ARG A CA 1
ATOM 2601 C C . ARG A 1 333 ? -15.861 -4.461 28.213 1.00 88.75 333 ARG A C 1
ATOM 2603 O O . ARG A 1 333 ? -16.965 -4.995 28.126 1.00 88.75 333 ARG A O 1
ATOM 2610 N N . SER A 1 334 ? -14.828 -4.800 27.453 1.00 88.94 334 SER A N 1
ATOM 2611 C CA . SER A 1 334 ? -14.916 -5.869 26.462 1.00 88.94 334 SER A CA 1
ATOM 2612 C C . SER A 1 334 ? -15.350 -7.185 27.121 1.00 88.94 334 SER A C 1
ATOM 2614 O O . SER A 1 334 ? -14.692 -7.628 28.068 1.00 88.94 334 SER A O 1
ATOM 2616 N N . PRO A 1 335 ? -16.446 -7.812 26.658 1.00 78.56 335 PRO A N 1
ATOM 2617 C CA . PRO A 1 335 ? -17.006 -8.996 27.308 1.00 78.56 335 PRO A CA 1
ATOM 2618 C C . PRO A 1 335 ? -16.253 -10.281 26.947 1.00 78.56 335 PRO A C 1
ATOM 2620 O O . PRO A 1 335 ? -16.185 -11.206 27.754 1.00 78.56 335 PRO A O 1
ATOM 2623 N N . ALA A 1 336 ? -15.694 -10.346 25.739 1.00 82.00 336 ALA A N 1
ATOM 2624 C CA . ALA A 1 336 ? -14.969 -11.494 25.214 1.00 82.00 336 ALA A CA 1
ATOM 2625 C C . ALA A 1 336 ? -13.997 -11.053 24.101 1.00 82.00 336 ALA A C 1
ATOM 2627 O O . ALA A 1 336 ? -14.195 -9.978 23.526 1.00 82.00 336 ALA A O 1
ATOM 2628 N N . PRO A 1 337 ? -12.974 -11.871 23.783 1.00 84.00 337 PRO A N 1
ATOM 2629 C CA . PRO A 1 337 ? -12.146 -11.683 22.597 1.00 84.00 337 PRO A CA 1
ATOM 2630 C C . PRO A 1 337 ? -13.012 -11.726 21.337 1.00 84.00 337 PRO A C 1
ATOM 2632 O O . PRO A 1 337 ? -13.780 -12.673 21.156 1.00 84.00 337 PRO A O 1
ATOM 2635 N N . MET A 1 338 ? -12.899 -10.720 20.477 1.00 83.50 338 MET A N 1
ATOM 2636 C CA . MET A 1 338 ? -13.676 -10.644 19.237 1.00 83.50 338 MET A CA 1
ATOM 2637 C C . MET A 1 338 ? -12.895 -10.113 18.038 1.00 83.50 338 MET A C 1
ATOM 2639 O O . MET A 1 338 ? -13.362 -10.265 16.913 1.00 83.50 338 MET A O 1
ATOM 2643 N N . TRP A 1 339 ? -11.733 -9.500 18.258 1.00 83.81 339 TRP A N 1
ATOM 2644 C CA . TRP A 1 339 ? -10.919 -8.915 17.195 1.00 83.81 339 TRP A CA 1
ATOM 2645 C C . TRP A 1 339 ? -9.943 -9.942 16.612 1.00 83.81 339 TRP A C 1
ATOM 2647 O O . TRP A 1 339 ? -9.545 -10.892 17.288 1.00 83.81 339 TRP A O 1
ATOM 2657 N N . SER A 1 340 ? -9.543 -9.771 15.349 1.00 81.56 340 SER A N 1
ATOM 2658 C CA . SER A 1 340 ? -8.703 -10.749 14.639 1.00 81.56 340 SER A CA 1
ATOM 2659 C C . SER A 1 340 ? -7.312 -10.921 15.256 1.00 81.56 340 SER A C 1
ATOM 2661 O O . SER A 1 340 ? -6.677 -11.960 15.083 1.00 81.56 340 SER A O 1
ATOM 2663 N N . ASP A 1 341 ? -6.853 -9.929 16.019 1.00 79.19 341 ASP A N 1
ATOM 2664 C CA . ASP A 1 341 ? -5.590 -9.923 16.751 1.00 79.19 341 ASP A CA 1
ATOM 2665 C C . ASP A 1 341 ? -5.679 -10.526 18.169 1.00 79.19 341 ASP A C 1
ATOM 2667 O O . ASP A 1 341 ? -4.660 -10.651 18.847 1.00 79.19 341 ASP A O 1
ATOM 2671 N N . GLU A 1 342 ? -6.857 -10.971 18.619 1.00 79.88 342 GLU A N 1
ATOM 2672 C CA . GLU A 1 342 ? -7.102 -11.459 19.986 1.00 79.88 342 GLU A CA 1
ATOM 2673 C C . GLU A 1 342 ? -7.067 -12.991 20.129 1.00 79.88 342 GLU A C 1
ATOM 2675 O O . GLU A 1 342 ? -7.887 -13.606 20.814 1.00 79.88 342 GLU A O 1
ATOM 2680 N N . SER A 1 343 ? -6.067 -13.649 19.538 1.00 66.06 343 SER A N 1
ATOM 2681 C CA . SER A 1 343 ? -5.918 -15.113 19.632 1.00 66.06 343 SER A CA 1
ATOM 2682 C C . SER A 1 343 ? -5.516 -15.622 21.030 1.00 66.06 343 SER A C 1
ATOM 2684 O O . SER A 1 343 ? -5.513 -16.828 21.270 1.00 66.06 343 SER A O 1
ATOM 2686 N N . GLY A 1 344 ? -5.132 -14.722 21.946 1.00 69.44 344 GLY A N 1
ATOM 2687 C CA . GLY A 1 344 ? -4.603 -15.030 23.283 1.00 69.44 344 GLY A CA 1
ATOM 2688 C C . GLY A 1 344 ? -5.405 -14.452 24.454 1.00 69.44 344 GLY A C 1
ATOM 2689 O O . GLY A 1 344 ? -4.907 -14.461 25.578 1.00 69.44 344 GLY A O 1
ATOM 2690 N N . GLY A 1 345 ? -6.613 -13.937 24.203 1.00 77.25 345 GLY A N 1
ATOM 2691 C CA . GLY A 1 345 ? -7.440 -13.243 25.195 1.00 77.25 345 GLY A CA 1
ATOM 2692 C C . GLY A 1 345 ? -7.726 -11.792 24.810 1.00 77.25 345 GLY A C 1
ATOM 2693 O O . GLY A 1 345 ? -7.335 -11.337 23.740 1.00 77.25 345 GLY A O 1
ATOM 2694 N N . ILE A 1 346 ? -8.425 -11.073 25.689 1.00 81.88 346 ILE A N 1
ATOM 2695 C CA . ILE A 1 346 ? -8.860 -9.692 25.444 1.00 81.88 346 ILE A CA 1
ATOM 2696 C C . ILE A 1 346 ? -7.639 -8.761 25.451 1.00 81.88 346 ILE A C 1
ATOM 2698 O O . ILE A 1 346 ? -6.985 -8.597 26.483 1.00 81.88 346 ILE A O 1
ATOM 2702 N N . ILE A 1 347 ? -7.352 -8.140 24.308 1.00 83.94 347 ILE A N 1
ATOM 2703 C CA . ILE A 1 347 ? -6.310 -7.117 24.128 1.00 83.94 347 ILE A CA 1
ATOM 2704 C C . ILE A 1 347 ? -6.961 -5.734 24.071 1.00 83.94 347 ILE A C 1
ATOM 2706 O O . ILE A 1 347 ? -6.449 -4.778 24.660 1.00 83.94 347 ILE A O 1
ATOM 2710 N N . HIS A 1 348 ? -8.107 -5.627 23.401 1.00 86.69 348 HIS A N 1
ATOM 2711 C CA . HIS A 1 348 ? -8.909 -4.415 23.356 1.00 86.69 348 HIS A CA 1
ATOM 2712 C C . HIS A 1 348 ? -9.852 -4.425 24.549 1.00 86.69 348 HIS A C 1
ATOM 2714 O O . HIS A 1 348 ? -10.845 -5.140 24.559 1.00 86.69 348 HIS A O 1
ATOM 2720 N N . LYS A 1 349 ? -9.511 -3.681 25.596 1.00 88.62 349 LYS A N 1
ATOM 2721 C CA . LYS A 1 349 ? -10.126 -3.766 26.928 1.00 88.62 349 LYS A CA 1
ATOM 2722 C C . LYS A 1 349 ? -11.456 -3.033 27.046 1.00 88.62 349 LYS A C 1
ATOM 2724 O O . LYS A 1 349 ? -12.283 -3.406 27.880 1.00 88.62 349 LYS A O 1
ATOM 2729 N N . SER A 1 350 ? -11.643 -2.014 26.214 1.00 91.12 350 SER A N 1
ATOM 2730 C CA . SER A 1 350 ? -12.806 -1.131 26.243 1.00 91.12 350 SER A CA 1
ATOM 2731 C C . SER A 1 350 ? -13.479 -1.127 24.882 1.00 91.12 350 SER A C 1
ATOM 2733 O O . SER A 1 350 ? -12.796 -1.066 23.863 1.00 91.12 350 SER A O 1
ATOM 2735 N N . GLN A 1 351 ? -14.804 -1.157 24.862 1.00 93.38 351 GLN A N 1
ATOM 2736 C CA . GLN A 1 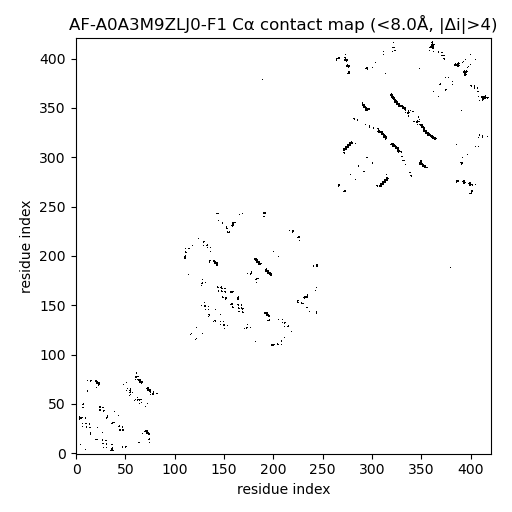351 ? -15.635 -1.134 23.665 1.00 93.38 351 GLN A CA 1
ATOM 2737 C C . GLN A 1 351 ? -16.648 0.001 23.718 1.00 93.38 351 GLN A C 1
ATOM 2739 O O . GLN A 1 351 ? -17.041 0.446 24.792 1.00 93.38 351 GLN A O 1
ATOM 2744 N N . ILE A 1 352 ? -17.084 0.443 22.546 1.00 94.88 352 ILE A N 1
ATOM 2745 C CA . ILE A 1 352 ? -18.134 1.442 22.369 1.00 94.88 352 ILE A CA 1
ATOM 2746 C C . ILE A 1 352 ? -18.957 1.084 21.134 1.00 94.88 352 ILE A C 1
ATOM 2748 O O . ILE A 1 352 ? -18.420 0.581 20.142 1.00 94.88 352 ILE A O 1
ATOM 2752 N N . ARG A 1 353 ? -20.272 1.315 21.187 1.00 93.69 353 ARG A N 1
ATOM 2753 C CA . ARG A 1 353 ? -21.138 1.034 20.039 1.00 93.69 353 ARG A CA 1
ATOM 2754 C C . ARG A 1 353 ? -20.945 2.087 18.961 1.00 93.69 353 ARG A C 1
ATOM 2756 O O . ARG A 1 353 ? -20.636 3.245 19.237 1.00 93.69 353 ARG A O 1
ATOM 2763 N N . LEU A 1 354 ? -21.168 1.663 17.731 1.00 96.38 354 LEU A N 1
ATOM 2764 C CA . LEU A 1 354 ? -21.141 2.502 16.555 1.00 96.38 354 LEU A CA 1
ATOM 2765 C C . LEU A 1 354 ? -22.540 2.602 15.958 1.00 96.38 354 LEU A C 1
ATOM 2767 O O . LEU A 1 354 ? -23.324 1.655 15.998 1.00 96.38 354 LEU A O 1
ATOM 2771 N N . LYS A 1 355 ? -22.824 3.742 15.343 1.00 93.44 355 LYS A N 1
ATOM 2772 C CA . LYS A 1 355 ? -23.959 3.925 14.445 1.00 93.44 355 LYS A CA 1
ATOM 2773 C C . LYS A 1 355 ? -23.436 4.407 13.106 1.00 93.44 355 LYS A C 1
ATOM 2775 O O . LYS A 1 355 ? -22.749 5.424 13.029 1.00 93.44 355 LYS A O 1
ATOM 2780 N N . GLN A 1 356 ? -23.713 3.643 12.057 1.00 93.06 356 GLN A N 1
ATOM 2781 C CA . GLN A 1 356 ? -23.248 3.961 10.713 1.00 93.06 356 GLN A CA 1
ATOM 2782 C C . GLN A 1 356 ? -23.800 5.311 10.254 1.00 93.06 356 GLN A C 1
ATOM 2784 O O . GLN A 1 356 ? -25.011 5.523 10.247 1.00 93.06 356 GLN A O 1
ATOM 2789 N N . VAL A 1 357 ? -22.900 6.210 9.854 1.00 94.12 357 VAL A N 1
ATOM 2790 C CA . VAL A 1 357 ? -23.258 7.490 9.227 1.00 94.12 357 VAL A CA 1
ATOM 2791 C C . VAL A 1 357 ? -23.164 7.343 7.719 1.00 94.12 357 VAL A C 1
ATOM 2793 O O . VAL A 1 357 ? -24.110 7.647 6.997 1.00 94.12 357 VAL A O 1
ATOM 2796 N N . LYS A 1 358 ? -22.022 6.846 7.230 1.00 93.25 358 LYS A N 1
ATOM 2797 C CA . LYS A 1 358 ? -21.817 6.595 5.805 1.00 93.25 358 LYS A CA 1
ATOM 2798 C C . LYS A 1 358 ? -20.744 5.546 5.574 1.00 93.25 358 LYS A C 1
ATOM 2800 O O . LYS A 1 358 ? -19.722 5.539 6.248 1.00 93.25 358 LYS A O 1
ATOM 2805 N N . GLU A 1 359 ? -20.950 4.700 4.580 1.00 89.62 359 GLU A N 1
ATOM 2806 C CA . GLU A 1 359 ? -19.968 3.719 4.123 1.00 89.62 359 GLU A CA 1
ATOM 2807 C C . GLU A 1 359 ? -19.681 3.951 2.639 1.00 89.62 359 GLU A C 1
ATOM 2809 O O . GLU A 1 359 ? -20.525 4.455 1.896 1.00 89.62 359 GLU A O 1
ATOM 2814 N N . GLY A 1 360 ? -18.461 3.648 2.220 1.00 88.88 360 GLY A N 1
ATOM 2815 C CA . GLY A 1 360 ? -17.997 3.825 0.852 1.00 88.88 360 GLY A CA 1
ATOM 2816 C C . GLY A 1 360 ? -16.479 3.847 0.822 1.00 88.88 360 GLY A C 1
ATOM 2817 O O . GLY A 1 360 ? -15.849 3.841 1.866 1.00 88.88 360 GLY A O 1
ATOM 2818 N N . PHE A 1 361 ? -15.863 3.905 -0.350 1.00 86.88 361 PHE A N 1
ATOM 2819 C CA . PHE A 1 361 ? -14.414 4.065 -0.418 1.00 86.88 361 PHE A CA 1
ATOM 2820 C C . PHE A 1 361 ? -14.062 5.482 -0.858 1.00 86.88 361 PHE A C 1
ATOM 2822 O O . PHE A 1 361 ? -14.591 5.979 -1.856 1.00 86.88 361 PHE A O 1
ATOM 2829 N N . ALA A 1 362 ? -13.206 6.132 -0.075 1.00 87.00 362 ALA A N 1
ATOM 2830 C CA . ALA A 1 362 ? -12.617 7.426 -0.379 1.00 87.00 362 ALA A CA 1
ATOM 2831 C C . ALA A 1 362 ? -11.088 7.272 -0.343 1.00 87.00 362 ALA A C 1
ATOM 2833 O O . ALA A 1 362 ? -10.508 7.222 0.750 1.00 87.00 362 ALA A O 1
ATOM 2834 N N . PRO A 1 363 ? -10.428 7.139 -1.507 1.00 81.88 363 PRO A N 1
ATOM 2835 C CA . PRO A 1 363 ? -8.985 6.958 -1.553 1.00 81.88 363 PRO A CA 1
ATOM 2836 C C . PRO A 1 363 ? -8.275 8.218 -1.048 1.00 81.88 363 PRO A C 1
ATOM 2838 O O . PRO A 1 363 ? -8.725 9.344 -1.267 1.00 81.88 363 PRO A O 1
ATOM 2841 N N . MET A 1 364 ? -7.145 8.035 -0.364 1.00 79.75 364 MET A N 1
ATOM 2842 C CA . MET A 1 364 ? -6.379 9.140 0.220 1.00 79.75 364 MET A CA 1
ATOM 2843 C C . MET A 1 364 ? -5.875 10.116 -0.856 1.00 79.75 364 MET A C 1
ATOM 2845 O O . MET A 1 364 ? -5.805 11.317 -0.600 1.00 79.75 364 MET A O 1
ATOM 2849 N N . SER A 1 365 ? -5.637 9.621 -2.078 1.00 76.50 365 SER A N 1
ATOM 2850 C CA . SER A 1 365 ? -5.288 10.420 -3.262 1.00 76.50 365 SER A CA 1
ATOM 2851 C C . SER A 1 365 ? -6.266 11.561 -3.541 1.00 76.50 365 SER A C 1
ATOM 2853 O O . SER A 1 365 ? -5.853 12.624 -3.996 1.00 76.50 365 SER A O 1
ATOM 2855 N N . ASP A 1 366 ? -7.550 11.366 -3.239 1.00 81.00 366 ASP A N 1
ATOM 2856 C CA . ASP A 1 366 ? -8.609 12.337 -3.531 1.00 81.00 366 ASP A CA 1
ATOM 2857 C C . ASP A 1 366 ? -8.792 13.351 -2.392 1.00 81.00 366 ASP A C 1
ATOM 2859 O O . ASP A 1 366 ? -9.509 14.349 -2.531 1.00 81.00 366 ASP A O 1
ATOM 2863 N N . LEU A 1 367 ? -8.179 13.075 -1.239 1.00 82.50 367 LEU A N 1
ATOM 2864 C CA . LEU A 1 367 ? -8.411 13.769 0.023 1.00 82.50 367 LEU A CA 1
ATOM 2865 C C . LEU A 1 367 ? -7.198 14.574 0.494 1.00 82.50 367 LEU A C 1
ATOM 2867 O O . LEU A 1 367 ? -7.378 15.617 1.115 1.00 82.50 367 LEU A O 1
ATOM 2871 N N . GLU A 1 368 ? -5.976 14.131 0.203 1.00 71.25 368 GLU A N 1
ATOM 2872 C CA . GLU A 1 368 ? -4.743 14.661 0.804 1.00 71.25 368 GLU A CA 1
ATOM 2873 C C . GLU A 1 368 ? -4.571 16.174 0.605 1.00 71.25 368 GLU A C 1
ATOM 2875 O O . GLU A 1 368 ? -4.264 16.888 1.555 1.00 71.25 368 GLU A O 1
ATOM 2880 N N . GLY A 1 369 ? -4.886 16.689 -0.589 1.00 74.81 369 GLY A N 1
ATOM 2881 C CA . GLY A 1 369 ? -4.833 18.127 -0.887 1.00 74.81 369 GLY A CA 1
ATOM 2882 C C . GLY A 1 369 ? -6.022 18.947 -0.366 1.00 74.81 369 GLY A C 1
ATOM 2883 O O . GLY A 1 369 ? -6.016 20.172 -0.461 1.00 74.81 369 GLY A O 1
ATOM 2884 N N . ARG A 1 370 ? -7.063 18.295 0.162 1.00 83.50 370 ARG A N 1
ATOM 2885 C CA . ARG A 1 370 ? -8.323 18.936 0.579 1.00 83.50 370 ARG A CA 1
ATOM 2886 C C . ARG A 1 370 ? -8.495 18.986 2.090 1.00 83.50 370 ARG A C 1
ATOM 2888 O O . ARG A 1 370 ? -9.210 19.856 2.575 1.00 83.50 370 ARG A O 1
ATOM 2895 N N . LEU A 1 371 ? -7.863 18.072 2.820 1.00 84.50 371 LEU A N 1
ATOM 2896 C CA . LEU A 1 371 ? -7.969 18.000 4.273 1.00 84.50 371 LEU A CA 1
ATOM 2897 C C . LEU A 1 371 ? -6.928 18.909 4.932 1.00 84.50 371 LEU A C 1
ATOM 2899 O O . LEU A 1 371 ? -5.720 18.740 4.755 1.00 84.50 371 LEU A O 1
ATOM 2903 N N . SER A 1 372 ? -7.404 19.864 5.724 1.00 87.19 372 SER A N 1
ATOM 2904 C CA . SER A 1 372 ? -6.571 20.825 6.449 1.00 87.19 372 SER A CA 1
ATOM 2905 C C . SER A 1 372 ? -5.586 20.160 7.414 1.00 87.19 372 SER A C 1
ATOM 2907 O O . SER A 1 372 ? -4.467 20.651 7.572 1.00 87.19 372 SER A O 1
ATOM 2909 N N . ILE A 1 373 ? -5.905 18.981 7.968 1.00 83.75 373 ILE A N 1
ATOM 2910 C CA . ILE A 1 373 ? -4.968 18.206 8.795 1.00 83.75 373 ILE A CA 1
ATOM 2911 C C . ILE A 1 373 ? -3.680 17.819 8.060 1.00 83.75 373 ILE A C 1
ATOM 2913 O O . ILE A 1 373 ? -2.702 17.480 8.729 1.00 83.75 373 ILE A O 1
ATOM 2917 N N . PHE A 1 374 ? -3.637 17.869 6.728 1.00 77.00 374 PHE A N 1
ATOM 2918 C CA . PHE A 1 374 ? -2.449 17.543 5.937 1.00 77.00 374 PHE A CA 1
ATOM 2919 C C . PHE A 1 374 ? -1.772 18.772 5.303 1.00 77.00 374 PHE A C 1
ATOM 2921 O O . PHE A 1 374 ? -0.665 18.638 4.791 1.00 77.00 374 PHE A O 1
ATOM 2928 N N . GLN A 1 375 ? -2.351 19.975 5.417 1.00 66.19 375 GLN A N 1
ATOM 2929 C CA . GLN A 1 375 ? -1.860 21.184 4.731 1.00 66.19 375 GLN A CA 1
ATOM 2930 C C . GLN A 1 375 ? -0.571 21.789 5.324 1.00 66.19 375 GLN A C 1
ATOM 2932 O O . GLN A 1 375 ? 0.233 22.345 4.582 1.00 66.19 375 GLN A O 1
ATOM 2937 N N . ASP A 1 376 ? -0.325 21.649 6.631 1.00 55.88 376 ASP A N 1
ATOM 2938 C CA . ASP A 1 376 ? 0.865 22.223 7.297 1.00 55.88 376 ASP A CA 1
ATOM 2939 C C . ASP A 1 376 ? 2.127 21.346 7.211 1.00 55.88 376 ASP A C 1
ATOM 2941 O O . ASP A 1 376 ? 3.171 21.669 7.783 1.00 55.88 376 ASP A O 1
ATOM 2945 N N . ALA A 1 377 ? 2.055 20.193 6.551 1.00 49.34 377 ALA A N 1
ATOM 2946 C CA . ALA A 1 377 ? 3.136 19.228 6.597 1.00 49.34 377 ALA A CA 1
ATOM 2947 C C . ALA A 1 377 ? 4.126 19.420 5.446 1.00 49.34 377 ALA A C 1
ATOM 2949 O O . ALA A 1 377 ? 4.122 18.685 4.464 1.00 49.34 377 ALA A O 1
ATOM 2950 N N . SER A 1 378 ? 5.066 20.341 5.638 1.00 42.91 378 SER A N 1
ATOM 2951 C CA . SER A 1 378 ? 6.320 20.427 4.874 1.00 42.91 378 SER A CA 1
ATOM 2952 C C . SER A 1 378 ? 7.253 19.214 5.070 1.00 42.91 378 SER A C 1
ATOM 2954 O O . SER A 1 378 ? 8.437 19.279 4.748 1.00 42.91 378 SER A O 1
ATOM 2956 N N . ASP A 1 379 ? 6.746 18.108 5.619 1.00 43.91 379 ASP A N 1
ATOM 2957 C CA . ASP A 1 379 ? 7.527 16.977 6.094 1.00 43.91 379 ASP A CA 1
ATOM 2958 C C . ASP A 1 379 ? 6.803 15.651 5.800 1.00 43.91 379 ASP A C 1
ATOM 2960 O O . ASP A 1 379 ? 5.580 15.530 5.946 1.00 43.91 379 ASP A O 1
ATOM 2964 N N . ASN A 1 380 ? 7.573 14.619 5.455 1.00 47.34 380 ASN A N 1
ATOM 2965 C CA . ASN A 1 380 ? 7.133 13.280 5.016 1.00 47.34 380 ASN A CA 1
ATOM 2966 C C . ASN A 1 380 ? 6.454 12.443 6.115 1.00 47.34 380 ASN A C 1
ATOM 2968 O O . ASN A 1 380 ? 6.333 11.223 6.029 1.00 47.34 380 ASN A O 1
ATOM 2972 N N . ARG A 1 381 ? 6.030 13.107 7.188 1.00 54.09 381 ARG A N 1
ATOM 2973 C CA . ARG A 1 381 ? 5.462 12.544 8.408 1.00 54.09 381 ARG A CA 1
ATOM 2974 C C . ARG A 1 381 ? 3.955 12.776 8.523 1.00 54.09 381 ARG A C 1
ATOM 2976 O O . ARG A 1 381 ? 3.365 12.366 9.516 1.00 54.09 381 ARG A O 1
ATOM 2983 N N . HIS A 1 382 ? 3.306 13.394 7.537 1.00 61.88 382 HIS A N 1
ATOM 2984 C CA . HIS A 1 382 ? 1.864 13.666 7.576 1.00 61.88 382 HIS A CA 1
ATOM 2985 C C . HIS A 1 382 ? 1.009 12.391 7.631 1.00 61.88 382 HIS A C 1
ATOM 2987 O O . HIS A 1 382 ? 0.027 12.363 8.370 1.00 61.88 382 HIS A O 1
ATOM 2993 N N . LEU A 1 383 ? 1.440 11.298 6.989 1.00 65.75 383 LEU A N 1
ATOM 2994 C CA . LEU A 1 383 ? 0.784 9.987 7.098 1.00 65.75 383 LEU A CA 1
ATOM 2995 C C . LEU A 1 383 ? 0.859 9.386 8.513 1.00 65.75 383 LEU A C 1
ATOM 2997 O O . LEU A 1 383 ? 0.036 8.542 8.863 1.00 65.75 383 LEU A O 1
ATOM 3001 N N . LEU A 1 384 ? 1.770 9.854 9.382 1.00 68.62 384 LEU A N 1
ATOM 3002 C CA . LEU A 1 384 ? 1.763 9.462 10.799 1.00 68.62 384 LEU A CA 1
ATOM 3003 C C . LEU A 1 384 ? 0.491 9.934 11.512 1.00 68.62 384 LEU A C 1
ATOM 3005 O O . LEU A 1 384 ? 0.110 9.335 12.513 1.00 68.62 384 LEU A O 1
ATOM 3009 N N . LYS A 1 385 ? -0.204 10.956 10.990 1.00 79.50 385 LYS A N 1
ATOM 3010 C CA . LYS A 1 385 ? -1.501 11.385 11.526 1.00 79.50 385 LYS A CA 1
ATOM 3011 C C . LYS A 1 385 ? -2.614 10.369 11.245 1.00 79.50 385 LYS A C 1
ATOM 3013 O O . LYS A 1 385 ? -3.626 10.398 11.929 1.00 79.50 385 LYS A O 1
ATOM 3018 N N . LEU A 1 386 ? -2.435 9.436 10.311 1.00 82.06 386 LEU A N 1
ATOM 3019 C CA . LEU A 1 386 ? -3.383 8.336 10.093 1.00 82.06 386 LEU A CA 1
ATOM 3020 C C . LEU A 1 386 ? -3.123 7.146 11.024 1.00 82.06 386 LEU A C 1
ATOM 3022 O O . LEU A 1 386 ? -3.979 6.281 11.176 1.00 82.06 386 LEU A O 1
ATOM 3026 N N . ARG A 1 387 ? -1.947 7.086 11.659 1.00 74.75 387 ARG A N 1
ATOM 3027 C CA . ARG A 1 387 ? -1.563 5.972 12.524 1.00 74.75 387 ARG A CA 1
ATOM 3028 C C . ARG A 1 387 ? -2.249 6.087 13.884 1.00 74.75 387 ARG A C 1
ATOM 3030 O O . ARG A 1 387 ? -1.934 6.987 14.662 1.00 74.75 387 ARG A O 1
ATOM 3037 N N . SER A 1 388 ? -3.109 5.126 14.206 1.00 80.69 388 SER A N 1
ATOM 3038 C CA . SER A 1 388 ? -3.568 4.903 15.579 1.00 80.69 388 SER A CA 1
ATOM 3039 C C . SER A 1 388 ? -2.508 4.149 16.384 1.00 80.69 388 SER A C 1
ATOM 3041 O O . SER A 1 388 ? -1.769 3.317 15.852 1.00 80.69 388 SER A O 1
ATOM 3043 N N . GLY A 1 389 ? -2.412 4.4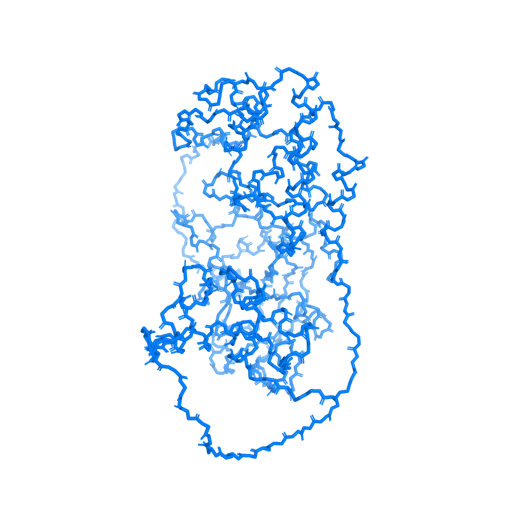34 17.682 1.00 78.50 389 GLY A N 1
ATOM 3044 C CA . GLY A 1 389 ? -1.409 3.824 18.553 1.00 78.50 389 GLY A CA 1
ATOM 3045 C C . GLY A 1 389 ? -1.868 3.749 20.003 1.00 78.50 389 GLY A C 1
ATOM 3046 O O . GLY A 1 389 ? -2.544 4.651 20.492 1.00 78.50 389 GLY A O 1
ATOM 3047 N N . GLY A 1 390 ? -1.517 2.656 20.688 1.00 76.50 390 GLY A N 1
ATOM 3048 C CA . GLY A 1 390 ? -1.798 2.468 22.118 1.00 76.50 390 GLY A CA 1
ATOM 3049 C C . GLY A 1 390 ? -3.286 2.462 22.488 1.00 76.50 390 GLY A C 1
ATOM 3050 O O . GLY A 1 390 ? -3.623 2.814 23.614 1.00 76.50 390 GLY A O 1
ATOM 3051 N N . GLY A 1 391 ? -4.170 2.119 21.543 1.00 84.12 391 GLY A N 1
ATOM 3052 C CA . GLY A 1 391 ? -5.622 2.146 21.734 1.00 84.12 391 GLY A CA 1
ATOM 3053 C C . GLY A 1 391 ? -6.286 3.508 21.507 1.00 84.12 391 GLY A C 1
ATOM 3054 O O . GLY A 1 391 ? -7.474 3.637 21.775 1.00 84.12 391 GLY A O 1
ATOM 3055 N N . TYR A 1 392 ? -5.575 4.519 21.010 1.00 90.12 392 TYR A N 1
ATOM 3056 C CA . TYR A 1 392 ? -6.156 5.842 20.759 1.00 90.12 392 TYR A CA 1
ATOM 3057 C C . TYR A 1 392 ? -6.378 6.111 19.264 1.00 90.12 392 TYR A C 1
ATOM 3059 O O . TYR A 1 392 ? -5.680 5.520 18.428 1.00 90.12 392 TYR A O 1
ATOM 3067 N N . PRO A 1 393 ? -7.301 7.034 18.923 1.00 90.62 393 PRO A N 1
ATOM 3068 C CA . PRO A 1 393 ? -7.442 7.558 17.570 1.00 90.62 393 PRO A CA 1
ATOM 3069 C C . PRO A 1 393 ? -6.114 8.070 16.995 1.00 90.62 393 PRO A C 1
ATOM 3071 O O . PRO A 1 393 ? -5.163 8.375 17.722 1.00 90.62 393 PRO A O 1
ATOM 3074 N N . GLY A 1 394 ? -6.063 8.177 15.671 1.00 87.62 394 GLY A N 1
ATOM 3075 C CA . GLY A 1 394 ? -4.963 8.785 14.935 1.00 87.62 394 GLY A CA 1
ATOM 3076 C C . GLY A 1 394 ? -4.741 10.256 15.301 1.00 87.62 394 GLY A C 1
ATOM 3077 O O . GLY A 1 394 ? -5.314 10.800 16.244 1.00 87.62 394 GLY A O 1
ATOM 3078 N N . ASN A 1 395 ? -3.856 10.912 14.560 1.00 88.12 395 ASN A N 1
ATOM 3079 C CA . ASN A 1 395 ? -3.465 12.305 14.771 1.00 88.12 395 ASN A CA 1
ATOM 3080 C C . ASN A 1 395 ? -2.922 12.537 16.193 1.00 88.12 395 ASN A C 1
ATOM 3082 O O . ASN A 1 395 ? -3.207 13.538 16.847 1.00 88.12 395 ASN A O 1
ATOM 3086 N N . ASN A 1 396 ? -2.145 11.566 16.690 1.00 82.31 396 ASN A N 1
ATOM 3087 C CA . ASN A 1 396 ? -1.630 11.537 18.062 1.00 82.31 396 ASN A CA 1
ATOM 3088 C C . ASN A 1 396 ? -2.741 11.653 19.127 1.00 82.31 396 ASN A C 1
ATOM 3090 O O . ASN A 1 396 ? -2.540 12.263 20.179 1.00 82.31 396 ASN A O 1
ATOM 3094 N N . GLY A 1 397 ? -3.921 11.091 18.844 1.00 84.31 397 GLY A N 1
ATOM 3095 C CA . GLY A 1 397 ? -5.084 11.150 19.723 1.00 84.31 397 GLY A CA 1
ATOM 3096 C C . GLY A 1 397 ? -5.695 12.545 19.843 1.00 84.31 397 GLY A C 1
ATOM 3097 O O . GLY A 1 397 ? -6.276 12.839 20.888 1.00 84.31 397 GLY A O 1
ATOM 3098 N N . LYS A 1 398 ? -5.539 13.401 18.822 1.00 89.50 398 LYS A N 1
ATOM 3099 C CA . LYS A 1 398 ? -6.210 14.705 18.706 1.00 89.50 398 LYS A CA 1
ATOM 3100 C C . LYS A 1 398 ? -7.331 14.641 17.664 1.00 89.50 398 LYS A C 1
ATOM 3102 O O . LYS A 1 398 ? -7.140 13.998 16.628 1.00 89.50 398 LYS A O 1
ATOM 3107 N N . PRO A 1 399 ? -8.456 15.336 17.887 1.00 92.38 399 PRO A N 1
ATOM 3108 C CA . PRO A 1 399 ? -9.527 15.387 16.906 1.00 92.38 399 PRO A CA 1
ATOM 3109 C C . PRO A 1 399 ? -9.075 16.099 15.625 1.00 92.38 399 PRO A C 1
ATOM 3111 O O . PRO A 1 399 ? -8.100 16.860 15.614 1.00 92.38 399 PRO A O 1
ATOM 3114 N N . ILE A 1 400 ? -9.782 15.821 14.538 1.00 92.81 400 ILE A N 1
ATOM 3115 C CA . ILE A 1 400 ? -9.652 16.515 13.261 1.00 92.81 400 ILE A CA 1
ATOM 3116 C C . ILE A 1 400 ? -10.695 17.637 13.169 1.00 92.81 400 ILE A C 1
ATOM 3118 O O . ILE A 1 400 ? -11.747 17.538 13.805 1.00 92.81 400 ILE A O 1
ATOM 3122 N N . PRO A 1 401 ? -10.447 18.690 12.375 1.00 90.44 401 PRO A N 1
ATOM 3123 C CA . PRO A 1 401 ? -11.428 19.739 12.142 1.00 90.44 401 PRO A CA 1
ATOM 3124 C C . PRO A 1 401 ? -12.712 19.182 11.520 1.00 90.44 401 PRO A C 1
ATOM 3126 O O . PRO A 1 401 ? -12.672 18.369 10.597 1.00 90.44 401 PRO A O 1
ATOM 3129 N N . SER A 1 402 ? -13.863 19.675 11.970 1.00 89.00 402 SER A N 1
ATOM 3130 C CA . SER A 1 402 ? -15.170 19.288 11.423 1.00 89.00 402 SER A CA 1
ATOM 3131 C C . SER A 1 402 ? -15.285 19.457 9.896 1.00 89.00 402 SER A C 1
ATOM 3133 O O . SER A 1 402 ? -15.856 18.569 9.261 1.00 89.00 402 SER A O 1
ATOM 3135 N N . PRO A 1 403 ? -14.712 20.504 9.258 1.00 90.69 403 PRO A N 1
ATOM 3136 C CA . PRO A 1 403 ? -14.681 20.596 7.795 1.00 90.69 403 PRO A CA 1
ATOM 3137 C C . PRO A 1 403 ? -13.983 19.410 7.115 1.00 90.69 403 PRO A C 1
ATOM 3139 O O . PRO A 1 403 ? -14.470 18.918 6.100 1.00 90.69 403 PRO A O 1
ATOM 3142 N N . ASP A 1 404 ? -12.895 18.897 7.696 1.00 92.06 404 ASP A N 1
ATOM 3143 C CA . ASP A 1 404 ? -12.176 17.737 7.163 1.00 92.06 404 ASP A CA 1
ATOM 3144 C C . ASP A 1 404 ? -13.037 16.472 7.245 1.00 92.06 404 ASP A C 1
ATOM 3146 O O . ASP A 1 404 ? -13.115 15.710 6.281 1.00 92.06 404 ASP A O 1
ATOM 3150 N N . MET A 1 405 ? -13.754 16.277 8.357 1.00 94.38 405 MET A N 1
ATOM 3151 C CA . MET A 1 405 ? -14.704 15.170 8.493 1.00 94.38 405 MET A CA 1
ATOM 3152 C C . MET A 1 405 ? -15.810 15.239 7.430 1.00 94.38 405 MET A C 1
ATOM 3154 O O . MET A 1 405 ? -16.127 14.230 6.799 1.00 94.38 405 MET A O 1
ATOM 3158 N N . GLN A 1 406 ? -16.359 16.427 7.162 1.00 93.12 406 GLN A N 1
ATOM 3159 C CA . GLN A 1 406 ? -17.382 16.602 6.125 1.00 93.12 406 GLN A CA 1
ATOM 3160 C C . GLN A 1 406 ? -16.848 16.304 4.719 1.00 93.12 406 GLN A C 1
ATOM 3162 O O . GLN A 1 406 ? -17.547 15.699 3.903 1.00 93.12 406 GLN A O 1
ATOM 3167 N N . ILE A 1 407 ? -15.591 16.658 4.433 1.00 92.56 407 ILE A N 1
ATOM 3168 C CA . ILE A 1 407 ? -14.932 16.298 3.171 1.00 92.56 407 ILE A CA 1
ATOM 3169 C C . ILE A 1 407 ? -14.810 14.774 3.037 1.00 92.56 407 ILE A C 1
ATOM 3171 O O . ILE A 1 407 ? -15.091 14.241 1.957 1.00 92.56 407 ILE A O 1
ATOM 3175 N N . ILE A 1 408 ? -14.439 14.068 4.113 1.00 93.44 408 ILE A N 1
ATOM 3176 C CA . ILE A 1 408 ? -14.369 12.599 4.128 1.00 93.44 408 ILE A CA 1
ATOM 3177 C C . ILE A 1 408 ? -15.759 12.009 3.853 1.00 93.44 408 ILE A C 1
ATOM 3179 O O . ILE A 1 408 ? -15.914 11.253 2.894 1.00 93.44 408 ILE A O 1
ATOM 3183 N N . ILE A 1 409 ? -16.789 12.413 4.607 1.00 93.06 409 ILE A N 1
ATOM 3184 C CA . ILE A 1 409 ? -18.177 11.952 4.416 1.00 93.06 409 ILE A CA 1
ATOM 3185 C C . ILE A 1 409 ? -18.646 12.204 2.975 1.00 93.06 409 ILE A C 1
ATOM 3187 O O . ILE A 1 409 ? -19.199 11.312 2.326 1.00 93.06 409 ILE A O 1
ATOM 3191 N N . GLY A 1 410 ? -18.402 13.394 2.426 1.00 91.12 410 GLY A N 1
ATOM 3192 C CA . GLY A 1 410 ? -18.785 13.744 1.055 1.00 91.12 410 GLY A CA 1
ATOM 3193 C C . GLY A 1 410 ? -18.075 12.923 -0.030 1.00 91.12 410 GLY A C 1
ATOM 3194 O O . GLY A 1 410 ? -18.599 12.790 -1.139 1.00 91.12 410 GLY A O 1
ATOM 3195 N N . SER A 1 411 ? -16.911 12.354 0.287 1.00 89.19 411 SER A N 1
ATOM 3196 C CA . SER A 1 411 ? -16.083 11.589 -0.653 1.00 89.19 411 SER A CA 1
ATOM 3197 C C . SER A 1 411 ? -16.308 10.076 -0.562 1.00 89.19 411 SER A C 1
ATOM 3199 O O . SER A 1 411 ? -16.075 9.372 -1.544 1.00 89.19 411 SER A O 1
ATOM 3201 N N . LEU A 1 412 ? -16.823 9.570 0.567 1.00 87.38 412 LEU A N 1
ATOM 3202 C CA . LEU A 1 412 ? -17.241 8.171 0.698 1.00 87.38 412 LEU A CA 1
ATOM 3203 C C . LEU A 1 412 ? -18.335 7.856 -0.338 1.00 87.38 412 LEU A C 1
ATOM 3205 O O . LEU A 1 412 ? -19.395 8.487 -0.343 1.00 87.38 412 LEU A O 1
ATOM 3209 N N . GLY A 1 413 ? -18.054 6.901 -1.231 1.00 71.12 413 GLY A N 1
ATOM 3210 C CA . GLY A 1 413 ? -18.959 6.465 -2.306 1.00 71.12 413 GLY A CA 1
ATOM 3211 C C . GLY A 1 413 ? -18.587 6.948 -3.713 1.00 71.12 413 GLY A C 1
ATOM 3212 O O . GLY A 1 413 ? -19.320 6.659 -4.653 1.00 71.12 413 GLY A O 1
ATOM 3213 N N . ARG A 1 414 ? -17.469 7.673 -3.878 1.00 57.84 414 ARG A N 1
ATOM 3214 C CA . ARG A 1 414 ? -16.954 8.083 -5.201 1.00 57.84 414 ARG A CA 1
ATOM 3215 C C . ARG A 1 414 ? -15.963 7.087 -5.822 1.00 57.84 414 ARG A C 1
ATOM 3217 O O . ARG A 1 414 ? -15.732 7.161 -7.024 1.00 57.84 414 ARG A O 1
ATOM 3224 N N . GLY A 1 415 ? -15.398 6.170 -5.033 1.00 51.94 415 GLY A N 1
ATOM 3225 C CA . GLY A 1 415 ? -14.506 5.103 -5.501 1.00 51.94 415 GLY A CA 1
ATOM 3226 C C . GLY A 1 415 ? -15.165 3.721 -5.490 1.00 51.94 415 GLY A C 1
ATOM 3227 O O . GLY A 1 415 ? -16.107 3.484 -4.731 1.00 51.94 415 GLY A O 1
ATOM 3228 N N . ASN A 1 416 ? -14.642 2.790 -6.299 1.00 55.47 416 ASN A N 1
ATOM 3229 C CA . ASN A 1 416 ? -15.016 1.376 -6.203 1.00 55.47 416 ASN A CA 1
ATOM 3230 C C . ASN A 1 416 ? -14.655 0.861 -4.806 1.00 55.47 416 ASN A C 1
ATOM 3232 O O . ASN A 1 416 ? -13.497 0.940 -4.393 1.00 55.47 416 ASN A O 1
ATOM 3236 N N . PHE A 1 417 ? -15.647 0.339 -4.084 1.00 62.41 417 PHE A N 1
ATOM 3237 C CA . PHE A 1 417 ? -15.404 -0.327 -2.810 1.00 62.41 417 PHE A CA 1
ATOM 3238 C C . PHE A 1 417 ? -14.478 -1.526 -3.062 1.00 62.41 417 PHE A C 1
ATOM 3240 O O . PHE A 1 417 ? -14.723 -2.262 -4.024 1.00 62.41 417 PHE A O 1
ATOM 3247 N N . PRO A 1 418 ? -13.408 -1.730 -2.273 1.00 57.72 418 PRO A N 1
ATOM 3248 C CA . PRO A 1 418 ? -12.534 -2.876 -2.472 1.00 57.72 418 PRO A CA 1
ATOM 3249 C C . PRO A 1 418 ? -13.368 -4.162 -2.405 1.00 57.72 418 PRO A C 1
ATOM 3251 O O . PRO A 1 418 ? -14.009 -4.432 -1.392 1.00 57.72 418 PRO A O 1
ATOM 3254 N N . LEU A 1 419 ? -13.387 -4.934 -3.498 1.00 43.62 419 LEU A N 1
ATOM 3255 C CA . LEU A 1 419 ? -14.299 -6.072 -3.703 1.00 43.62 419 LEU A CA 1
ATOM 3256 C C . LEU A 1 419 ? -14.081 -7.240 -2.717 1.00 43.62 419 LEU A C 1
ATOM 3258 O O . LEU A 1 419 ? -14.848 -8.198 -2.727 1.00 43.62 419 LEU A O 1
ATOM 3262 N N . GLU A 1 420 ? -13.054 -7.169 -1.868 1.00 48.56 420 GLU A N 1
ATOM 3263 C CA . GLU A 1 420 ? -12.664 -8.221 -0.919 1.00 48.56 420 GLU A CA 1
ATOM 3264 C C . GLU A 1 420 ? -13.033 -7.916 0.553 1.00 48.56 420 GLU A C 1
ATOM 3266 O O . GLU A 1 420 ? -12.590 -8.632 1.465 1.00 48.56 420 GLU A O 1
ATOM 3271 N N . ILE A 1 421 ? -13.844 -6.875 0.811 1.00 49.38 421 ILE A N 1
ATOM 3272 C CA . ILE A 1 421 ? -14.156 -6.370 2.165 1.00 49.38 421 ILE A CA 1
ATOM 3273 C C . ILE A 1 421 ? -15.627 -6.487 2.550 1.00 49.38 421 ILE A C 1
ATOM 3275 O O . ILE A 1 421 ? -16.499 -5.933 1.846 1.00 49.38 421 ILE A O 1
#

Secondary structure (DSSP, 8-state):
-PPPPPHHHHHHHHHHHH-S-EEHHHHHHHHHHTTS----SS-HHHHHHHHHHHHHHHHGGGSSEEE-STTEEEE-GGGGGS--------------------PP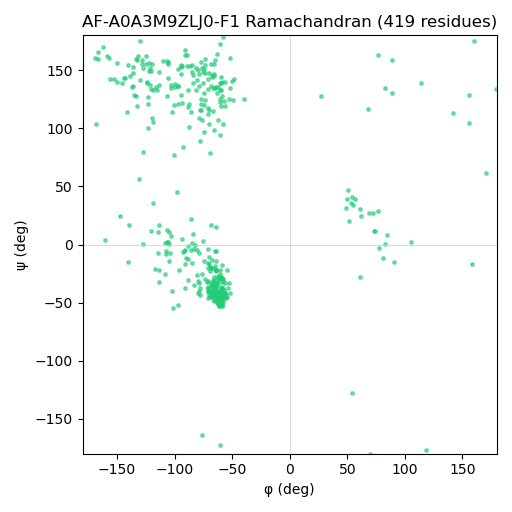P----HHHHHHHHHHHT--TT-SHHHHHHHHHHHHSEEEHHHHHHHHHHHTTS-TT-HHHHHTTTT-HHHHHHHHTTSEEEEEETTEEEEEE-S---HHHHHHHHHHHHHHHHHHHHHTT--SSPPP-S---TTT-GGGGS-TT--PPP-----------PPPTTS--EEEEEE-HHHHHHHHHHTEEEESS-HHHHTTTS-TT-EEEEEETTTTEEEEEEEEEEEEEE--S--STT-TTS----EEEEEEEEEEEEEEGGGTTTT-GGGTT--STTGGGGG--BTTB-HHHH-PBPHHHHHHHHHHTTSBPPPTT-

Radius of gyration: 27.48 Å; Cα contacts (8 Å, |Δi|>4): 626; chains: 1; bounding box: 65×80×67 Å

pLDDT: mean 75.72, std 19.35, range [21.64, 97.0]

Solvent-accessible surface area (backbone atoms only — not comparable to full-atom values): 24606 Å² total; per-residue (Å²): 135,83,82,72,42,53,70,68,58,27,41,51,53,52,33,62,76,60,74,47,67,40,39,30,57,57,40,39,50,52,22,46,75,67,60,28,33,84,75,92,62,98,50,54,33,60,51,43,40,50,54,55,52,49,43,32,69,77,42,44,80,67,16,60,44,37,81,72,58,95,63,23,38,26,71,32,87,65,24,86,81,76,71,94,83,85,88,88,87,79,88,84,85,88,83,89,82,90,85,79,88,82,86,82,81,95,80,85,53,61,52,56,55,51,44,53,38,64,76,75,66,62,66,79,92,52,62,59,60,49,52,48,52,52,50,27,74,74,58,45,52,44,40,42,63,60,48,8,28,52,46,19,39,78,68,79,41,53,32,57,39,66,81,56,20,59,76,42,48,78,49,67,57,58,60,52,39,36,77,72,53,54,30,41,77,45,76,57,97,68,27,42,29,40,30,60,49,58,87,57,54,74,68,42,49,51,54,46,50,50,55,40,50,53,53,48,42,52,51,21,61,77,67,78,41,71,80,77,62,80,83,67,90,52,69,71,57,84,83,48,46,73,79,41,36,68,98,76,76,75,72,76,77,80,79,95,64,84,81,78,89,70,78,87,54,58,35,100,85,68,37,48,28,37,41,33,51,37,45,69,67,45,45,52,50,26,66,75,67,37,40,47,71,19,50,31,53,51,85,67,43,52,78,74,61,48,61,65,18,37,34,36,35,32,34,58,98,70,57,23,35,46,36,32,29,30,32,46,61,71,70,40,72,48,88,63,59,78,52,82,87,29,87,86,45,70,59,46,44,15,28,32,35,44,41,86,71,46,67,27,18,25,49,40,88,82,38,54,94,71,27,67,94,47,70,82,51,94,49,100,57,52,69,54,39,54,46,45,57,86,47,38,42,5,44,84,58,43,69,49,45,45,70,40,51,50,52,51,62,72,35,36,59,78,42,81,58,67,93,90,114

Foldseek 3Di:
DDDAADLLVQLLVVQVVVVDWDALVVSQVVCVVVSNHDDPDPCSSVVSLVVQVVQCVVQPLCRQWDDDPPRIIHGRPSNVPHDPDDDDDDDDDDDDDDDDDDDDDDDDDPLPVLVCCLVPPDDLVALLLLQQLLVQLVVQKDFQLVSLLSRCQLVVHHSADCVSSLVRRPPCSLVVCVVVQQWDWDDDPQAIMIGGRDDDDPVSSVVSNVSSLVSSQVSCVVVVHDSDGDRDPHYPCVVVVVSRHDPPPPDDDDDPDDDPPDDQADPPVRAFEFEAEDEPQQVVLCVVQQKDFFLDDQVVACVQHDQQHKYFYDYPPQQWTFFIWTWHDGKDFDPWDRGPPQPPIDRRGIMTGIDGPAGATFHVVNQQVPFPLNVPDPDPCSCQQNDDPRRATGHPNHTGHPSSVVVRRVRGHVDDRPPVD

Mean predicted aligned error: 20.62 Å

Sequence (421 aa):
MGSLMTFKEAAAVILREAQKPLHYDVITTRALQGNLIESQGLTPASTMGSILSQDIKENGSRSEFVHRGNGMYGLNPGYATTGKQRRKAKGKRRGSRTRGGNAAPVTGNCGKRLRDYIESNIDLDTNHELVILRHLLKHRLAHHGQLAEELARYNGLNDSDLDDVKKLIGVPQLQKLERLNFITNRKTNGRNESEWGCALSIHDAARIMEALLDKLADYQRKHDLPLAPKRGRGIDWRIHADMLSSPGDVQPQRPTGPKPGGTAGPGPDGTNSWIWSVNADNFKIMRSHQVWASQAEIEKIQDRVKPGDLVAFYLIGHGGFVAVYEFVGDWYRSPAPMWSDESGGIIHKSQIRLKQVKEGFAPMSDLEGRLSIFQDASDNRHLLKLRSGGGYPGNNGKPIPSPDMQIIIGSLGRGNFPLEI